Protein AF-A0A1B6G7S3-F1 (afdb_monomer_lite)

Foldseek 3Di:
DPPDDDDDDPPDDDDDQEEEQEQEQADDPPDDLVVSLVVSLVVVVVRVVVVHQYEYEYEPPVRGDPVNVVSSVVSQPDVVCVNRHHYAYDYPVLGFCPVVRVVQRVCRSVVDPDHDDRDDRVRRSVVSVVLLVVLVVLLVVVLVVPPLALVDDPVVVVVVCVVPPSLVSNCVSPNPVVSVVSSNVVSVVSLVVVLVVVLVLLLVCLLVVCCVQPVACVQVVPDDLVNVLVSLVPGPCNVVAEDEDDPVDDPSRDDQVPDDDPDDPPHHYSCSSVDPSVSVSVVVSSVVNVVVVVLVVVLVVLLVVLLVCCVPVVPDAALDACVVCVVVCPPPPSQVSYDPVSNRVSSVVVNVVRNVVLLLLLLVVCVVVCVLQQVLLPPPPPDDCDPVSVVVVCVVPVVDPSNVSCVNVVVSSVVLVVLCSCCSNPNDQVSDSCPPNDPVNVVVLVLLAADDDDDPQPPPPQQADDPPALEAEEEEEWADCQSVLLVVQLVVQADCCWHQAPNRTHRYHYDYAHDACVDQNRPPDDPPGRHNAYEQEDAAPVGLVRSVVNVVCNQPVQVVPPPDRPPLQHAYEYEYQHDPPDDPVRLVVSLVVSVVVCVVSVHHYHYDDPVNDDPPRSDHPVNSNVRVVRSVVSSVVSVSNVSNHD

Sequence (646 aa):
EKEYEQKVLPDGKINIDGFLCVFDVSVVPSRSLEKQVEIVSAILNNLIKTKKPVILVTTKNDDANEAYVKEAEKLSQKKEYKGGLVMVETSAHENINVDLAFIALAQQIDRSKGRSKIVPFVEAARARKELLDASTEAFMSLIRSQVTDYRALWSQSAKKFARHEEFVEFTRLFGIESTQRLFRRHVKKLKDEHLAKRVQSYMEMLPDILQEMVPEISTLRDGDWPTVQQHIKNHPDFNHYFYKCPEDIPWTELDWDEEGDGTKETRIPYDVLDTGEAETVFRNHANSLQQEHKRLDSVDRWKKQFKQLLEDTGYVTPGKELSEVRVLFMGRECFEALSEDDCLYIYDRHQKELIEKAKHNFQELLLEHADLFYHFKSIAPTGTITQDDIKEITDALKEDSRYKSLDRLDQDRKLMLFQHLGFVHCPIREHCPAFPNCMDALIERVLSNKAHRPSSWNHSNQWLLNSDSNQLNLVILGFKGLAEELSNEIRAQCDDDEYELDCHLYCLEYRIIDGDVSLPQNSFQSIDFLPHGCFCVYSNPESFEYIRDSLEKTLLSNLEQEDRLPFQGLPIVILFVADSLVEENDILRLREEGQSLADSLQCPFIDVSLEEVDGEHRFNAALVANALRQLVQSIRHRAGFINVYQ

InterPro domains:
  IPR001806 Small GTPase [PF00071] (15-109)
  IPR002713 FF domain [PS51676] (355-423)
  IPR027417 P-loop containing nucleoside triphosphate hydrolase [G3DSA:3.40.50.300] (1-111)
  IPR027417 P-loop containing nucleoside triphosphate hydrolase [SSF52540] (15-112)
  IPR032835 Rho GTPase-activating protein, FF domain [PF16512] (123-202)
  IPR036517 FF domain superfamily [G3DSA:1.10.10.440] (126-193)
  IPR036517 FF domain superfamily [G3DSA:1.10.10.440] (358-425)
  IPR039007 Rho GTPase-activating protein, pG1 domain [PS51852] (466-640)
  IPR045786 Rho GTPase-activating protein, pG1 and pG2 domain [PF19518] (432-640)
  IPR051978 Rho GTPase-activating domain-containing protein [PTHR46005] (1-640)
  IPR057284 Rho GTPase-activating protein 35-like, FF domain [PF23083] (302-355)

Radius of gyration: 52.36 Å; chains: 1; bounding box: 102×58×154 Å

Structure (mmCIF, N/CA/C/O backbone):
data_AF-A0A1B6G7S3-F1
#
_entry.id   AF-A0A1B6G7S3-F1
#
loop_
_atom_site.group_PDB
_atom_site.id
_atom_site.type_symbol
_atom_site.label_atom_id
_atom_site.label_alt_id
_atom_site.label_comp_id
_atom_site.label_asym_id
_atom_site.label_entity_id
_atom_site.label_seq_id
_atom_site.pdbx_PDB_ins_code
_atom_site.Cartn_x
_atom_site.Cartn_y
_atom_site.Cartn_z
_atom_site.occupancy
_atom_site.B_iso_or_equiv
_atom_site.auth_seq_id
_atom_site.auth_comp_id
_atom_site.auth_asym_id
_atom_site.auth_atom_id
_atom_site.pdbx_PDB_model_num
ATOM 1 N N . GLU A 1 1 ? -30.638 21.138 64.338 1.00 48.62 1 GLU A N 1
ATOM 2 C CA . GLU A 1 1 ? -31.705 20.301 64.946 1.00 48.62 1 GLU A CA 1
ATOM 3 C C . GLU A 1 1 ? -33.147 20.785 64.720 1.00 48.62 1 GLU A C 1
ATOM 5 O O . GLU A 1 1 ? -34.049 19.987 64.929 1.00 48.62 1 GLU A O 1
ATOM 10 N N . LYS A 1 2 ? -33.416 22.026 64.269 1.00 48.34 2 LYS A N 1
ATOM 11 C CA . LYS A 1 2 ? -34.793 22.490 63.960 1.00 48.34 2 LYS A CA 1
ATOM 12 C C . LYS A 1 2 ? -35.225 22.337 62.489 1.00 48.34 2 LYS A C 1
ATOM 14 O O . LYS A 1 2 ? -36.356 22.667 62.166 1.00 48.34 2 LYS A O 1
ATOM 19 N N . GLU A 1 3 ? -34.339 21.861 61.615 1.00 53.91 3 GLU A N 1
ATOM 20 C CA . GLU A 1 3 ? -34.563 21.788 60.156 1.00 53.91 3 GLU A CA 1
ATOM 21 C C . GLU A 1 3 ? -35.100 20.434 59.665 1.00 53.91 3 GLU A C 1
ATOM 23 O O . GLU A 1 3 ? -35.417 20.297 58.489 1.00 53.91 3 GLU A O 1
ATOM 28 N N . TYR A 1 4 ? -35.231 19.440 60.548 1.00 61.94 4 TYR A N 1
ATOM 29 C CA . TYR A 1 4 ? -35.753 18.116 60.204 1.00 61.94 4 TYR A CA 1
ATOM 30 C C . TYR A 1 4 ? -37.114 17.896 60.861 1.00 61.94 4 TYR A C 1
ATOM 32 O O . TYR A 1 4 ? -37.334 18.320 61.998 1.00 61.94 4 TYR A O 1
ATOM 40 N N . GLU A 1 5 ? -38.021 17.228 60.146 1.00 70.00 5 GLU A N 1
ATOM 41 C CA . GLU A 1 5 ? -39.347 16.863 60.645 1.00 70.00 5 GLU A CA 1
ATOM 42 C C . GLU A 1 5 ? -39.215 16.069 61.955 1.00 70.00 5 GLU A C 1
ATOM 44 O O . GLU A 1 5 ? -38.691 14.953 61.984 1.00 70.00 5 GLU A O 1
ATOM 49 N N . GLN A 1 6 ? -39.682 16.651 63.060 1.00 65.88 6 GLN A N 1
ATOM 50 C CA . GLN A 1 6 ? -39.689 15.982 64.355 1.00 65.88 6 GLN A CA 1
ATOM 51 C C . GLN A 1 6 ? -40.893 15.045 64.423 1.00 65.88 6 GLN A C 1
ATOM 53 O O . GLN A 1 6 ? -41.982 15.432 64.845 1.00 65.88 6 GLN A O 1
ATOM 58 N N . LYS A 1 7 ? -40.701 13.795 63.999 1.00 68.75 7 LYS A N 1
ATOM 59 C CA . LYS A 1 7 ? -41.696 12.742 64.215 1.00 68.75 7 LYS A CA 1
ATOM 60 C C . LYS A 1 7 ? -41.620 12.274 65.659 1.00 68.75 7 LYS A C 1
ATOM 62 O O . LYS A 1 7 ? -40.703 11.550 66.045 1.00 68.75 7 LYS A O 1
ATOM 67 N N . VAL A 1 8 ? -42.587 12.711 66.458 1.00 68.19 8 VAL A N 1
ATOM 68 C CA . VAL A 1 8 ? -42.766 12.212 67.820 1.00 68.19 8 VAL A CA 1
ATOM 69 C C . VAL A 1 8 ? -43.177 10.745 67.721 1.00 68.19 8 VAL A C 1
ATOM 71 O O . VAL A 1 8 ? -44.083 10.393 66.963 1.00 68.19 8 VAL A O 1
ATOM 74 N N . LEU A 1 9 ? -42.469 9.880 68.446 1.00 62.72 9 LEU A N 1
ATOM 75 C CA . LEU A 1 9 ? -42.833 8.473 68.557 1.00 62.72 9 LEU A CA 1
ATOM 76 C C . LEU A 1 9 ? -44.273 8.377 69.100 1.00 62.72 9 LEU A C 1
ATOM 78 O O . LEU A 1 9 ? -44.581 9.106 70.042 1.00 62.72 9 LEU A O 1
ATOM 82 N N . PRO A 1 10 ? -45.157 7.537 68.525 1.00 70.44 10 PRO A N 1
ATOM 83 C CA . PRO A 1 10 ? -46.548 7.441 68.962 1.00 70.44 10 PRO A CA 1
ATOM 84 C C . PRO A 1 10 ? -46.673 7.254 70.480 1.00 70.44 10 PRO A C 1
ATOM 86 O O . PRO A 1 10 ? -45.946 6.455 71.074 1.00 70.44 10 PRO A O 1
ATOM 89 N N . ASP A 1 11 ? -47.611 7.984 71.093 1.00 55.47 11 ASP A N 1
ATOM 90 C CA . ASP A 1 11 ? -47.915 7.902 72.524 1.00 55.47 11 ASP A CA 1
ATOM 91 C C . ASP A 1 11 ? -48.493 6.519 72.863 1.00 55.47 11 ASP A C 1
ATOM 93 O O . ASP A 1 11 ? -49.689 6.250 72.771 1.00 55.47 11 ASP A O 1
ATOM 97 N N . GLY A 1 12 ? -47.597 5.601 73.214 1.00 56.28 12 GLY A N 1
ATOM 98 C CA . GLY A 1 12 ? -47.898 4.209 73.519 1.00 56.28 12 GLY A CA 1
ATOM 99 C C . GLY A 1 12 ? -46.636 3.367 73.374 1.00 56.28 12 GLY A C 1
ATOM 100 O O . GLY A 1 12 ? -45.947 3.456 72.368 1.00 56.28 12 GLY A O 1
ATOM 101 N N . LYS A 1 13 ? -46.311 2.583 74.410 1.00 66.00 13 LYS A N 1
ATOM 102 C CA . LYS A 1 13 ? -45.082 1.781 74.588 1.00 66.00 13 LYS A CA 1
ATOM 103 C C . LYS A 1 13 ? -44.520 1.184 73.285 1.00 66.00 13 LYS A C 1
ATOM 105 O O . LYS A 1 13 ? -44.823 0.043 72.941 1.00 66.00 13 LYS A O 1
ATOM 110 N N . ILE A 1 14 ? -43.634 1.912 72.610 1.00 70.38 14 ILE A N 1
ATOM 111 C CA . ILE A 1 14 ? -42.760 1.317 71.605 1.00 70.38 14 ILE A CA 1
ATOM 112 C C . ILE A 1 14 ? -41.782 0.429 72.361 1.00 70.38 14 ILE A C 1
ATOM 114 O O . ILE A 1 14 ? -41.013 0.900 73.204 1.00 70.38 14 ILE A O 1
ATOM 118 N N . ASN A 1 15 ? -41.840 -0.869 72.085 1.00 80.75 15 ASN A N 1
ATOM 119 C CA . ASN A 1 15 ? -40.846 -1.795 72.592 1.00 80.75 15 ASN A CA 1
ATOM 120 C C . ASN A 1 15 ? -39.560 -1.581 71.801 1.00 80.75 15 ASN A C 1
ATOM 122 O O . ASN A 1 15 ? -39.495 -1.860 70.609 1.00 80.75 15 ASN A O 1
ATOM 126 N N . ILE A 1 16 ? -38.552 -1.044 72.481 1.00 87.75 16 ILE A N 1
ATOM 127 C CA . ILE A 1 16 ? -37.204 -0.937 71.942 1.00 87.75 16 ILE A CA 1
ATOM 128 C C . ILE A 1 16 ? -36.421 -2.148 72.431 1.00 87.75 16 ILE A C 1
ATOM 130 O O . ILE A 1 16 ? -36.255 -2.347 73.641 1.00 87.75 16 ILE A O 1
ATOM 134 N N . ASP A 1 17 ? -35.946 -2.960 71.496 1.00 90.88 17 ASP A N 1
ATOM 135 C CA . ASP A 1 17 ? -35.194 -4.173 71.813 1.00 90.88 17 ASP A CA 1
ATOM 136 C C . ASP A 1 17 ? -33.690 -3.925 71.906 1.00 90.88 17 ASP A C 1
ATOM 138 O O . ASP A 1 17 ? -33.030 -4.569 72.715 1.00 90.88 17 ASP A O 1
ATOM 142 N N . GLY A 1 18 ? -33.168 -2.920 71.202 1.00 92.50 18 GLY A N 1
ATOM 143 C CA . GLY A 1 18 ? -31.766 -2.519 71.259 1.00 92.50 18 GLY A CA 1
ATOM 144 C C . GLY A 1 18 ? -31.496 -1.224 70.495 1.00 92.50 18 GLY A C 1
ATOM 145 O O . GLY A 1 18 ? -32.401 -0.657 69.883 1.00 92.50 18 GLY A O 1
ATOM 146 N N . PHE A 1 19 ? -30.251 -0.752 70.543 1.00 94.25 19 PHE A N 1
ATOM 147 C CA . PHE A 1 19 ? -29.839 0.517 69.945 1.00 94.25 19 PHE A CA 1
ATOM 148 C C . PHE A 1 19 ? -28.569 0.375 69.097 1.00 94.25 19 PHE A C 1
ATOM 150 O O . PHE A 1 19 ? -27.595 -0.247 69.519 1.00 94.25 19 PHE A O 1
ATOM 157 N N . LEU A 1 20 ? -28.550 1.039 67.939 1.00 95.75 20 LEU A N 1
ATOM 158 C CA . LEU A 1 20 ? -27.319 1.395 67.233 1.00 95.75 20 LEU A CA 1
ATOM 159 C C . LEU A 1 20 ? -26.994 2.854 67.564 1.00 95.75 20 LEU A C 1
ATOM 161 O O . LEU A 1 20 ? -27.768 3.755 67.242 1.00 95.75 20 LEU A O 1
ATOM 165 N N . CYS A 1 21 ? -25.872 3.094 68.233 1.00 96.00 21 CYS A N 1
ATOM 166 C CA . CYS A 1 21 ? -25.377 4.437 68.505 1.00 96.00 21 CYS A CA 1
ATOM 167 C C . CYS A 1 21 ? -24.345 4.796 67.437 1.00 96.00 21 CYS A C 1
ATOM 169 O O . CYS A 1 21 ? -23.276 4.197 67.394 1.00 96.00 21 CYS A O 1
ATOM 171 N N . VAL A 1 22 ? -24.678 5.733 66.551 1.00 96.31 22 VAL A N 1
ATOM 172 C CA . VAL A 1 22 ? -23.836 6.068 65.396 1.00 96.31 22 VAL A CA 1
ATOM 173 C C . VAL A 1 22 ? -22.833 7.166 65.755 1.00 96.31 22 VAL A C 1
ATOM 175 O O . VAL A 1 22 ? -23.207 8.199 66.308 1.00 96.31 22 VAL A O 1
ATOM 178 N N . PHE A 1 23 ? -21.567 6.955 65.400 1.00 96.94 23 PHE A N 1
ATOM 179 C CA . PHE A 1 23 ? -20.476 7.915 65.517 1.00 96.94 23 PHE A CA 1
ATOM 180 C C . PHE A 1 23 ? -19.890 8.178 64.126 1.00 96.94 23 PHE A C 1
ATOM 182 O O . PHE A 1 23 ? -19.337 7.292 63.487 1.00 96.94 23 PHE A O 1
ATOM 189 N N . ASP A 1 24 ? -20.010 9.400 63.633 1.00 95.81 24 ASP A N 1
ATOM 190 C CA . ASP A 1 24 ? -19.461 9.785 62.332 1.00 95.81 24 ASP A CA 1
ATOM 191 C C . ASP A 1 24 ? -17.958 10.072 62.452 1.00 95.81 24 ASP A C 1
ATOM 193 O O . ASP A 1 24 ? -17.567 10.963 63.206 1.00 95.81 24 ASP A O 1
ATOM 197 N N . VAL A 1 25 ? -17.119 9.296 61.760 1.00 97.00 25 VAL A N 1
ATOM 198 C CA . VAL A 1 25 ? -15.653 9.439 61.833 1.00 97.00 25 VAL A CA 1
ATOM 199 C C . VAL A 1 25 ? -15.070 10.347 60.747 1.00 97.00 25 VAL A C 1
ATOM 201 O O . VAL A 1 25 ? -13.852 10.506 60.685 1.00 97.00 25 VAL A O 1
ATOM 204 N N . SER A 1 26 ? -15.917 10.971 59.926 1.00 95.75 26 SER A N 1
ATOM 205 C CA . SER A 1 26 ? -15.499 11.974 58.941 1.00 95.75 26 SER A CA 1
ATOM 206 C C . SER A 1 26 ? -15.381 13.374 59.556 1.00 95.75 26 SER A C 1
ATOM 208 O O . SER A 1 26 ? -15.966 13.694 60.602 1.00 95.75 26 SER A O 1
ATOM 210 N N . VAL A 1 27 ? -14.612 14.242 58.895 1.00 93.94 27 VAL A N 1
ATOM 211 C CA . VAL A 1 27 ? -14.486 15.648 59.294 1.00 93.94 27 VAL A CA 1
ATOM 212 C C . VAL A 1 27 ? -15.699 16.422 58.790 1.00 93.94 27 VAL A C 1
ATOM 214 O O . VAL A 1 27 ? -15.868 16.623 57.591 1.00 93.94 27 VAL A O 1
ATOM 217 N N . VAL A 1 28 ? -16.518 16.922 59.715 1.00 91.62 28 VAL A N 1
ATOM 218 C CA . VAL A 1 28 ? -17.675 17.759 59.379 1.00 91.62 28 VAL A CA 1
ATOM 219 C C . VAL A 1 28 ? -17.382 19.218 59.734 1.00 91.62 28 VAL A C 1
ATOM 221 O O . VAL A 1 28 ? -17.046 19.508 60.888 1.00 91.62 28 VAL A O 1
ATOM 224 N N . PRO A 1 29 ? -17.523 20.161 58.781 1.00 91.06 29 PRO A N 1
ATOM 225 C CA . PRO A 1 29 ? -17.337 21.581 59.049 1.00 91.06 29 PRO A CA 1
ATOM 226 C C . PRO A 1 29 ? -18.164 22.055 60.249 1.00 91.06 29 PRO A C 1
ATOM 228 O O . PRO A 1 29 ? -19.324 21.681 60.414 1.00 91.06 29 PRO A O 1
ATOM 231 N N . SER A 1 30 ? -17.558 22.888 61.098 1.00 88.19 30 SER A N 1
ATOM 232 C CA . SER A 1 30 ? -18.202 23.475 62.286 1.00 88.19 30 SER A CA 1
ATOM 233 C C . SER A 1 30 ? -18.619 22.483 63.390 1.00 88.19 30 SER A C 1
ATOM 235 O O . SER A 1 30 ? -19.300 22.884 64.337 1.00 88.19 30 SER A O 1
ATOM 237 N N . ARG A 1 31 ? -18.171 21.220 63.336 1.00 90.88 31 ARG A N 1
ATOM 238 C CA . ARG A 1 31 ? -18.326 20.225 64.411 1.00 90.88 31 ARG A CA 1
ATOM 239 C C . ARG A 1 31 ? -16.950 19.860 64.972 1.00 90.88 31 ARG A C 1
ATOM 241 O O . ARG A 1 31 ? -16.143 19.270 64.265 1.00 90.88 31 ARG A O 1
ATOM 248 N N . SER A 1 32 ? -16.666 20.214 66.229 1.00 93.62 32 SER A N 1
ATOM 249 C CA . SER A 1 32 ? -15.418 19.786 66.876 1.00 93.62 32 SER A CA 1
ATOM 250 C C . SER A 1 32 ? -15.525 18.348 67.386 1.00 93.62 32 SER A C 1
ATOM 252 O O . SER A 1 32 ? -16.600 17.909 67.816 1.00 93.62 32 SER A O 1
ATOM 254 N N . LEU A 1 33 ? -14.402 17.628 67.357 1.00 94.88 33 LEU A N 1
ATOM 255 C CA . LEU A 1 33 ? -14.309 16.240 67.808 1.00 94.88 33 LEU A CA 1
ATOM 256 C C . LEU A 1 33 ? -14.702 16.109 69.284 1.00 94.88 33 LEU A C 1
ATOM 258 O O . LEU A 1 33 ? -15.484 15.234 69.643 1.00 94.88 33 LEU A O 1
ATOM 262 N N . GLU A 1 34 ? -14.237 17.025 70.132 1.00 94.94 34 GLU A N 1
ATOM 263 C CA . GLU A 1 34 ? -14.495 17.010 71.576 1.00 94.94 34 GLU A CA 1
ATOM 264 C C . GLU A 1 34 ? -15.993 17.105 71.867 1.00 94.94 34 GLU A C 1
ATOM 266 O O . GLU A 1 34 ? -16.528 16.349 72.677 1.00 94.94 34 GLU A O 1
ATOM 271 N N . LYS A 1 35 ? -16.691 17.994 71.149 1.00 93.56 35 LYS A N 1
ATOM 272 C CA . LYS A 1 35 ? -18.130 18.208 71.312 1.00 93.56 35 LYS A CA 1
ATOM 273 C C . LYS A 1 35 ? -18.930 17.001 70.827 1.00 93.56 35 LYS A C 1
ATOM 275 O O . LYS A 1 35 ? -19.933 16.639 71.436 1.00 93.56 35 LYS A O 1
ATOM 280 N N . GLN A 1 36 ? -18.486 16.349 69.752 1.00 94.56 36 GLN A N 1
ATOM 281 C CA . GLN A 1 36 ? -19.093 15.105 69.285 1.00 94.56 36 GLN A CA 1
ATOM 282 C C . GLN A 1 36 ? -18.906 13.972 70.302 1.00 94.56 36 GLN A C 1
ATOM 284 O O . GLN A 1 36 ? -19.874 13.284 70.626 1.00 94.56 36 GLN A O 1
ATOM 289 N N . VAL A 1 37 ? -17.696 13.800 70.843 1.00 95.12 37 VAL A N 1
ATOM 290 C CA . VAL A 1 37 ? -17.407 12.798 71.881 1.00 95.12 37 VAL A CA 1
ATOM 291 C C . VAL A 1 37 ? -18.248 13.051 73.133 1.00 95.12 37 VAL A C 1
ATOM 293 O O . VAL A 1 37 ? -18.814 12.105 73.681 1.00 95.12 37 VAL A O 1
ATOM 296 N N . GLU A 1 38 ? -18.391 14.308 73.562 1.00 94.81 38 GLU A N 1
ATOM 297 C CA . GLU A 1 38 ? -19.242 14.695 74.693 1.00 94.81 38 GLU A CA 1
ATOM 298 C C . GLU A 1 38 ? -20.708 14.291 74.466 1.00 94.81 38 GLU A C 1
ATOM 300 O O . GLU A 1 38 ? -21.297 13.593 75.297 1.00 94.81 38 GLU A O 1
ATOM 305 N N . ILE A 1 39 ? -21.279 14.664 73.315 1.00 93.88 39 ILE A N 1
ATOM 306 C CA . ILE A 1 39 ? -22.672 14.360 72.958 1.00 93.88 39 ILE A CA 1
ATOM 307 C C . ILE A 1 39 ? -22.899 12.848 72.874 1.00 93.88 39 ILE A C 1
ATOM 309 O O . ILE A 1 39 ? -23.839 12.332 73.482 1.00 93.88 39 ILE A O 1
ATOM 313 N N . VAL A 1 40 ? -22.038 12.113 72.163 1.00 94.88 40 VAL A N 1
ATOM 314 C CA . VAL A 1 40 ? -22.193 10.658 72.015 1.00 94.88 40 VAL A CA 1
ATOM 315 C C . VAL A 1 40 ? -22.012 9.956 73.361 1.00 94.88 40 VAL A C 1
ATOM 317 O O . VAL A 1 40 ? -22.788 9.058 73.683 1.00 94.88 40 VAL A O 1
ATOM 320 N N . SER A 1 41 ? -21.069 10.394 74.201 1.00 93.75 41 SER A N 1
ATOM 321 C CA . SER A 1 41 ? -20.905 9.850 75.555 1.00 93.75 41 SER A CA 1
ATOM 322 C C . SER A 1 41 ? -22.156 10.081 76.412 1.00 93.75 41 SER A C 1
ATOM 324 O O . SER A 1 41 ? -22.562 9.180 77.147 1.00 93.75 41 SER A O 1
ATOM 326 N N . ALA A 1 42 ? -22.803 11.247 76.305 1.00 94.00 42 ALA A N 1
ATOM 327 C CA . ALA A 1 42 ? -24.061 11.528 76.997 1.00 94.00 42 ALA A CA 1
ATOM 328 C C . ALA A 1 42 ? -25.212 10.636 76.495 1.00 94.00 42 ALA A C 1
ATOM 330 O O . ALA A 1 42 ? -25.978 10.105 77.305 1.00 94.00 42 ALA A O 1
ATOM 331 N N . ILE A 1 43 ? -25.304 10.417 75.178 1.00 94.19 43 ILE A N 1
ATOM 332 C CA . ILE A 1 43 ? -26.278 9.503 74.566 1.00 94.19 43 ILE A CA 1
ATOM 333 C C . ILE A 1 43 ? -26.053 8.076 75.074 1.00 94.19 43 ILE A C 1
ATOM 335 O O . ILE A 1 43 ? -26.972 7.484 75.638 1.00 94.19 43 ILE A O 1
ATOM 339 N N . LEU A 1 44 ? -24.833 7.542 74.958 1.00 93.19 44 LEU A N 1
ATOM 340 C CA . LEU A 1 44 ? -24.479 6.193 75.415 1.00 93.19 44 LEU A CA 1
ATOM 341 C C . LEU A 1 44 ? -24.816 5.983 76.895 1.00 93.19 44 LEU A C 1
ATOM 343 O O . LEU A 1 44 ? -25.430 4.978 77.255 1.00 93.19 44 LEU A O 1
ATOM 347 N N . ASN A 1 45 ? -24.504 6.961 77.747 1.00 91.62 45 ASN A N 1
ATOM 348 C CA . ASN A 1 45 ? -24.815 6.904 79.175 1.00 91.62 45 ASN A CA 1
ATOM 349 C C . ASN A 1 45 ? -26.324 6.830 79.456 1.00 91.62 45 ASN A C 1
ATOM 351 O O . ASN A 1 45 ? -26.735 6.215 80.443 1.00 91.62 45 ASN A O 1
ATOM 355 N N . ASN A 1 46 ? -27.164 7.422 78.605 1.00 91.25 46 ASN A N 1
ATOM 356 C CA . ASN A 1 46 ? -28.617 7.293 78.704 1.00 91.25 46 ASN A CA 1
ATOM 357 C C . ASN A 1 46 ? -29.121 5.963 78.135 1.00 91.25 46 ASN A C 1
ATOM 359 O O . ASN A 1 46 ? -29.967 5.323 78.762 1.00 91.25 46 ASN A O 1
ATOM 363 N N . LEU A 1 47 ? -28.566 5.502 77.012 1.00 91.25 47 LEU A N 1
ATOM 364 C CA . LEU A 1 47 ? -28.934 4.223 76.403 1.00 91.25 47 LEU A CA 1
ATOM 365 C C . LEU A 1 47 ? -28.627 3.045 77.334 1.00 91.25 47 LEU A C 1
ATOM 367 O O . LEU A 1 47 ? -29.474 2.179 77.533 1.00 91.25 47 LEU A O 1
ATOM 371 N N . ILE A 1 48 ? -27.472 3.037 77.996 1.00 88.12 48 ILE A N 1
ATOM 372 C CA . ILE A 1 48 ? -27.063 1.935 78.880 1.00 88.12 48 ILE A CA 1
ATOM 373 C C . ILE A 1 48 ? -27.974 1.804 80.109 1.00 88.12 48 ILE A C 1
ATOM 375 O O . ILE A 1 48 ? -28.239 0.689 80.568 1.00 88.12 48 ILE A O 1
ATOM 379 N N . LYS A 1 49 ? -28.539 2.911 80.614 1.00 89.50 49 LYS A N 1
ATOM 380 C CA . LYS A 1 49 ? -29.509 2.886 81.729 1.00 89.50 49 LYS A CA 1
ATOM 381 C C . LYS A 1 49 ? -30.778 2.098 81.393 1.00 89.50 49 LYS A C 1
ATOM 383 O O . LYS A 1 49 ? -31.413 1.571 82.305 1.00 89.50 49 LYS A O 1
ATOM 388 N N . THR A 1 50 ? -31.123 1.967 80.110 1.00 88.56 50 THR A N 1
ATOM 389 C CA . THR A 1 50 ? -32.283 1.180 79.657 1.00 88.56 50 THR A CA 1
ATOM 390 C C . THR A 1 50 ? -32.086 -0.332 79.817 1.00 88.56 50 THR A C 1
ATOM 392 O O . THR A 1 50 ? -33.057 -1.083 79.740 1.00 88.56 50 THR A O 1
ATOM 395 N N . LYS A 1 51 ? -30.844 -0.790 80.050 1.00 87.75 51 LYS A N 1
ATOM 396 C CA . LYS A 1 51 ? -30.441 -2.209 80.087 1.00 87.75 51 LYS A CA 1
ATOM 397 C C . LYS A 1 51 ? -30.711 -2.975 78.783 1.00 87.75 51 LYS A C 1
ATOM 399 O O . LYS A 1 51 ? -30.701 -4.207 78.793 1.00 87.75 51 LYS A O 1
ATOM 404 N N . LYS A 1 52 ? -30.956 -2.271 77.677 1.00 90.69 52 LYS A N 1
ATOM 405 C CA . LYS A 1 52 ? -31.049 -2.851 76.336 1.00 90.69 52 LYS A CA 1
ATOM 406 C C . LYS A 1 52 ? -29.654 -2.934 75.693 1.00 90.69 52 LYS A C 1
ATOM 408 O O . LYS A 1 52 ? -28.801 -2.112 76.031 1.00 90.69 52 LYS A O 1
ATOM 413 N N . PRO A 1 53 ? -29.403 -3.909 74.803 1.00 91.69 53 PRO A N 1
ATOM 414 C CA . PRO A 1 53 ? -28.188 -3.980 73.997 1.00 91.69 53 PRO A CA 1
ATOM 415 C C . PRO A 1 53 ? -27.896 -2.691 73.227 1.00 91.69 53 PRO A C 1
ATOM 417 O O . PRO A 1 53 ? -28.813 -2.060 72.696 1.00 91.69 53 PRO A O 1
ATOM 420 N N . VAL A 1 54 ? -26.617 -2.323 73.149 1.00 93.19 54 VAL A N 1
ATOM 421 C CA . VAL A 1 54 ? -26.140 -1.150 72.408 1.00 93.19 54 VAL A CA 1
ATOM 422 C C . VAL A 1 54 ? -24.895 -1.538 71.615 1.00 93.19 54 VAL A C 1
ATOM 424 O O . VAL A 1 54 ? -23.947 -2.081 72.184 1.00 93.19 54 VAL A O 1
ATOM 427 N N . ILE A 1 55 ? -24.888 -1.224 70.321 1.00 94.19 55 ILE A N 1
ATOM 428 C CA . ILE A 1 55 ? -23.709 -1.309 69.450 1.00 94.19 55 ILE A CA 1
ATOM 429 C C . ILE A 1 55 ? -23.268 0.115 69.111 1.00 94.19 55 ILE A C 1
ATOM 431 O O . ILE A 1 55 ? -24.097 0.941 68.727 1.00 94.19 55 ILE A O 1
ATOM 435 N N . LEU A 1 56 ? -21.975 0.405 69.247 1.00 95.94 56 LEU A N 1
ATOM 436 C CA . LEU A 1 56 ? -21.378 1.632 68.725 1.00 95.94 56 LEU A CA 1
ATOM 437 C C . LEU A 1 56 ? -21.043 1.407 67.248 1.00 95.94 56 LEU A C 1
ATOM 439 O O . LEU A 1 56 ? -20.290 0.501 66.915 1.00 95.94 56 LEU A O 1
ATOM 443 N N . VAL A 1 57 ? -21.601 2.210 66.355 1.00 97.38 57 VAL A N 1
ATOM 444 C CA . VAL A 1 57 ? -21.396 2.073 64.912 1.00 97.38 57 VAL A CA 1
ATOM 445 C C . VAL A 1 57 ? -20.613 3.277 64.426 1.00 97.38 57 VAL A C 1
ATOM 447 O O . VAL A 1 57 ? -21.157 4.380 64.420 1.00 97.38 57 VAL A O 1
ATOM 450 N N . THR A 1 58 ? -19.361 3.099 64.009 1.00 97.50 58 THR A N 1
ATOM 451 C CA . THR A 1 58 ? -18.679 4.180 63.294 1.00 97.50 58 THR A CA 1
ATOM 452 C C . THR A 1 58 ? -19.172 4.201 61.848 1.00 97.50 58 THR A C 1
ATOM 454 O O . THR A 1 58 ? -19.307 3.151 61.217 1.00 97.50 58 THR A O 1
ATOM 457 N N . THR A 1 59 ? -19.505 5.376 61.321 1.00 96.69 59 THR A N 1
ATOM 458 C CA . THR A 1 59 ? -19.974 5.564 59.936 1.00 96.69 59 THR A CA 1
ATOM 459 C C . THR A 1 59 ? -19.023 6.471 59.168 1.00 96.69 59 THR A C 1
ATOM 461 O O . THR A 1 59 ? -18.275 7.223 59.790 1.00 96.69 59 THR A O 1
ATOM 464 N N . LYS A 1 60 ? -19.089 6.425 57.832 1.00 96.06 60 LYS A N 1
ATOM 465 C CA . LYS A 1 60 ? -18.188 7.146 56.916 1.00 96.06 60 LYS A CA 1
ATOM 466 C C . LYS A 1 60 ? -16.736 6.685 57.021 1.00 96.06 60 LYS A C 1
ATOM 468 O O . LYS A 1 60 ? -15.819 7.489 56.900 1.00 96.06 60 LYS A O 1
ATOM 473 N N . ASN A 1 61 ? -16.515 5.389 57.254 1.00 96.69 61 ASN A N 1
ATOM 474 C CA . ASN A 1 61 ? -15.150 4.866 57.338 1.00 96.69 61 ASN A CA 1
ATOM 475 C C . ASN A 1 61 ? -14.393 4.911 55.992 1.00 96.69 61 ASN A C 1
ATOM 477 O O . ASN A 1 61 ? -13.169 4.844 55.986 1.00 96.69 61 ASN A O 1
ATOM 481 N N . ASP A 1 62 ? -15.111 5.092 54.879 1.00 95.00 62 ASP A N 1
ATOM 482 C CA . ASP A 1 62 ? -14.574 5.387 53.543 1.00 95.00 62 ASP A CA 1
ATOM 483 C C . ASP A 1 62 ? -13.908 6.774 53.434 1.00 95.00 62 ASP A C 1
ATOM 485 O O . ASP A 1 62 ? -13.071 6.981 52.562 1.00 95.00 62 ASP A O 1
ATOM 489 N N . ASP A 1 63 ? -14.229 7.695 54.348 1.00 95.69 63 ASP A N 1
ATOM 490 C CA . ASP A 1 63 ? -13.656 9.047 54.444 1.00 95.69 63 ASP A CA 1
ATOM 491 C C . ASP A 1 63 ? -13.250 9.358 55.902 1.00 95.69 63 ASP A C 1
ATOM 493 O O . ASP A 1 63 ? -13.500 10.432 56.459 1.00 95.69 63 ASP A O 1
ATOM 497 N N . ALA A 1 64 ? -12.695 8.348 56.581 1.00 94.75 64 ALA A N 1
ATOM 498 C CA . ALA A 1 64 ? -12.379 8.424 58.002 1.00 94.75 64 ALA A CA 1
ATOM 499 C C . ALA A 1 64 ? -11.214 9.375 58.299 1.00 94.75 64 ALA A C 1
ATOM 501 O O . ALA A 1 64 ? -10.169 9.350 57.648 1.00 94.75 64 ALA A O 1
ATOM 502 N N . ASN A 1 65 ? -11.328 10.110 59.404 1.00 95.69 65 ASN A N 1
ATOM 503 C CA . ASN A 1 65 ? -10.202 10.771 60.044 1.00 95.69 65 ASN A CA 1
ATOM 504 C C . ASN A 1 65 ? -9.684 9.933 61.223 1.00 95.69 65 ASN A C 1
ATOM 506 O O . ASN A 1 65 ? -10.433 9.616 62.150 1.00 95.69 65 ASN A O 1
ATOM 510 N N . GLU A 1 66 ? -8.382 9.626 61.241 1.00 94.69 66 GLU A N 1
ATOM 511 C CA . GLU A 1 66 ? -7.778 8.785 62.286 1.00 94.69 66 GLU A CA 1
ATOM 512 C C . GLU A 1 66 ? -8.019 9.289 63.716 1.00 94.69 66 GLU A C 1
ATOM 514 O O . GLU A 1 66 ? -8.139 8.482 64.638 1.00 94.69 66 GLU A O 1
ATOM 519 N N . ALA A 1 67 ? -8.074 10.608 63.934 1.00 95.44 67 ALA A N 1
ATOM 520 C CA . ALA A 1 67 ? -8.309 11.157 65.267 1.00 95.44 67 ALA A CA 1
ATOM 521 C C . ALA A 1 67 ? -9.720 10.816 65.769 1.00 95.44 67 ALA A C 1
ATOM 523 O O . ALA A 1 67 ? -9.895 10.467 66.935 1.00 95.44 67 ALA A O 1
ATOM 524 N N . TYR A 1 68 ? -10.712 10.850 64.876 1.00 96.81 68 TYR A N 1
ATOM 525 C CA . TYR A 1 68 ? -12.098 10.515 65.192 1.00 96.81 68 TYR A CA 1
ATOM 526 C C . TYR A 1 68 ? -12.260 9.020 65.476 1.00 96.81 68 TYR A C 1
ATOM 528 O O . TYR A 1 68 ? -12.919 8.655 66.450 1.00 96.81 68 TYR A O 1
ATOM 536 N N . VAL A 1 69 ? -11.617 8.162 64.676 1.00 95.19 69 VAL A N 1
ATOM 537 C CA . VAL A 1 69 ? -11.604 6.705 64.896 1.00 95.19 69 VAL A CA 1
ATOM 538 C C . VAL A 1 69 ? -10.995 6.374 66.262 1.00 95.19 69 VAL A C 1
ATOM 540 O O . VAL A 1 69 ? -11.620 5.677 67.059 1.00 95.19 69 VAL A O 1
ATOM 543 N N . LYS A 1 70 ? -9.832 6.957 66.592 1.00 95.19 70 LYS A N 1
ATOM 544 C CA . LYS A 1 70 ? -9.159 6.749 67.888 1.00 95.19 70 LYS A CA 1
ATOM 545 C C . LYS A 1 70 ? -10.019 7.184 69.075 1.00 95.19 70 LYS A C 1
ATOM 547 O O . LYS A 1 70 ? -10.012 6.521 70.111 1.00 95.19 70 LYS A O 1
ATOM 552 N N . GLU A 1 71 ? -10.759 8.286 68.967 1.00 95.12 71 GLU A N 1
ATOM 553 C CA . GLU A 1 71 ? -11.671 8.706 70.039 1.00 95.12 71 GLU A CA 1
ATOM 554 C C . GLU A 1 71 ? -12.905 7.801 70.156 1.00 95.12 71 GLU A C 1
ATOM 556 O O . GLU A 1 71 ? -13.331 7.501 71.274 1.00 95.12 71 GLU A O 1
ATOM 561 N N . ALA A 1 72 ? -13.446 7.295 69.044 1.00 94.19 72 ALA A N 1
ATOM 562 C CA . ALA A 1 72 ? -14.523 6.303 69.070 1.00 94.19 72 ALA A CA 1
ATOM 563 C C . ALA A 1 72 ? -14.070 4.980 69.723 1.00 94.19 72 ALA A C 1
ATOM 565 O O . ALA A 1 72 ? -14.781 4.431 70.570 1.00 94.19 72 ALA A O 1
ATOM 566 N N . GLU A 1 73 ? -12.854 4.514 69.422 1.00 92.94 73 GLU A N 1
ATOM 567 C CA . GLU A 1 73 ? -12.233 3.354 70.072 1.00 92.94 73 GLU A CA 1
ATOM 568 C C . GLU A 1 73 ? -12.079 3.571 71.581 1.00 92.94 73 GLU A C 1
ATOM 570 O O . GLU A 1 73 ? -12.534 2.743 72.377 1.00 92.94 73 GLU A O 1
ATOM 575 N N . LYS A 1 74 ? -11.498 4.708 71.995 1.00 92.81 74 LYS A N 1
ATOM 576 C CA . LYS A 1 74 ? -11.363 5.075 73.416 1.00 92.81 74 LYS A CA 1
ATOM 577 C C . LYS A 1 74 ? -12.716 5.120 74.116 1.00 92.81 74 LYS A C 1
ATOM 579 O O . LYS A 1 74 ? -12.834 4.650 75.250 1.00 92.81 74 LYS A O 1
ATOM 584 N N . LEU A 1 75 ? -13.738 5.664 73.452 1.00 91.44 75 LEU A N 1
ATOM 585 C CA . LEU A 1 75 ? -15.099 5.715 73.973 1.00 91.44 75 LEU A CA 1
ATOM 586 C C . LEU A 1 75 ? -15.652 4.301 74.189 1.00 91.44 75 LEU A C 1
ATOM 588 O O . LEU A 1 75 ? -16.151 4.016 75.275 1.00 91.44 75 LEU A O 1
ATOM 592 N N . SER A 1 76 ? -15.487 3.390 73.225 1.00 90.88 76 SER A N 1
ATOM 593 C CA . SER A 1 76 ? -15.955 1.999 73.339 1.00 90.88 76 SER A CA 1
ATOM 594 C C . SER A 1 76 ? -15.339 1.233 74.523 1.00 90.88 76 SER A C 1
ATOM 596 O O . SER A 1 76 ? -15.991 0.386 75.135 1.00 90.88 76 SER A O 1
ATOM 598 N N . GLN A 1 77 ? -14.102 1.579 74.899 1.00 89.50 77 GLN A N 1
ATOM 599 C CA . GLN A 1 77 ? -13.309 0.890 75.922 1.00 89.50 77 GLN A CA 1
ATOM 600 C C . GLN A 1 77 ? -13.485 1.450 77.344 1.00 89.50 77 GLN A C 1
ATOM 602 O O . GLN A 1 77 ? -12.864 0.946 78.289 1.00 89.50 77 GLN A O 1
ATOM 607 N N . LYS A 1 78 ? -14.318 2.481 77.549 1.00 87.62 78 LYS A N 1
ATOM 608 C CA . LYS A 1 78 ? -14.518 3.057 78.887 1.00 87.62 78 LYS A CA 1
ATOM 609 C C . LYS A 1 78 ? -15.057 2.013 79.877 1.00 87.62 78 LYS A C 1
ATOM 611 O O . LYS A 1 78 ? -16.008 1.279 79.607 1.00 87.62 78 LYS A O 1
ATOM 616 N N . LYS A 1 79 ? -14.485 1.990 81.090 1.00 82.81 79 LYS A N 1
ATOM 617 C CA . LYS A 1 79 ? -14.821 1.015 82.153 1.00 82.81 79 LYS A CA 1
ATOM 618 C C . LYS A 1 79 ? -16.301 1.027 82.558 1.00 82.81 79 LYS A C 1
ATOM 620 O O . LYS A 1 79 ? -16.828 -0.007 82.967 1.00 82.81 79 LYS A O 1
ATOM 625 N N . GLU A 1 80 ? -16.974 2.169 82.423 1.00 82.25 80 GLU A N 1
ATOM 626 C CA . GLU A 1 80 ? -18.413 2.333 82.684 1.00 82.25 80 GLU A CA 1
ATOM 627 C C . GLU A 1 80 ? -19.299 1.428 81.809 1.00 82.25 80 GLU A C 1
ATOM 629 O O . GLU A 1 80 ? -20.396 1.061 82.230 1.00 82.25 80 GLU A O 1
ATOM 634 N N . TYR A 1 81 ? -18.796 0.971 80.657 1.00 82.88 81 TYR A N 1
ATOM 635 C CA . TYR A 1 81 ? -19.520 0.111 79.716 1.00 82.88 81 TYR A CA 1
ATOM 636 C C . TYR A 1 81 ? -19.259 -1.389 79.927 1.00 82.88 81 TYR A C 1
ATOM 638 O O . TYR A 1 81 ? -19.776 -2.218 79.178 1.00 82.88 81 TYR A O 1
ATOM 646 N N . LYS A 1 82 ? -18.478 -1.759 80.959 1.00 69.94 82 LYS A N 1
ATOM 647 C CA . LYS A 1 82 ? -18.206 -3.146 81.399 1.00 69.94 82 LYS A CA 1
ATOM 648 C C . LYS A 1 82 ? -17.812 -4.114 80.265 1.00 69.94 82 LYS A C 1
ATOM 650 O O . LYS A 1 82 ? -18.148 -5.294 80.323 1.00 69.94 82 LYS A O 1
ATOM 655 N N . GLY A 1 83 ? -17.123 -3.617 79.234 1.00 65.69 83 GLY A N 1
ATOM 656 C CA . GLY A 1 83 ? -16.697 -4.411 78.072 1.00 65.69 83 GLY A CA 1
ATOM 657 C C . GLY A 1 83 ? -17.838 -4.908 77.172 1.00 65.69 83 GLY A C 1
ATOM 658 O O . GLY A 1 83 ? -17.634 -5.840 76.401 1.00 65.69 83 GLY A O 1
ATOM 659 N N . GLY A 1 84 ? -19.041 -4.333 77.294 1.00 69.69 84 GLY A N 1
ATOM 660 C CA . GLY A 1 84 ? -20.231 -4.732 76.534 1.00 69.69 84 GLY A CA 1
ATOM 661 C C . GLY A 1 84 ? -20.513 -3.903 75.277 1.00 69.69 84 GLY A C 1
ATOM 662 O O . GLY A 1 84 ? -21.337 -4.322 74.467 1.00 69.69 84 GLY A O 1
ATOM 663 N N . LEU A 1 85 ? -19.854 -2.752 75.100 1.00 87.38 85 LEU A N 1
ATOM 664 C CA . LEU A 1 85 ? -20.084 -1.870 73.954 1.00 87.38 85 LEU A CA 1
ATOM 665 C C . LEU A 1 85 ? -19.247 -2.333 72.756 1.00 87.38 85 LEU A C 1
ATOM 667 O O . LEU A 1 85 ? -18.087 -1.959 72.603 1.00 87.38 85 LEU A O 1
ATOM 671 N N . VAL A 1 86 ? -19.840 -3.190 71.928 1.00 91.12 86 VAL A N 1
ATOM 672 C CA . VAL A 1 86 ? -19.219 -3.659 70.684 1.00 91.12 86 VAL A CA 1
ATOM 673 C C . VAL A 1 86 ? -19.197 -2.511 69.682 1.00 91.12 86 VAL A C 1
ATOM 675 O O . VAL A 1 86 ? -20.219 -1.855 69.483 1.00 91.12 86 VAL A O 1
ATOM 678 N N . MET A 1 87 ? -18.040 -2.287 69.059 1.00 94.06 87 MET A N 1
ATOM 679 C CA . MET A 1 87 ? -17.874 -1.303 67.996 1.00 94.06 87 MET A CA 1
ATOM 680 C C . MET A 1 87 ? -17.901 -1.992 66.629 1.00 94.06 87 MET A C 1
ATOM 682 O O . MET A 1 87 ? -17.255 -3.024 66.466 1.00 94.06 87 MET A O 1
ATOM 686 N N . VAL A 1 88 ? -18.638 -1.444 65.662 1.00 96.62 88 VAL A N 1
ATOM 687 C CA . VAL A 1 88 ? -18.677 -1.919 64.270 1.00 96.62 88 VAL A CA 1
ATOM 688 C C . VAL A 1 88 ? -18.392 -0.755 63.334 1.00 96.62 88 VAL A C 1
ATOM 690 O O . VAL A 1 88 ? -19.068 0.271 63.390 1.00 96.62 88 VAL A O 1
ATOM 693 N N . GLU A 1 89 ? -17.400 -0.923 62.468 1.00 97.12 89 GLU A N 1
ATOM 694 C CA . GLU A 1 89 ? -16.985 0.097 61.509 1.00 97.12 89 GLU A CA 1
ATOM 695 C C . GLU A 1 89 ? -17.696 -0.098 60.178 1.00 97.12 89 GLU A C 1
ATOM 697 O O . GLU A 1 89 ? -17.589 -1.164 59.574 1.00 97.12 89 GLU A O 1
ATOM 702 N N . THR A 1 90 ? -18.428 0.918 59.724 1.00 97.81 90 THR A N 1
ATOM 703 C CA . THR A 1 90 ? -19.314 0.830 58.559 1.00 97.81 90 THR A CA 1
ATOM 704 C C . THR A 1 90 ? -19.066 1.930 57.530 1.00 97.81 90 THR A C 1
ATOM 706 O O . THR A 1 90 ? -18.656 3.049 57.861 1.00 97.81 90 THR A O 1
ATOM 709 N N . SER A 1 91 ? -19.383 1.617 56.274 1.00 97.00 91 SER A N 1
ATOM 710 C CA . SER A 1 91 ? -19.617 2.597 55.213 1.00 97.00 91 SER A CA 1
ATOM 711 C C . SER A 1 91 ? -20.926 2.255 54.518 1.00 97.00 91 SER A C 1
ATOM 713 O O . SER A 1 91 ? -21.067 1.184 53.930 1.00 97.00 91 SER A O 1
ATOM 715 N N . ALA A 1 92 ? -21.891 3.172 54.569 1.00 93.00 92 ALA A N 1
ATOM 716 C CA . ALA A 1 92 ? -23.136 3.016 53.824 1.00 93.00 92 ALA A CA 1
ATOM 717 C C . ALA A 1 92 ? -22.928 3.187 52.310 1.00 93.00 92 ALA A C 1
ATOM 719 O O . ALA A 1 92 ? -23.647 2.575 51.529 1.00 93.00 92 ALA A O 1
ATOM 720 N N . HIS A 1 93 ? -21.946 3.999 51.899 1.00 92.25 93 HIS A N 1
ATOM 721 C CA . HIS A 1 93 ? -21.664 4.265 50.489 1.00 92.25 93 HIS A CA 1
ATOM 722 C C . HIS A 1 93 ? -21.046 3.042 49.803 1.00 92.25 93 HIS A C 1
ATOM 724 O O . HIS A 1 93 ? -21.476 2.644 48.725 1.00 92.25 93 HIS A O 1
ATOM 730 N N . GLU A 1 94 ? -20.088 2.397 50.468 1.00 92.25 94 GLU A N 1
ATOM 731 C CA . GLU A 1 94 ? -19.418 1.199 49.948 1.00 92.25 94 GLU A CA 1
ATOM 732 C C . GLU A 1 94 ? -20.122 -0.114 50.342 1.00 92.25 94 GLU A C 1
ATOM 734 O O . GLU A 1 94 ? -19.689 -1.205 49.962 1.00 92.25 94 GLU A O 1
ATOM 739 N N . ASN A 1 95 ? -21.228 -0.014 51.087 1.00 92.56 95 ASN A N 1
ATOM 740 C CA . ASN A 1 95 ? -21.970 -1.133 51.666 1.00 92.56 95 ASN A CA 1
ATOM 741 C C . ASN A 1 95 ? -21.075 -2.086 52.489 1.00 92.56 95 ASN A C 1
ATOM 743 O O . ASN A 1 95 ? -21.100 -3.307 52.319 1.00 92.56 95 ASN A O 1
ATOM 747 N N . ILE A 1 96 ? -20.260 -1.515 53.379 1.00 96.69 96 ILE A N 1
ATOM 748 C CA . ILE A 1 96 ? -19.333 -2.246 54.251 1.00 96.69 96 ILE A CA 1
ATOM 749 C C . ILE A 1 96 ? -19.919 -2.360 55.651 1.00 96.69 96 ILE A C 1
ATOM 751 O O . ILE A 1 96 ? -20.244 -1.348 56.274 1.00 96.69 96 ILE A O 1
ATOM 755 N N . ASN A 1 97 ? -20.014 -3.599 56.149 1.00 96.50 97 ASN A N 1
ATOM 756 C CA . ASN A 1 97 ? -20.418 -3.957 57.515 1.00 96.50 97 ASN A CA 1
ATOM 757 C C . ASN A 1 97 ? -21.780 -3.403 57.986 1.00 96.50 97 ASN A C 1
ATOM 759 O O . ASN A 1 97 ? -22.102 -3.516 59.169 1.00 96.50 97 ASN A O 1
ATOM 763 N N . VAL A 1 98 ? -22.603 -2.842 57.094 1.00 95.38 98 VAL A N 1
ATOM 764 C CA . VAL A 1 98 ? -23.927 -2.301 57.443 1.00 95.38 98 VAL A CA 1
ATOM 765 C C . VAL A 1 98 ? -24.792 -3.405 58.050 1.00 95.38 98 VAL A C 1
ATOM 767 O O . VAL A 1 98 ? -25.229 -3.280 59.192 1.00 95.38 98 VAL A O 1
ATOM 770 N N . ASP A 1 99 ? -24.934 -4.534 57.352 1.00 94.50 99 ASP A N 1
ATOM 771 C CA . ASP A 1 99 ? -25.668 -5.702 57.854 1.00 94.50 99 ASP A CA 1
ATOM 772 C C . ASP A 1 99 ? -25.034 -6.273 59.126 1.00 94.50 99 ASP A C 1
ATOM 774 O O . ASP A 1 99 ? -25.743 -6.667 60.051 1.00 94.50 99 ASP A O 1
ATOM 778 N N . LEU A 1 100 ? -23.699 -6.265 59.219 1.00 95.12 100 LEU A N 1
ATOM 779 C CA . LEU A 1 100 ? -22.973 -6.753 60.393 1.00 95.12 100 LEU A CA 1
ATOM 780 C C . LEU A 1 100 ? -23.343 -5.966 61.658 1.00 95.12 100 LEU A C 1
ATOM 782 O O . LEU A 1 100 ? -23.473 -6.572 62.720 1.00 95.12 100 LEU A O 1
ATOM 786 N N . ALA A 1 101 ? -23.567 -4.652 61.558 1.00 95.19 101 ALA A N 1
ATOM 787 C CA . ALA A 1 101 ? -24.014 -3.839 62.689 1.00 95.19 101 ALA A CA 1
ATOM 788 C C . ALA A 1 101 ? -25.397 -4.282 63.201 1.00 95.19 101 ALA A C 1
ATOM 790 O O . ALA A 1 101 ? -25.592 -4.436 64.410 1.00 95.19 101 ALA A O 1
ATOM 791 N N . PHE A 1 102 ? -26.338 -4.558 62.292 1.00 94.81 102 PHE A N 1
ATOM 792 C CA . PHE A 1 102 ? -27.670 -5.056 62.648 1.00 94.81 102 PHE A CA 1
ATOM 793 C C . PHE A 1 102 ? -27.634 -6.493 63.176 1.00 94.81 102 PHE A C 1
ATOM 795 O O . PHE A 1 102 ? -28.265 -6.787 64.191 1.00 94.81 102 PHE A O 1
ATOM 802 N N . ILE A 1 103 ? -26.856 -7.378 62.546 1.00 93.75 103 ILE A N 1
ATOM 803 C CA . ILE A 1 103 ? -26.679 -8.772 62.976 1.00 93.75 103 ILE A CA 1
ATOM 804 C C . ILE A 1 103 ? -26.052 -8.824 64.374 1.00 93.75 103 ILE A C 1
ATOM 806 O O . ILE A 1 103 ? -26.516 -9.580 65.230 1.00 93.75 103 ILE A O 1
ATOM 810 N N . ALA A 1 104 ? -25.033 -8.000 64.637 1.00 92.38 104 ALA A N 1
ATOM 811 C CA . ALA A 1 104 ? -24.398 -7.914 65.948 1.00 92.38 104 ALA A CA 1
ATOM 812 C C . ALA A 1 104 ? -25.392 -7.462 67.029 1.00 92.38 104 ALA A C 1
ATOM 814 O O . ALA A 1 104 ? -25.402 -8.028 68.124 1.00 92.38 104 ALA A O 1
ATOM 815 N N . LEU A 1 105 ? -26.258 -6.490 66.720 1.00 93.06 105 LEU A N 1
ATOM 816 C CA . LEU A 1 105 ? -27.305 -6.050 67.638 1.00 93.06 105 LEU A CA 1
ATOM 817 C C . LEU A 1 105 ? -28.336 -7.158 67.894 1.00 93.06 105 LEU A C 1
ATOM 819 O O . LEU A 1 105 ? -28.617 -7.469 69.051 1.00 93.06 105 LEU A O 1
ATOM 823 N N . ALA A 1 106 ? -28.857 -7.785 66.836 1.00 92.56 106 ALA A N 1
ATOM 824 C CA . ALA A 1 106 ? -29.839 -8.865 66.932 1.00 92.56 106 ALA A CA 1
ATOM 825 C C . ALA A 1 106 ? -29.323 -10.030 67.794 1.00 92.56 106 ALA A C 1
ATOM 827 O O . ALA A 1 106 ? -30.007 -10.495 68.703 1.00 92.56 106 ALA A O 1
ATOM 828 N N . GLN A 1 107 ? -28.061 -10.429 67.613 1.00 91.00 107 GLN A N 1
ATOM 829 C CA . GLN A 1 107 ? -27.441 -11.482 68.421 1.00 91.00 107 GLN A CA 1
ATOM 830 C C . GLN A 1 107 ? -27.337 -11.130 69.911 1.00 91.00 107 GLN A C 1
ATOM 832 O O . GLN A 1 107 ? -27.446 -12.027 70.755 1.00 91.00 107 GLN A O 1
ATOM 837 N N . GLN A 1 108 ? -27.130 -9.851 70.251 1.00 89.19 108 GLN A N 1
ATOM 838 C CA . GLN A 1 108 ? -27.144 -9.399 71.645 1.00 89.19 108 GLN A CA 1
ATOM 839 C C . GLN A 1 108 ? -28.561 -9.365 72.235 1.00 89.19 108 GLN A C 1
ATOM 841 O O . GLN A 1 108 ? -28.719 -9.645 73.426 1.00 89.19 108 GLN A O 1
ATOM 846 N N . ILE A 1 109 ? -29.576 -9.056 71.423 1.00 90.69 109 ILE A N 1
ATOM 847 C CA . ILE A 1 109 ? -30.994 -9.087 71.816 1.00 90.69 109 ILE A CA 1
ATOM 848 C C . ILE A 1 109 ? -31.418 -10.524 72.138 1.00 90.69 109 ILE A C 1
ATOM 850 O O . ILE A 1 109 ? -31.899 -10.791 73.241 1.00 90.69 109 ILE A O 1
ATOM 854 N N . ASP A 1 110 ? -31.137 -11.457 71.229 1.00 88.56 110 ASP A N 1
ATOM 855 C CA . ASP A 1 110 ? -31.541 -12.863 71.339 1.00 88.56 110 ASP A CA 1
ATOM 856 C C . ASP A 1 110 ? -30.725 -13.654 72.370 1.00 88.56 110 ASP A C 1
ATOM 858 O O . ASP A 1 110 ? -31.045 -14.802 72.688 1.00 88.56 110 ASP A O 1
ATOM 862 N N . ARG A 1 111 ? -29.642 -13.062 72.897 1.00 82.94 111 ARG A N 1
ATOM 863 C CA . ARG A 1 111 ? -28.667 -13.725 73.783 1.00 82.94 111 ARG A CA 1
ATOM 864 C C . ARG A 1 111 ? -28.151 -15.039 73.188 1.00 82.94 111 ARG A C 1
ATOM 866 O O . ARG A 1 111 ? -27.899 -16.006 73.914 1.00 82.94 111 ARG A O 1
ATOM 873 N N . SER A 1 112 ? -28.017 -15.080 71.863 1.00 76.25 112 SER A N 1
ATOM 874 C CA . SER A 1 112 ? -27.593 -16.280 71.147 1.00 76.25 112 SER A CA 1
ATOM 875 C C . SER A 1 112 ? -26.163 -16.675 71.556 1.00 76.25 112 SER A C 1
ATOM 877 O O . SER A 1 112 ? -25.334 -15.823 71.885 1.00 76.25 112 SER A O 1
ATOM 879 N N . LYS A 1 113 ? -25.854 -17.980 71.558 1.00 65.44 113 LYS A N 1
ATOM 880 C CA . LYS A 1 113 ? -24.519 -18.485 71.946 1.00 65.44 113 LYS A CA 1
ATOM 881 C C . LYS A 1 113 ? -23.431 -18.214 70.893 1.00 65.44 113 LYS A C 1
ATOM 883 O O . LYS A 1 113 ? -22.255 -18.388 71.201 1.00 65.44 113 LYS A O 1
ATOM 888 N N . GLY A 1 114 ? -23.800 -17.796 69.681 1.00 68.06 114 GLY A N 1
ATOM 889 C CA . GLY A 1 114 ? -22.867 -17.422 68.618 1.00 68.06 114 GLY A CA 1
ATOM 890 C C . GLY A 1 114 ? -22.680 -15.908 68.561 1.00 68.06 114 GLY A C 1
ATOM 891 O O . GLY A 1 114 ? -23.651 -15.174 68.418 1.00 68.06 114 GLY A O 1
ATOM 892 N N . ARG A 1 115 ? -21.437 -15.429 68.663 1.00 75.81 115 ARG A N 1
ATOM 893 C CA . ARG A 1 115 ? -21.102 -14.020 68.403 1.00 75.81 115 ARG A CA 1
ATOM 894 C C . ARG A 1 115 ? -20.540 -13.900 66.994 1.00 75.81 115 ARG A C 1
ATOM 896 O O . ARG A 1 115 ? -19.595 -14.616 66.666 1.00 75.81 115 ARG A O 1
ATOM 903 N N . SER A 1 116 ? -21.083 -12.993 66.186 1.00 81.69 116 SER A N 1
ATOM 904 C CA . SER A 1 116 ? -20.470 -12.635 64.905 1.00 81.69 116 SER A CA 1
ATOM 905 C C . SER A 1 116 ? -19.062 -12.105 65.139 1.00 81.69 116 SER A C 1
ATOM 907 O O . SER A 1 116 ? -18.834 -11.299 66.046 1.00 81.69 116 SER A O 1
ATOM 909 N N . LYS A 1 117 ? -18.114 -12.552 64.315 1.00 90.38 117 LYS A N 1
ATOM 910 C CA . LYS A 1 117 ? -16.780 -11.957 64.273 1.00 90.38 117 LYS A CA 1
ATOM 911 C C . LYS A 1 117 ? -16.930 -10.533 63.742 1.00 90.38 117 LYS A C 1
ATOM 913 O O . LYS A 1 117 ? -17.415 -10.347 62.630 1.00 90.38 117 LYS A O 1
ATOM 918 N N . ILE A 1 118 ? -16.519 -9.546 64.532 1.00 92.00 118 ILE A N 1
ATOM 919 C CA . ILE A 1 118 ? -16.423 -8.171 64.047 1.00 92.00 118 ILE A CA 1
ATOM 920 C C . ILE A 1 118 ? -15.175 -8.074 63.175 1.00 92.00 118 ILE A C 1
ATOM 922 O O . ILE A 1 118 ? -14.074 -8.375 63.637 1.00 92.00 118 ILE A O 1
ATOM 926 N N . VAL A 1 119 ? -15.368 -7.711 61.911 1.00 93.88 119 VAL A N 1
ATOM 927 C CA . VAL A 1 119 ? -14.291 -7.551 60.932 1.00 93.88 119 VAL A CA 1
ATOM 928 C C . VAL A 1 119 ? -13.962 -6.059 60.821 1.00 93.88 119 VAL A C 1
ATOM 930 O O . VAL A 1 119 ? -14.890 -5.275 60.600 1.00 93.88 119 VAL A O 1
ATOM 933 N N . PRO A 1 120 ? -12.688 -5.649 60.971 1.00 94.12 120 PRO A N 1
ATOM 934 C CA . PRO A 1 120 ? -12.279 -4.259 60.778 1.00 94.12 120 PRO A CA 1
ATOM 935 C C . PRO A 1 120 ? -12.639 -3.749 59.381 1.00 94.12 120 PRO A C 1
ATOM 937 O O . PRO A 1 120 ? -12.608 -4.511 58.411 1.00 94.12 120 PRO A O 1
ATOM 940 N N . PHE A 1 121 ? -12.925 -2.454 59.259 1.00 95.44 121 PHE A N 1
ATOM 941 C CA . PHE A 1 121 ? -13.330 -1.824 58.005 1.00 95.44 121 PHE A CA 1
ATOM 942 C C . PHE A 1 121 ? -12.337 -2.09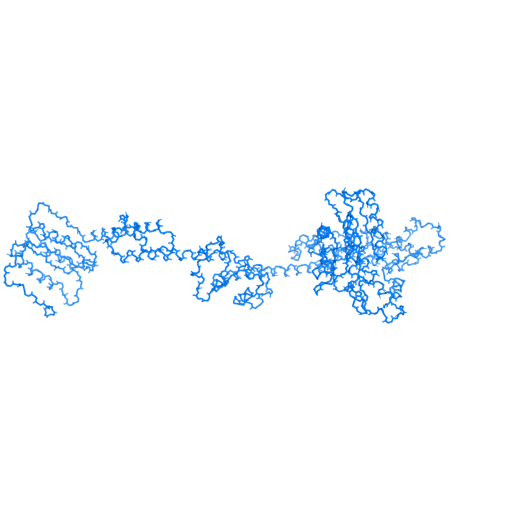7 56.880 1.00 95.44 121 PHE A C 1
ATOM 944 O O . PHE A 1 121 ? -12.750 -2.500 55.804 1.00 95.44 121 PHE A O 1
ATOM 951 N N . VAL A 1 122 ? -11.033 -1.954 57.130 1.00 94.69 122 VAL A N 1
ATOM 952 C CA . VAL A 1 122 ? -9.999 -2.137 56.097 1.00 94.69 122 VAL A CA 1
ATOM 953 C C . VAL A 1 122 ? -10.006 -3.558 55.518 1.00 94.69 122 VAL A C 1
ATOM 955 O O . VAL A 1 122 ? -9.855 -3.735 54.310 1.00 94.69 122 VAL A O 1
ATOM 958 N N . GLU A 1 123 ? -10.194 -4.578 56.360 1.00 95.81 123 GLU A N 1
ATOM 959 C CA . GLU A 1 123 ? -10.277 -5.979 55.922 1.00 95.81 123 GLU A CA 1
ATOM 960 C C . GLU A 1 123 ? -11.585 -6.229 55.159 1.00 95.81 123 GLU A C 1
ATOM 962 O O . GLU A 1 123 ? -11.564 -6.804 54.072 1.00 95.81 123 GLU A O 1
ATOM 967 N N . ALA A 1 124 ? -12.712 -5.736 55.682 1.00 95.50 124 ALA A N 1
ATOM 968 C CA . ALA A 1 124 ? -14.019 -5.877 55.048 1.00 95.50 124 ALA A CA 1
ATOM 969 C C . ALA A 1 124 ? -14.103 -5.138 53.698 1.00 95.50 124 ALA A C 1
ATOM 971 O O . ALA A 1 124 ? -14.629 -5.684 52.730 1.00 95.50 124 ALA A O 1
ATOM 972 N N . ALA A 1 125 ? -13.542 -3.931 53.609 1.00 95.19 125 ALA A N 1
ATOM 973 C CA . ALA A 1 125 ? -13.452 -3.131 52.391 1.00 95.19 125 ALA A CA 1
ATOM 974 C C . ALA A 1 125 ? -12.565 -3.809 51.343 1.00 95.19 125 ALA A C 1
ATOM 976 O O . ALA A 1 125 ? -12.944 -3.888 50.174 1.00 95.19 125 ALA A O 1
ATOM 977 N N . ARG A 1 126 ? -11.424 -4.383 51.756 1.00 96.88 126 ARG A N 1
ATOM 978 C CA . ARG A 1 126 ? -10.576 -5.183 50.861 1.00 96.88 126 ARG A CA 1
ATOM 979 C C . ARG A 1 126 ? -11.327 -6.397 50.317 1.00 96.88 126 ARG A C 1
ATOM 981 O O . ARG A 1 126 ? -11.384 -6.560 49.105 1.00 96.88 126 ARG A O 1
ATOM 988 N N . ALA A 1 127 ? -11.942 -7.198 51.186 1.00 95.19 127 ALA A N 1
ATOM 989 C CA . ALA A 1 127 ? -12.693 -8.383 50.772 1.00 95.19 127 ALA A CA 1
ATOM 990 C C . ALA A 1 127 ? -13.876 -8.024 49.854 1.00 95.19 127 ALA A C 1
ATOM 992 O O . ALA A 1 127 ? -14.144 -8.716 48.872 1.00 95.19 127 ALA A O 1
ATOM 993 N N . ARG A 1 128 ? -14.566 -6.908 50.131 1.00 94.44 128 ARG A N 1
ATOM 994 C CA . ARG A 1 128 ? -15.627 -6.384 49.262 1.00 94.44 128 ARG A CA 1
ATOM 995 C C . ARG A 1 128 ? -15.082 -6.006 47.891 1.00 94.44 128 ARG A C 1
ATOM 997 O O . ARG A 1 128 ? -15.691 -6.376 46.894 1.00 94.44 128 ARG A O 1
ATOM 1004 N N . LYS A 1 129 ? -13.960 -5.289 47.835 1.00 95.75 129 LYS A N 1
ATOM 1005 C CA . LYS A 1 129 ? -13.320 -4.910 46.575 1.00 95.75 129 LYS A CA 1
ATOM 1006 C C . LYS A 1 129 ? -12.894 -6.139 45.771 1.00 95.75 129 LYS A C 1
ATOM 1008 O O . LYS A 1 129 ? -13.249 -6.234 44.606 1.00 95.75 129 LYS A O 1
ATOM 1013 N N . GLU A 1 130 ? -12.224 -7.101 46.403 1.00 97.06 130 GLU A N 1
ATOM 1014 C CA . GLU A 1 130 ? -11.807 -8.357 45.764 1.00 97.06 130 GLU A CA 1
ATOM 1015 C C . GLU A 1 130 ? -13.001 -9.127 45.179 1.00 97.06 130 GLU A C 1
ATOM 1017 O O . GLU A 1 130 ? -12.925 -9.605 44.050 1.00 97.06 130 GLU A O 1
ATOM 1022 N N . LEU A 1 131 ? -14.130 -9.187 45.895 1.00 95.81 131 LEU A N 1
ATOM 1023 C CA . LEU A 1 131 ? -15.371 -9.782 45.389 1.00 95.81 131 LEU A CA 1
ATOM 1024 C C . LEU A 1 131 ? -15.900 -9.052 44.142 1.00 95.81 131 LEU A C 1
ATOM 1026 O O . LEU A 1 131 ? -16.287 -9.695 43.167 1.00 95.81 131 LEU A O 1
ATOM 1030 N N . LEU A 1 132 ? -15.941 -7.717 44.180 1.00 96.00 132 LEU A N 1
ATOM 1031 C CA . LEU A 1 132 ? -16.419 -6.894 43.066 1.00 96.00 132 LEU A CA 1
ATOM 1032 C C . LEU A 1 132 ? -15.510 -7.034 41.835 1.00 96.00 132 LEU A C 1
ATOM 1034 O O . LEU A 1 132 ? -16.012 -7.210 40.722 1.00 96.00 132 LEU A O 1
ATOM 1038 N N . ASP A 1 133 ? -14.192 -7.019 42.031 1.00 97.38 133 ASP A N 1
ATOM 1039 C CA . ASP A 1 133 ? -13.198 -7.180 40.968 1.00 97.38 133 ASP A CA 1
ATOM 1040 C C . ASP A 1 133 ? -13.273 -8.591 40.356 1.00 97.38 133 ASP A C 1
ATOM 1042 O O . ASP A 1 133 ? -13.364 -8.733 39.135 1.00 97.38 133 ASP A O 1
ATOM 1046 N N . ALA A 1 134 ? -13.339 -9.637 41.189 1.00 97.75 134 ALA A N 1
ATOM 1047 C CA . ALA A 1 134 ? -13.469 -11.023 40.736 1.00 97.75 134 ALA A CA 1
ATOM 1048 C C . ALA A 1 134 ? -14.772 -11.260 39.956 1.00 97.75 134 ALA A C 1
ATOM 1050 O O . ALA A 1 134 ? -14.754 -11.888 38.897 1.00 97.75 134 ALA A O 1
ATOM 1051 N N . SER A 1 135 ? -15.896 -10.719 40.439 1.00 97.94 135 SER A N 1
ATOM 1052 C CA . SER A 1 135 ? -17.182 -10.795 39.738 1.00 97.94 135 SER A CA 1
ATOM 1053 C C . SER A 1 135 ? -17.141 -10.059 38.393 1.00 97.94 135 SER A C 1
ATOM 1055 O O . SER A 1 135 ? -17.661 -10.561 37.394 1.00 97.94 135 SER A O 1
ATOM 1057 N N . THR A 1 136 ? -16.476 -8.900 38.339 1.00 97.69 136 THR A N 1
ATOM 1058 C CA . THR A 1 136 ? -16.298 -8.134 37.097 1.00 97.69 136 THR A CA 1
ATOM 1059 C C . THR A 1 136 ? -15.476 -8.913 36.074 1.00 97.69 136 THR A C 1
ATOM 1061 O O . THR A 1 136 ? -15.894 -9.024 34.923 1.00 97.69 136 THR A O 1
ATOM 1064 N N . GLU A 1 137 ? -14.343 -9.494 36.475 1.00 97.94 137 GLU A N 1
ATOM 1065 C CA . GLU A 1 137 ? -13.493 -10.281 35.574 1.00 97.94 137 GLU A CA 1
ATOM 1066 C C . GLU A 1 137 ? -14.200 -11.547 35.078 1.00 97.94 137 GLU A C 1
ATOM 1068 O O . GLU A 1 137 ? -14.177 -11.834 33.878 1.00 97.94 137 GLU A O 1
ATOM 1073 N N . ALA A 1 138 ? -14.893 -12.267 35.967 1.00 97.69 138 ALA A N 1
ATOM 1074 C CA . ALA A 1 138 ? -15.666 -13.454 35.609 1.00 97.69 138 ALA A CA 1
ATOM 1075 C C . ALA A 1 138 ? -16.738 -13.127 34.557 1.00 97.69 138 ALA A C 1
ATOM 1077 O O . ALA A 1 138 ? -16.832 -13.798 33.525 1.00 97.69 138 ALA A O 1
ATOM 1078 N N . PHE A 1 139 ? -17.489 -12.038 34.754 1.00 97.75 139 PHE A N 1
ATOM 1079 C CA . PHE A 1 139 ? -18.491 -11.618 33.782 1.00 97.75 139 PHE A CA 1
ATOM 1080 C C . PHE A 1 139 ? -17.867 -11.107 32.473 1.00 97.75 139 PHE A C 1
ATOM 1082 O O . PHE A 1 139 ? -18.355 -11.443 31.394 1.00 97.75 139 PHE A O 1
ATOM 1089 N N . MET A 1 140 ? -16.755 -10.363 32.516 1.00 97.06 140 MET A N 1
ATOM 1090 C CA . MET A 1 140 ? -16.034 -9.959 31.299 1.00 97.06 140 MET A CA 1
ATOM 1091 C C . MET A 1 140 ? -15.484 -11.159 30.518 1.00 97.06 140 MET A C 1
ATOM 1093 O O . MET A 1 140 ? -15.452 -11.125 29.289 1.00 97.06 140 MET A O 1
ATOM 1097 N N . SER A 1 141 ? -15.035 -12.215 31.199 1.00 97.50 141 SER A N 1
ATOM 1098 C CA . SER A 1 141 ? -14.612 -13.472 30.569 1.00 97.50 141 SER A CA 1
ATOM 1099 C C . SER A 1 141 ? -15.788 -14.184 29.885 1.00 97.50 141 SER A C 1
ATOM 1101 O O . SER A 1 141 ? -15.699 -14.572 28.716 1.00 97.50 141 SER A O 1
ATOM 1103 N N . LEU A 1 142 ? -16.941 -14.258 30.561 1.00 97.31 142 LEU A N 1
ATOM 1104 C CA . LEU A 1 142 ? -18.171 -14.794 29.977 1.00 97.31 142 LEU A CA 1
ATOM 1105 C C . LEU A 1 142 ? -18.607 -13.998 28.738 1.00 97.31 142 LEU A C 1
ATOM 1107 O O . LEU A 1 142 ? -18.905 -14.589 27.704 1.00 97.31 142 LEU A O 1
ATOM 1111 N N . ILE A 1 143 ? -18.612 -12.662 28.810 1.00 96.75 143 ILE A N 1
ATOM 1112 C CA . ILE A 1 143 ? -18.975 -11.819 27.665 1.00 96.75 143 ILE A CA 1
ATOM 1113 C C . ILE A 1 143 ? -18.023 -12.073 26.492 1.00 96.75 143 ILE A C 1
ATOM 1115 O O . ILE A 1 143 ? -18.492 -12.322 25.386 1.00 96.75 143 ILE A O 1
ATOM 1119 N N . ARG A 1 144 ? -16.703 -12.052 26.724 1.00 96.06 144 ARG A N 1
ATOM 1120 C CA . ARG A 1 144 ? -15.697 -12.277 25.671 1.00 96.06 144 ARG A CA 1
ATOM 1121 C C . ARG A 1 144 ? -15.855 -13.629 24.977 1.00 96.06 144 ARG A C 1
ATOM 1123 O O . ARG A 1 144 ? -15.654 -13.707 23.773 1.00 96.06 144 ARG A O 1
ATOM 1130 N N . SER A 1 145 ? -16.202 -14.677 25.723 1.00 95.06 145 SER A N 1
ATOM 1131 C CA . SER A 1 145 ? -16.356 -16.029 25.169 1.00 95.06 145 SER A CA 1
ATOM 1132 C C . SER A 1 145 ? -17.677 -16.246 24.427 1.00 95.06 145 SER A C 1
ATOM 1134 O O . SER A 1 145 ? -17.713 -16.992 23.455 1.00 95.06 145 SER A O 1
ATOM 1136 N N . GLN A 1 146 ? -18.765 -15.610 24.866 1.00 94.88 146 GLN A N 1
ATOM 1137 C CA . GLN A 1 146 ? -20.109 -15.835 24.317 1.00 94.88 146 GLN A CA 1
ATOM 1138 C C . GLN A 1 146 ? -20.533 -14.796 23.273 1.00 94.88 146 GLN A C 1
ATOM 1140 O O . GLN A 1 146 ? -21.479 -15.024 22.519 1.00 94.88 146 GLN A O 1
ATOM 1145 N N . VAL A 1 147 ? -19.885 -13.632 23.263 1.00 96.06 147 VAL A N 1
ATOM 1146 C CA . VAL A 1 147 ? -20.205 -12.506 22.385 1.00 96.06 147 VAL A CA 1
ATOM 1147 C C . VAL A 1 147 ? -18.957 -12.169 21.594 1.00 96.06 147 VAL A C 1
ATOM 1149 O O . VAL A 1 147 ? -18.104 -11.406 22.044 1.00 96.06 147 VAL A O 1
ATOM 1152 N N . THR A 1 148 ? -18.860 -12.769 20.416 1.00 94.38 148 THR A N 1
ATOM 1153 C CA . THR A 1 148 ? -17.776 -12.544 19.451 1.00 94.38 148 THR A CA 1
ATOM 1154 C C . THR A 1 148 ? -18.202 -11.639 18.298 1.00 94.38 148 THR A C 1
ATOM 1156 O O . THR A 1 148 ? -17.355 -11.107 17.593 1.00 94.38 148 THR A O 1
ATOM 1159 N N . ASP A 1 149 ? -19.509 -11.461 18.120 1.00 90.75 149 ASP A N 1
ATOM 1160 C CA . ASP A 1 149 ? -20.121 -10.639 17.081 1.00 90.75 149 ASP A CA 1
ATOM 1161 C C . ASP A 1 149 ? -20.544 -9.276 17.656 1.00 90.75 149 ASP A C 1
ATOM 1163 O O . ASP A 1 149 ? -21.231 -9.204 18.683 1.00 90.75 149 ASP A O 1
ATOM 1167 N N . TYR A 1 150 ? -20.143 -8.186 16.997 1.00 91.62 150 TYR A N 1
ATOM 1168 C CA . TYR A 1 150 ? -20.507 -6.823 17.390 1.00 91.62 150 TYR A CA 1
ATOM 1169 C C . TYR A 1 150 ? -21.962 -6.460 17.062 1.00 91.62 150 TYR A C 1
ATOM 1171 O O . TYR A 1 150 ? -22.461 -5.441 17.538 1.00 91.62 150 TYR A O 1
ATOM 1179 N N . ARG A 1 151 ? -22.682 -7.272 16.285 1.00 90.81 151 ARG A N 1
ATOM 1180 C CA . ARG A 1 151 ? -24.121 -7.086 16.039 1.00 90.81 151 ARG A CA 1
ATOM 1181 C C . ARG A 1 151 ? -24.987 -7.687 17.150 1.00 90.81 151 ARG A C 1
ATOM 1183 O O . ARG A 1 151 ? -26.213 -7.568 17.135 1.00 90.81 151 ARG A O 1
ATOM 1190 N N . ALA A 1 152 ? -24.372 -8.317 18.154 1.00 94.19 152 ALA A N 1
ATOM 1191 C CA . ALA A 1 152 ? -25.086 -8.977 19.237 1.00 94.19 152 ALA A CA 1
ATOM 1192 C C . ALA A 1 152 ? -26.025 -8.025 20.005 1.00 94.19 152 ALA A C 1
ATOM 1194 O O . ALA A 1 152 ? -25.620 -7.012 20.581 1.00 94.19 152 ALA A O 1
ATOM 1195 N N . LEU A 1 153 ? -27.300 -8.412 20.100 1.00 94.94 153 LEU A N 1
ATOM 1196 C CA . LEU A 1 153 ? -28.329 -7.640 20.794 1.00 94.94 153 LEU A CA 1
ATOM 1197 C C . LEU A 1 153 ? -28.423 -8.008 22.275 1.00 94.94 153 LEU A C 1
ATOM 1199 O O . LEU A 1 153 ? -28.522 -9.181 22.643 1.00 94.94 153 LEU A O 1
ATOM 1203 N N . TRP A 1 154 ? -28.532 -6.990 23.134 1.00 96.25 154 TRP A N 1
ATOM 1204 C CA . TRP A 1 154 ? -28.684 -7.177 24.582 1.00 96.25 154 TRP A CA 1
ATOM 1205 C C . TRP A 1 154 ? -29.854 -8.097 24.950 1.00 96.25 154 TRP A C 1
ATOM 1207 O O . TRP A 1 154 ? -29.703 -8.975 25.792 1.00 96.25 154 TRP A O 1
ATOM 1217 N N . SER A 1 155 ? -31.018 -7.924 24.318 1.00 94.31 155 SER A N 1
ATOM 1218 C CA . SER A 1 155 ? -32.231 -8.692 24.633 1.00 94.31 155 SER A CA 1
ATOM 1219 C C . SER A 1 155 ? -32.071 -10.197 24.396 1.00 94.31 155 SER A C 1
ATOM 1221 O O . SER A 1 155 ? -32.695 -11.000 25.093 1.00 94.31 155 SER A O 1
ATOM 1223 N N . GLN A 1 156 ? -31.235 -10.585 23.433 1.00 94.50 156 GLN A N 1
ATOM 1224 C CA . GLN A 1 156 ? -30.936 -11.978 23.120 1.00 94.50 156 GLN A CA 1
ATOM 1225 C C . GLN A 1 156 ? -29.803 -12.501 24.008 1.00 94.50 156 GLN A C 1
ATOM 1227 O O . GLN A 1 156 ? -29.945 -13.556 24.631 1.00 94.50 156 GLN A O 1
ATOM 1232 N N . SER A 1 157 ? -28.713 -11.739 24.123 1.00 95.56 157 SER A N 1
ATOM 1233 C CA . SER A 1 157 ? -27.543 -12.110 24.923 1.00 95.56 157 SER A CA 1
ATOM 1234 C C . SER A 1 157 ? -27.879 -12.235 26.409 1.00 95.56 157 SER A C 1
ATOM 1236 O O . SER A 1 157 ? -27.504 -13.221 27.032 1.00 95.56 157 SER A O 1
ATOM 1238 N N . ALA A 1 158 ? -28.682 -11.325 26.969 1.00 94.88 158 ALA A N 1
ATOM 1239 C CA . ALA A 1 158 ? -29.096 -11.379 28.372 1.00 94.88 158 ALA A CA 1
ATOM 1240 C C . ALA A 1 158 ? -29.888 -12.654 28.713 1.00 94.88 158 ALA A C 1
ATOM 1242 O O . ALA A 1 158 ? -29.697 -13.228 29.782 1.00 94.88 158 ALA A O 1
ATOM 1243 N N . LYS A 1 159 ? -30.734 -13.154 27.797 1.00 94.44 159 LYS A N 1
ATOM 1244 C CA . LYS A 1 159 ? -31.459 -14.426 27.995 1.00 94.44 159 LYS A CA 1
ATOM 1245 C C . LYS A 1 159 ? -30.516 -15.629 28.031 1.00 94.44 159 LYS A C 1
ATOM 1247 O O . LYS A 1 159 ? -30.776 -16.575 28.770 1.00 94.44 159 LYS A O 1
ATOM 1252 N N . LYS A 1 160 ? -29.443 -15.603 27.233 1.00 93.81 160 LYS A N 1
ATOM 1253 C CA . LYS A 1 160 ? -28.401 -16.641 27.250 1.00 93.81 160 LYS A CA 1
ATOM 1254 C C . LYS A 1 160 ? -27.590 -16.555 28.545 1.00 93.81 160 LYS A C 1
ATOM 1256 O O . LYS A 1 160 ? -27.437 -17.559 29.232 1.00 93.81 160 LYS A O 1
ATOM 1261 N N . PHE A 1 161 ? -27.174 -15.346 28.923 1.00 95.94 161 PHE A N 1
ATOM 1262 C CA . PHE A 1 161 ? -26.420 -15.086 30.147 1.00 95.94 161 PHE A CA 1
ATOM 1263 C C . PHE A 1 161 ? -27.173 -15.431 31.429 1.00 95.94 161 PHE A C 1
ATOM 1265 O O . PHE A 1 161 ? -26.542 -15.864 32.381 1.00 95.94 161 PHE A O 1
ATOM 1272 N N . ALA A 1 162 ? -28.503 -15.331 31.456 1.00 93.69 162 ALA A N 1
ATOM 1273 C CA . ALA A 1 162 ? -29.309 -15.665 32.634 1.00 93.69 162 ALA A CA 1
ATOM 1274 C C . ALA A 1 162 ? -29.131 -17.110 33.149 1.00 93.69 162 ALA A C 1
ATOM 1276 O O . ALA A 1 162 ? -29.557 -17.415 34.259 1.00 93.69 162 ALA A O 1
ATOM 1277 N N . ARG A 1 163 ? -28.524 -18.004 32.356 1.00 93.25 163 ARG A N 1
ATOM 1278 C CA . ARG A 1 163 ? -28.195 -19.385 32.749 1.00 93.25 163 ARG A CA 1
ATOM 1279 C C . ARG A 1 163 ? -26.831 -19.524 33.437 1.00 93.25 163 ARG A C 1
ATOM 1281 O O . ARG A 1 163 ? -26.527 -20.605 33.926 1.00 93.25 163 ARG A O 1
ATOM 1288 N N . HIS A 1 164 ? -26.025 -18.467 33.439 1.00 96.06 164 HIS A N 1
ATOM 1289 C CA . HIS A 1 164 ? -24.659 -18.444 33.949 1.00 96.06 164 HIS A CA 1
ATOM 1290 C C . HIS A 1 164 ? -24.598 -17.734 35.303 1.00 96.06 164 HIS A C 1
ATOM 1292 O O . HIS A 1 164 ? -25.157 -16.647 35.471 1.00 96.06 164 HIS A O 1
ATOM 1298 N N . GLU A 1 165 ? -23.912 -18.347 36.266 1.00 96.25 165 GLU A N 1
ATOM 1299 C CA . GLU A 1 165 ? -23.799 -17.830 37.633 1.00 96.25 165 GLU A CA 1
ATOM 1300 C C . GLU A 1 165 ? -23.062 -16.485 37.664 1.00 96.25 165 GLU A C 1
ATOM 1302 O O . GLU A 1 165 ? -23.468 -15.573 38.380 1.00 96.25 165 GLU A O 1
ATOM 1307 N N . GLU A 1 166 ? -22.057 -16.312 36.803 1.00 96.62 166 GLU A N 1
ATOM 1308 C CA . GLU A 1 166 ? -21.252 -15.097 36.688 1.00 96.62 166 GLU A CA 1
ATOM 1309 C C . GLU A 1 166 ? -22.115 -13.874 36.350 1.00 96.62 166 GLU A C 1
ATOM 1311 O O . GLU A 1 166 ? -21.934 -12.797 36.917 1.00 96.62 166 GLU A O 1
ATOM 1316 N N . PHE A 1 167 ? -23.097 -14.042 35.457 1.00 96.88 167 PHE A N 1
ATOM 1317 C CA . PHE A 1 167 ? -24.042 -12.983 35.099 1.00 96.88 167 PHE A CA 1
ATOM 1318 C C . PHE A 1 167 ? -25.006 -12.666 36.243 1.00 96.88 167 PHE A C 1
ATOM 1320 O O . PHE A 1 167 ? -25.270 -11.491 36.516 1.00 96.88 167 PHE A O 1
ATOM 1327 N N . VAL A 1 168 ? -25.547 -13.700 36.898 1.00 96.56 168 VAL A N 1
ATOM 1328 C CA . VAL A 1 168 ? -26.498 -13.535 38.007 1.00 96.56 168 VAL A CA 1
ATOM 1329 C C . VAL A 1 168 ? -25.824 -12.807 39.169 1.00 96.56 168 VAL A C 1
ATOM 1331 O O . VAL A 1 168 ? -26.379 -11.834 39.683 1.00 96.56 168 VAL A O 1
ATOM 1334 N N . GLU A 1 169 ? -24.609 -13.215 39.532 1.00 96.50 169 GLU A N 1
ATOM 1335 C CA . GLU A 1 169 ? -23.858 -12.627 40.638 1.00 96.50 169 GLU A CA 1
ATOM 1336 C C . GLU A 1 169 ? -23.403 -11.196 40.332 1.00 96.50 169 GLU A C 1
ATOM 1338 O O . GLU A 1 169 ? -23.607 -10.297 41.152 1.00 96.50 169 GLU A O 1
ATOM 1343 N N . PHE A 1 170 ? -22.887 -10.932 39.126 1.00 97.88 170 PHE A N 1
ATOM 1344 C CA . PHE A 1 170 ? -22.529 -9.571 38.719 1.00 97.88 170 PHE A CA 1
ATOM 1345 C C . PHE A 1 170 ? -23.750 -8.639 38.730 1.00 97.88 170 PHE A C 1
ATOM 1347 O O . PHE A 1 170 ? -23.705 -7.538 39.284 1.00 97.88 170 PHE A O 1
ATOM 1354 N N . THR A 1 171 ? -24.884 -9.094 38.185 1.00 97.06 171 THR A N 1
ATOM 1355 C CA . THR A 1 171 ? -26.130 -8.311 38.170 1.00 97.06 171 THR A CA 1
ATOM 1356 C C . THR A 1 171 ? -26.634 -8.032 39.585 1.00 97.06 171 THR A C 1
ATOM 1358 O O . THR A 1 171 ? -27.130 -6.938 39.854 1.00 97.06 171 THR A O 1
ATOM 1361 N N . ARG A 1 172 ? -26.488 -8.986 40.511 1.00 95.44 172 ARG A N 1
ATOM 1362 C CA . ARG A 1 172 ? -26.852 -8.813 41.922 1.00 95.44 172 ARG A CA 1
ATOM 1363 C C . ARG A 1 172 ? -25.981 -7.766 42.618 1.00 95.44 172 ARG A C 1
ATOM 1365 O O . ARG A 1 172 ? -26.493 -6.997 43.428 1.00 95.44 172 ARG A O 1
ATOM 1372 N N . LEU A 1 173 ? -24.682 -7.739 42.321 1.00 94.50 173 LEU A N 1
ATOM 1373 C CA . LEU A 1 173 ? -23.720 -6.831 42.949 1.00 94.50 173 LEU A CA 1
ATOM 1374 C C . LEU A 1 173 ? -23.777 -5.402 42.389 1.00 94.50 173 LEU A C 1
ATOM 1376 O O . LEU A 1 173 ? -23.651 -4.454 43.164 1.00 94.50 173 LEU A O 1
ATOM 1380 N N . PHE A 1 174 ? -23.974 -5.246 41.076 1.00 95.25 174 PHE A N 1
ATOM 1381 C CA . PHE A 1 174 ? -23.848 -3.959 40.373 1.00 95.25 174 PHE A CA 1
ATOM 1382 C C . PHE A 1 174 ? -25.143 -3.440 39.733 1.00 95.25 174 PHE A C 1
ATOM 1384 O O . PHE A 1 174 ? -25.185 -2.300 39.260 1.00 95.25 174 PHE A O 1
ATOM 1391 N N . GLY A 1 175 ? -26.191 -4.260 39.680 1.00 96.31 175 GLY A N 1
ATOM 1392 C CA . GLY A 1 175 ? -27.454 -3.942 39.023 1.00 96.31 175 GLY A CA 1
ATOM 1393 C C . GLY A 1 175 ? -27.458 -4.192 37.509 1.00 96.31 175 GLY A C 1
ATOM 1394 O O . GLY A 1 175 ? -26.426 -4.287 36.833 1.00 96.31 175 GLY A O 1
ATOM 1395 N N . ILE A 1 176 ? -28.667 -4.276 36.947 1.00 95.75 176 ILE A N 1
ATOM 1396 C CA . ILE A 1 176 ? -28.880 -4.612 35.531 1.00 95.75 176 ILE A CA 1
ATOM 1397 C C . ILE A 1 176 ? -28.382 -3.521 34.572 1.00 95.75 176 ILE A C 1
ATOM 1399 O O . ILE A 1 176 ? -27.880 -3.834 33.495 1.00 95.75 176 ILE A O 1
ATOM 1403 N N . GLU A 1 177 ? -28.444 -2.247 34.970 1.00 96.88 177 GLU A N 1
ATOM 1404 C CA . GLU A 1 177 ? -27.962 -1.128 34.151 1.00 96.88 177 GLU A CA 1
ATOM 1405 C C . GLU A 1 177 ? -26.442 -1.172 33.953 1.00 96.88 177 GLU A C 1
ATOM 1407 O O . GLU A 1 177 ? -25.951 -1.007 32.835 1.00 96.88 177 GLU A O 1
ATOM 1412 N N . SER A 1 178 ? -25.690 -1.441 35.026 1.00 95.94 178 SER A N 1
ATOM 1413 C CA . SER A 1 178 ? -24.232 -1.607 34.984 1.00 95.94 178 SER A CA 1
ATOM 1414 C C . SER A 1 178 ? -23.838 -2.807 34.124 1.00 95.94 178 SER A C 1
ATOM 1416 O O . SER A 1 178 ? -22.922 -2.718 33.306 1.00 95.94 178 SER A O 1
ATOM 1418 N N . THR A 1 179 ? -24.590 -3.902 34.248 1.00 97.00 179 THR A N 1
ATOM 1419 C CA . THR A 1 179 ? -24.416 -5.124 33.450 1.00 97.00 179 THR A CA 1
ATOM 1420 C C . THR A 1 179 ? -24.618 -4.848 31.960 1.00 97.00 179 THR A C 1
ATOM 1422 O O . THR A 1 179 ? -23.754 -5.165 31.139 1.00 97.00 179 THR A O 1
ATOM 1425 N N . GLN A 1 180 ? -25.712 -4.169 31.602 1.00 97.19 180 GLN A N 1
ATOM 1426 C CA . GLN A 1 180 ? -25.988 -3.778 30.220 1.00 97.19 180 GLN A CA 1
ATOM 1427 C C . GLN A 1 180 ? -24.932 -2.806 29.678 1.00 97.19 180 GLN A C 1
ATOM 1429 O O . GLN A 1 180 ? -24.537 -2.906 28.516 1.00 97.19 180 GLN A O 1
ATOM 1434 N N . ARG A 1 181 ? -24.453 -1.869 30.502 1.00 97.31 181 ARG A N 1
ATOM 1435 C CA . ARG A 1 181 ? -23.398 -0.921 30.121 1.00 97.31 181 ARG A CA 1
ATOM 1436 C C . ARG A 1 181 ? -22.094 -1.635 29.779 1.00 97.31 181 ARG A C 1
ATOM 1438 O O . ARG A 1 181 ? -21.467 -1.282 28.782 1.00 97.31 181 ARG A O 1
ATOM 1445 N N . LEU A 1 182 ? -21.700 -2.634 30.571 1.00 96.62 182 LEU A N 1
ATOM 1446 C CA . LEU A 1 182 ? -20.487 -3.409 30.314 1.00 96.62 182 LEU A CA 1
ATOM 1447 C C . LEU A 1 182 ? -20.604 -4.224 29.020 1.00 96.62 182 LEU A C 1
ATOM 1449 O O . LEU A 1 182 ? -19.689 -4.195 28.201 1.00 96.62 182 LEU A O 1
ATOM 1453 N N . PHE A 1 183 ? -21.762 -4.847 28.781 1.00 97.62 183 PHE A N 1
ATOM 1454 C CA . PHE A 1 183 ? -22.059 -5.516 27.513 1.00 97.62 183 PHE A CA 1
ATOM 1455 C C . PHE A 1 183 ? -21.962 -4.559 26.316 1.00 97.62 183 PHE A C 1
ATOM 1457 O O . PHE A 1 183 ? -21.255 -4.849 25.356 1.00 97.62 183 PHE A O 1
ATOM 1464 N N . ARG A 1 184 ? -22.614 -3.387 26.377 1.00 97.19 184 ARG A N 1
ATOM 1465 C CA . ARG A 1 184 ? -22.557 -2.383 25.296 1.00 97.19 184 ARG A CA 1
ATOM 1466 C C . ARG A 1 184 ? -21.129 -1.905 25.033 1.00 97.19 184 ARG A C 1
ATOM 1468 O O . ARG A 1 184 ? -20.769 -1.688 23.882 1.00 97.19 184 ARG A O 1
ATOM 1475 N N . ARG A 1 185 ? -20.314 -1.756 26.083 1.00 97.44 185 ARG A N 1
ATOM 1476 C CA . ARG A 1 185 ? -18.894 -1.400 25.953 1.00 97.44 185 ARG A CA 1
ATOM 1477 C C . ARG A 1 185 ? -18.112 -2.484 25.211 1.00 97.44 185 ARG A C 1
ATOM 1479 O O . ARG A 1 185 ? -17.323 -2.146 24.338 1.00 97.44 185 ARG A O 1
ATOM 1486 N N . HIS A 1 186 ? -18.340 -3.756 25.537 1.00 97.31 186 HIS A N 1
ATOM 1487 C CA . HIS A 1 186 ? -17.712 -4.880 24.837 1.00 97.31 186 HIS A CA 1
ATOM 1488 C C . HIS A 1 186 ? -18.132 -4.946 23.367 1.00 97.31 186 HIS A C 1
ATOM 1490 O O . HIS A 1 186 ? -17.281 -5.029 22.492 1.00 97.31 186 HIS A O 1
ATOM 1496 N N . VAL A 1 187 ? -19.430 -4.825 23.087 1.00 96.81 187 VAL A N 1
ATOM 1497 C CA . VAL A 1 187 ? -19.957 -4.812 21.716 1.00 96.81 187 VAL A CA 1
ATOM 1498 C C . VAL A 1 187 ? -19.373 -3.658 20.895 1.00 96.81 187 VAL A C 1
ATOM 1500 O O . VAL A 1 187 ? -18.935 -3.870 19.768 1.00 96.81 187 VAL A O 1
ATOM 1503 N N . LYS A 1 188 ? -19.289 -2.452 21.474 1.00 95.69 188 LYS A N 1
ATOM 1504 C CA . LYS A 1 188 ? -18.619 -1.317 20.829 1.00 95.69 188 LYS A CA 1
ATOM 1505 C C . LYS A 1 188 ? -17.152 -1.634 20.522 1.00 95.69 188 LYS A C 1
ATOM 1507 O O . LYS A 1 188 ? -16.715 -1.406 19.405 1.00 95.69 188 LYS A O 1
ATOM 1512 N N . LYS A 1 189 ? -16.421 -2.206 21.485 1.00 96.44 189 LYS A N 1
ATOM 1513 C CA . LYS A 1 189 ? -15.022 -2.607 21.291 1.00 96.44 189 LYS A CA 1
ATOM 1514 C C . LYS A 1 189 ? -14.868 -3.594 20.126 1.00 96.44 189 LYS A C 1
ATOM 1516 O O . LYS A 1 189 ? -13.963 -3.419 19.323 1.00 96.44 189 LYS A O 1
ATOM 1521 N N . LEU A 1 190 ? -15.758 -4.582 20.005 1.00 95.38 190 LEU A N 1
ATOM 1522 C CA . LEU A 1 190 ? -15.749 -5.510 18.869 1.00 95.38 190 LEU A CA 1
ATOM 1523 C C . LEU A 1 190 ? -15.997 -4.797 17.531 1.00 95.38 190 LEU A C 1
ATOM 1525 O O . LEU A 1 190 ? -15.332 -5.120 16.552 1.00 95.38 190 LEU A O 1
ATOM 1529 N N . LYS A 1 191 ? -16.924 -3.827 17.485 1.00 92.88 191 LYS A N 1
ATOM 1530 C CA . LYS A 1 191 ? -17.180 -3.021 16.278 1.00 92.88 191 LYS A CA 1
ATOM 1531 C C . LYS A 1 191 ? -15.936 -2.223 15.882 1.00 92.88 191 LYS A C 1
ATOM 1533 O O . LYS A 1 191 ? -15.538 -2.252 14.722 1.00 92.88 191 LYS A O 1
ATOM 1538 N N . ASP A 1 192 ? -15.308 -1.560 16.852 1.00 93.94 192 ASP A N 1
ATOM 1539 C CA . ASP A 1 192 ? -14.098 -0.761 16.640 1.00 93.94 192 ASP A CA 1
ATOM 1540 C C . ASP A 1 192 ? -12.929 -1.649 16.150 1.00 93.94 192 ASP A C 1
ATOM 1542 O O . ASP A 1 192 ? -12.236 -1.294 15.200 1.00 93.94 192 ASP A O 1
ATOM 1546 N N . GLU A 1 193 ? -12.741 -2.840 16.736 1.00 94.00 193 GLU A N 1
ATOM 1547 C CA . GLU A 1 193 ? -11.724 -3.818 16.305 1.00 94.00 193 GLU A CA 1
ATOM 1548 C C . GLU A 1 193 ? -11.991 -4.378 14.900 1.00 94.00 193 GLU A C 1
ATOM 1550 O O . GLU A 1 193 ? -11.053 -4.572 14.126 1.00 94.00 193 GLU A O 1
ATOM 1555 N N . HIS A 1 194 ? -13.253 -4.647 14.559 1.00 90.50 194 HIS A N 1
ATOM 1556 C CA . HIS A 1 194 ? -13.634 -5.095 13.221 1.00 90.50 194 HIS A CA 1
ATOM 1557 C C . HIS A 1 194 ? -13.348 -4.010 12.171 1.00 90.50 194 HIS A C 1
ATOM 1559 O O . HIS A 1 194 ? -12.718 -4.295 11.152 1.00 90.50 194 HIS A O 1
ATOM 1565 N N . LEU A 1 195 ? -13.734 -2.760 12.448 1.00 90.12 195 LEU A N 1
ATOM 1566 C CA . LEU A 1 195 ? -13.462 -1.626 11.566 1.00 90.12 195 LEU A CA 1
ATOM 1567 C C . LEU A 1 195 ? -11.955 -1.403 11.378 1.00 90.12 195 LEU A C 1
ATOM 1569 O O . LEU A 1 195 ? -11.502 -1.242 10.249 1.00 90.12 195 LEU A O 1
ATOM 1573 N N . ALA A 1 196 ? -11.172 -1.461 12.459 1.00 92.06 196 ALA A N 1
ATOM 1574 C CA . ALA A 1 196 ? -9.718 -1.315 12.397 1.00 92.06 196 ALA A CA 1
ATOM 1575 C C . ALA A 1 196 ? -9.064 -2.382 11.503 1.00 92.06 196 ALA A C 1
ATOM 1577 O O . ALA A 1 196 ? -8.195 -2.058 10.696 1.00 92.06 196 ALA A O 1
ATOM 1578 N N . LYS A 1 197 ? -9.514 -3.643 11.588 1.00 91.31 197 LYS A N 1
ATOM 1579 C CA . LYS A 1 197 ? -9.034 -4.720 10.705 1.00 91.31 197 LYS A CA 1
ATOM 1580 C C . LYS A 1 197 ? -9.386 -4.477 9.238 1.00 91.31 197 LYS A C 1
ATOM 1582 O O . LYS A 1 197 ? -8.553 -4.736 8.376 1.00 91.31 197 LYS A O 1
ATOM 1587 N N . ARG A 1 198 ? -10.593 -3.975 8.947 1.00 90.19 198 ARG A N 1
ATOM 1588 C CA . ARG A 1 198 ? -10.993 -3.613 7.574 1.00 90.19 198 ARG A CA 1
ATOM 1589 C C . ARG A 1 198 ? -10.112 -2.499 7.015 1.00 90.19 198 ARG A C 1
ATOM 1591 O O . ARG A 1 198 ? -9.573 -2.656 5.929 1.00 90.19 198 ARG A O 1
ATOM 1598 N N . VAL A 1 199 ? -9.906 -1.426 7.782 1.00 91.69 199 VAL A N 1
ATOM 1599 C CA . VAL A 1 199 ? -9.011 -0.324 7.390 1.00 91.69 199 VAL A CA 1
ATOM 1600 C C . VAL A 1 199 ? -7.603 -0.835 7.125 1.00 91.69 199 VAL A C 1
ATOM 1602 O O . VAL A 1 199 ? -7.039 -0.520 6.084 1.00 91.69 199 VAL A O 1
ATOM 1605 N N . GLN A 1 200 ? -7.056 -1.664 8.017 1.00 94.00 200 GLN A N 1
ATOM 1606 C CA . GLN A 1 200 ? -5.735 -2.254 7.822 1.00 94.00 200 GLN A CA 1
ATOM 1607 C C . GLN A 1 200 ? -5.657 -3.043 6.507 1.00 94.00 200 GLN A C 1
ATOM 1609 O O . GLN A 1 200 ? -4.735 -2.822 5.730 1.00 94.00 200 GLN A O 1
ATOM 1614 N N . SER A 1 201 ? -6.640 -3.901 6.226 1.00 92.88 201 SER A N 1
ATOM 1615 C CA . SER A 1 201 ? -6.685 -4.664 4.975 1.00 92.88 201 SER A CA 1
ATOM 1616 C C . SER A 1 201 ? -6.745 -3.758 3.741 1.00 92.88 201 SER A C 1
ATOM 1618 O O . SER A 1 201 ? -6.085 -4.048 2.749 1.00 92.88 201 SER A O 1
ATOM 1620 N N . TYR A 1 202 ? -7.475 -2.639 3.793 1.00 94.38 202 TYR A N 1
ATOM 1621 C CA . TYR A 1 202 ? -7.472 -1.660 2.702 1.00 94.38 202 TYR A CA 1
ATOM 1622 C C . TYR A 1 202 ? -6.101 -1.002 2.524 1.00 94.38 202 TYR A C 1
ATOM 1624 O O . TYR A 1 202 ? -5.655 -0.829 1.395 1.00 94.38 202 TYR A O 1
ATOM 1632 N N . MET A 1 203 ? -5.413 -0.661 3.619 1.00 96.31 203 MET A N 1
ATOM 1633 C CA . MET A 1 203 ? -4.071 -0.066 3.563 1.00 96.31 203 MET A CA 1
ATOM 1634 C C . MET A 1 203 ? -3.003 -1.044 3.065 1.00 96.31 203 MET A C 1
ATOM 1636 O O . MET A 1 203 ? -1.980 -0.598 2.558 1.00 96.31 203 MET A O 1
ATOM 1640 N N . GLU A 1 204 ? -3.224 -2.352 3.201 1.00 95.56 204 GLU A N 1
ATOM 1641 C CA . GLU A 1 204 ? -2.353 -3.387 2.632 1.00 95.56 204 GLU A CA 1
ATOM 1642 C C . GLU A 1 204 ? -2.519 -3.502 1.108 1.00 95.56 204 GLU A C 1
ATOM 1644 O O . GLU A 1 204 ? -1.531 -3.734 0.424 1.00 95.56 204 GLU A O 1
ATOM 1649 N N . MET A 1 205 ? -3.727 -3.283 0.571 1.00 95.00 205 MET A N 1
ATOM 1650 C CA . MET A 1 205 ? -4.001 -3.323 -0.879 1.00 95.00 205 MET A CA 1
ATOM 1651 C C . MET A 1 205 ? -3.686 -2.003 -1.594 1.00 95.00 205 MET A C 1
ATOM 1653 O O . MET A 1 205 ? -3.325 -1.991 -2.768 1.00 95.00 205 MET A O 1
ATOM 1657 N N . LEU A 1 206 ? -3.845 -0.873 -0.900 1.00 96.31 206 LEU A N 1
ATOM 1658 C CA . LEU A 1 206 ? -3.722 0.459 -1.490 1.00 96.31 206 LEU A CA 1
ATOM 1659 C C . LEU A 1 206 ? -2.381 0.730 -2.213 1.00 96.31 206 LEU A C 1
ATOM 1661 O O . LEU A 1 206 ? -2.435 1.387 -3.247 1.00 96.31 206 LEU A O 1
ATOM 1665 N N . PRO A 1 207 ? -1.202 0.266 -1.747 1.00 95.50 207 PRO A N 1
ATOM 1666 C CA . PRO A 1 207 ? 0.061 0.479 -2.455 1.00 95.50 207 PRO A CA 1
ATOM 1667 C C . PRO A 1 207 ? 0.064 -0.096 -3.874 1.00 95.50 207 PRO A C 1
ATOM 1669 O O . PRO A 1 207 ? 0.445 0.608 -4.805 1.00 95.50 207 PRO A O 1
ATOM 1672 N N . ASP A 1 208 ? -0.406 -1.333 -4.042 1.00 95.44 208 ASP A N 1
ATOM 1673 C CA . ASP A 1 208 ? -0.438 -2.003 -5.346 1.00 95.44 208 ASP A CA 1
ATOM 1674 C C . ASP A 1 208 ? -1.422 -1.292 -6.286 1.00 95.44 208 ASP A C 1
ATOM 1676 O O . ASP A 1 208 ? -1.102 -0.990 -7.433 1.00 95.44 208 ASP A O 1
ATOM 1680 N N . ILE A 1 209 ? -2.582 -0.889 -5.757 1.00 95.69 209 ILE A N 1
ATOM 1681 C CA . ILE A 1 209 ? -3.579 -0.100 -6.494 1.00 95.69 209 ILE A CA 1
ATOM 1682 C C . ILE A 1 209 ? -2.997 1.250 -6.937 1.00 95.69 209 ILE A C 1
ATOM 1684 O O . ILE A 1 209 ? -3.211 1.687 -8.067 1.00 95.69 209 ILE A O 1
ATOM 1688 N N . LEU A 1 210 ? -2.254 1.932 -6.059 1.00 93.81 210 LEU A N 1
ATOM 1689 C CA . LEU A 1 210 ? -1.588 3.190 -6.397 1.00 93.81 210 LEU A CA 1
ATOM 1690 C C . LEU A 1 210 ? -0.489 2.993 -7.443 1.00 93.81 210 LEU A C 1
ATOM 1692 O O . LEU A 1 210 ? -0.291 3.888 -8.258 1.00 93.81 210 LEU A O 1
ATOM 1696 N N . GLN A 1 211 ? 0.206 1.855 -7.448 1.00 93.00 211 GLN A N 1
ATOM 1697 C CA . GLN A 1 211 ? 1.204 1.542 -8.467 1.00 93.00 211 GLN A CA 1
ATOM 1698 C C . GLN A 1 211 ? 0.577 1.376 -9.855 1.00 93.00 211 GLN A C 1
ATOM 1700 O O . GLN A 1 211 ? 1.190 1.784 -10.837 1.00 93.00 211 GLN A O 1
ATOM 1705 N N . GLU A 1 212 ? -0.635 0.830 -9.942 1.00 92.38 212 GLU A N 1
ATOM 1706 C CA . GLU A 1 212 ? -1.352 0.688 -11.212 1.00 92.38 212 GLU A CA 1
ATOM 1707 C C . GLU A 1 212 ? -2.015 1.990 -11.671 1.00 92.38 212 GLU A C 1
ATOM 1709 O O . GLU A 1 212 ? -1.874 2.394 -12.821 1.00 92.38 212 GLU A O 1
ATOM 1714 N N . MET A 1 213 ? -2.721 2.677 -10.769 1.00 91.06 213 MET A N 1
ATOM 1715 C CA . MET A 1 213 ? -3.490 3.879 -11.114 1.00 91.06 213 MET A CA 1
ATOM 1716 C C . MET A 1 213 ? -2.632 5.152 -11.160 1.00 91.06 213 MET A C 1
ATOM 1718 O O . MET A 1 213 ? -3.045 6.157 -11.736 1.00 91.06 213 MET A O 1
ATOM 1722 N N . VAL A 1 214 ? -1.467 5.149 -10.504 1.00 89.69 214 VAL A N 1
ATOM 1723 C CA . VAL A 1 214 ? -0.543 6.290 -10.405 1.00 89.69 214 VAL A CA 1
ATOM 1724 C C . VAL A 1 214 ? 0.916 5.796 -10.494 1.00 89.69 214 VAL A C 1
ATOM 1726 O O . VAL A 1 214 ? 1.659 5.854 -9.506 1.00 89.69 214 VAL A O 1
ATOM 1729 N N . PRO A 1 215 ? 1.349 5.299 -11.669 1.00 87.38 215 PRO A N 1
ATOM 1730 C CA . PRO A 1 215 ? 2.649 4.644 -11.830 1.00 87.38 215 PRO A CA 1
ATOM 1731 C C . PRO A 1 215 ? 3.836 5.609 -11.892 1.00 87.38 215 PRO A C 1
ATOM 1733 O O . PRO A 1 215 ? 4.969 5.202 -11.648 1.00 87.38 215 PRO A O 1
ATOM 1736 N N . GLU A 1 216 ? 3.613 6.882 -12.227 1.00 82.38 216 GLU A N 1
ATOM 1737 C CA . GLU A 1 216 ? 4.691 7.839 -12.471 1.00 82.38 216 GLU A CA 1
ATOM 1738 C C . GLU A 1 216 ? 4.635 9.053 -11.546 1.00 82.38 216 GLU A C 1
ATOM 1740 O O . GLU A 1 216 ? 3.595 9.481 -11.061 1.00 82.38 216 GLU A O 1
ATOM 1745 N N . ILE A 1 217 ? 5.783 9.696 -11.340 1.00 78.12 217 ILE A N 1
ATOM 1746 C CA . ILE A 1 217 ? 5.819 10.988 -10.649 1.00 78.12 217 ILE A CA 1
ATOM 1747 C C . ILE A 1 217 ? 5.303 12.141 -11.523 1.00 78.12 217 ILE A C 1
ATOM 1749 O O . ILE A 1 217 ? 4.910 13.194 -11.021 1.00 78.12 217 ILE A O 1
ATOM 1753 N N . SER A 1 218 ? 5.311 11.966 -12.845 1.00 73.19 218 SER A N 1
ATOM 1754 C CA . SER A 1 218 ? 4.848 12.963 -13.811 1.00 73.19 218 SER A CA 1
ATOM 1755 C C . SER A 1 218 ? 3.361 13.291 -13.606 1.00 73.19 218 SER A C 1
ATOM 1757 O O . SER A 1 218 ? 2.986 14.465 -13.645 1.00 73.19 218 SER A O 1
ATOM 1759 N N . THR A 1 219 ? 2.555 12.280 -13.268 1.00 68.12 219 THR A N 1
ATOM 1760 C CA . THR A 1 219 ? 1.133 12.389 -12.909 1.00 68.12 219 THR A CA 1
ATOM 1761 C C . THR A 1 219 ? 0.909 13.056 -11.548 1.00 68.12 219 THR A C 1
ATOM 1763 O O . THR A 1 219 ? -0.211 13.451 -11.236 1.00 68.12 219 THR A O 1
ATOM 1766 N N . LEU A 1 220 ? 1.973 13.237 -10.754 1.00 67.44 220 LEU A N 1
ATOM 1767 C CA . LEU A 1 220 ? 1.957 13.800 -9.402 1.00 67.44 220 LEU A CA 1
ATOM 1768 C C . LEU A 1 220 ? 2.522 15.223 -9.304 1.00 67.44 220 LEU A C 1
ATOM 1770 O O . LEU A 1 220 ? 2.575 15.756 -8.197 1.00 67.44 220 LEU A O 1
ATOM 1774 N N . ARG A 1 221 ? 2.960 15.842 -10.414 1.00 58.62 221 ARG A N 1
ATOM 1775 C CA . ARG A 1 221 ? 3.817 17.052 -10.415 1.00 58.62 221 ARG A CA 1
ATOM 1776 C C . ARG A 1 221 ? 3.328 18.227 -9.552 1.00 58.62 221 ARG A C 1
ATOM 1778 O O . ARG A 1 221 ? 4.184 18.970 -9.087 1.00 58.62 221 ARG A O 1
ATOM 1785 N N . ASP A 1 222 ? 2.027 18.333 -9.271 1.00 58.66 222 ASP A N 1
ATOM 1786 C CA . ASP A 1 222 ? 1.440 19.323 -8.348 1.00 58.66 222 ASP A CA 1
ATOM 1787 C C . ASP A 1 222 ? 0.417 18.721 -7.351 1.00 58.66 222 ASP A C 1
ATOM 1789 O O . ASP A 1 222 ? -0.314 19.453 -6.685 1.00 58.66 222 ASP A O 1
ATOM 1793 N N . GLY A 1 223 ? 0.316 17.391 -7.260 1.00 62.56 223 GLY A N 1
ATOM 1794 C CA . GLY A 1 223 ? -0.801 16.721 -6.594 1.00 62.56 223 GLY A CA 1
ATOM 1795 C C . GLY A 1 223 ? -0.627 16.600 -5.083 1.00 62.56 223 GLY A C 1
ATOM 1796 O O . GLY A 1 223 ? 0.034 15.680 -4.600 1.00 62.56 223 GLY A O 1
ATOM 1797 N N . ASP A 1 224 ? -1.274 17.482 -4.323 1.00 82.50 224 ASP A N 1
ATOM 1798 C CA . ASP A 1 224 ? -1.644 17.156 -2.948 1.00 82.50 224 ASP A CA 1
ATOM 1799 C C . ASP A 1 224 ? -2.564 15.922 -2.934 1.00 82.50 224 ASP A C 1
ATOM 1801 O O . ASP A 1 224 ? -3.169 15.555 -3.947 1.00 82.50 224 ASP A O 1
ATOM 1805 N N . TRP A 1 225 ? -2.654 15.239 -1.792 1.00 90.88 225 TRP A N 1
ATOM 1806 C CA . TRP A 1 225 ? -3.463 14.023 -1.687 1.00 90.88 225 TRP A CA 1
ATOM 1807 C C . TRP A 1 225 ? -4.901 14.187 -2.235 1.00 90.88 225 TRP A C 1
ATOM 1809 O O . TRP A 1 225 ? -5.310 13.341 -3.031 1.00 90.88 225 TRP A O 1
ATOM 1819 N N . PRO A 1 226 ? -5.617 15.306 -1.986 1.00 90.75 226 PRO A N 1
ATOM 1820 C CA . PRO A 1 226 ? -6.911 15.593 -2.616 1.00 90.75 226 PRO A CA 1
ATOM 1821 C C . PRO A 1 226 ? -6.926 15.540 -4.147 1.00 90.75 226 PRO A C 1
ATOM 1823 O O . PRO A 1 226 ? -7.862 15.004 -4.747 1.00 90.75 226 PRO A O 1
ATOM 1826 N N . THR A 1 227 ? -5.895 16.072 -4.802 1.00 89.19 227 THR A N 1
ATOM 1827 C CA . THR A 1 227 ? -5.782 16.026 -6.264 1.00 89.19 227 THR A CA 1
ATOM 1828 C C . THR A 1 227 ? -5.628 14.588 -6.759 1.00 89.19 227 THR A C 1
ATOM 1830 O O . THR A 1 227 ? -6.252 14.202 -7.750 1.00 89.19 227 THR A O 1
ATOM 1833 N N . VAL A 1 228 ? -4.860 13.765 -6.041 1.00 89.81 228 VAL A N 1
ATOM 1834 C CA . VAL A 1 228 ? -4.671 12.342 -6.364 1.00 89.81 228 VAL A CA 1
ATOM 1835 C C . VAL A 1 228 ? -5.949 11.543 -6.134 1.00 89.81 228 VAL A C 1
ATOM 1837 O O . VAL A 1 228 ? -6.321 10.739 -6.984 1.00 89.81 228 VAL A O 1
ATOM 1840 N N . GLN A 1 229 ? -6.685 11.812 -5.056 1.00 92.50 229 GLN A N 1
ATOM 1841 C CA . GLN A 1 229 ? -8.005 11.217 -4.831 1.00 92.50 229 GLN A CA 1
ATOM 1842 C C . GLN A 1 229 ? -8.951 11.515 -6.005 1.00 92.50 229 GLN A C 1
ATOM 1844 O O . GLN A 1 229 ? -9.607 10.614 -6.529 1.00 92.50 229 GLN A O 1
ATOM 1849 N N . GLN A 1 230 ? -8.975 12.764 -6.483 1.00 90.50 230 GLN A N 1
ATOM 1850 C CA . GLN A 1 230 ? -9.784 13.152 -7.637 1.00 90.50 230 GLN A CA 1
ATOM 1851 C C . GLN A 1 230 ? -9.310 12.486 -8.939 1.00 90.50 230 GLN A C 1
ATOM 1853 O O . GLN A 1 230 ? -10.143 12.147 -9.782 1.00 90.50 230 GLN A O 1
ATOM 1858 N N . HIS A 1 231 ? -8.004 12.273 -9.108 1.00 90.12 231 HIS A N 1
ATOM 1859 C CA . HIS A 1 231 ? -7.458 11.507 -10.227 1.00 90.12 231 HIS A CA 1
ATOM 1860 C C . HIS A 1 231 ? -7.929 10.046 -10.183 1.00 90.12 231 HIS A C 1
ATOM 1862 O O . HIS A 1 231 ? -8.531 9.579 -11.148 1.00 90.12 231 HIS A O 1
ATOM 1868 N N . ILE A 1 232 ? -7.775 9.377 -9.034 1.00 92.81 232 ILE A N 1
ATOM 1869 C CA . ILE A 1 232 ? -8.266 8.011 -8.787 1.00 92.81 232 ILE A CA 1
ATOM 1870 C C . ILE A 1 232 ? -9.760 7.917 -9.111 1.00 92.81 232 ILE A C 1
ATOM 1872 O O . ILE A 1 232 ? -10.183 7.014 -9.827 1.00 92.81 232 ILE A O 1
ATOM 1876 N N . LYS A 1 233 ? -10.562 8.886 -8.654 1.00 92.62 233 LYS A N 1
ATOM 1877 C CA . LYS A 1 233 ? -12.016 8.934 -8.883 1.00 92.62 233 LYS A CA 1
ATOM 1878 C C . LYS A 1 233 ? -12.415 8.970 -10.361 1.00 92.62 233 LYS A C 1
ATOM 1880 O O . LYS A 1 233 ? -13.504 8.506 -10.698 1.00 92.62 233 LYS A O 1
ATOM 1885 N N . ASN A 1 234 ? -11.581 9.567 -11.210 1.00 92.12 234 ASN A N 1
ATOM 1886 C CA . ASN A 1 234 ? -11.836 9.721 -12.643 1.00 92.12 234 ASN A CA 1
ATOM 1887 C C . ASN A 1 234 ? -11.128 8.656 -13.493 1.00 92.12 234 ASN A C 1
ATOM 1889 O O . ASN A 1 234 ? -11.308 8.646 -14.709 1.00 92.12 234 ASN A O 1
ATOM 1893 N N . HIS A 1 235 ? -10.326 7.789 -12.875 1.00 93.50 235 HIS A N 1
ATOM 1894 C CA . HIS A 1 235 ? -9.578 6.752 -13.569 1.00 93.50 235 HIS A CA 1
ATOM 1895 C C . HIS A 1 235 ? -10.529 5.705 -14.185 1.00 93.50 235 HIS A C 1
ATOM 1897 O O . HIS A 1 235 ? -11.515 5.336 -13.535 1.00 93.50 235 HIS A O 1
ATOM 1903 N N . PRO A 1 236 ? -10.248 5.184 -15.396 1.00 93.31 236 PRO A N 1
ATOM 1904 C CA . PRO A 1 236 ? -11.079 4.163 -16.044 1.00 93.31 236 PRO A CA 1
ATOM 1905 C C . PRO A 1 236 ? -11.337 2.936 -15.156 1.00 93.31 236 PRO A C 1
ATOM 1907 O O . PRO A 1 236 ? -12.477 2.492 -15.022 1.00 93.31 236 PRO A O 1
ATOM 1910 N N . ASP A 1 237 ? -10.299 2.473 -14.457 1.00 93.56 237 ASP A N 1
ATOM 1911 C CA . ASP A 1 237 ? -10.364 1.291 -13.584 1.00 93.56 237 ASP A CA 1
ATOM 1912 C C . ASP A 1 237 ? -10.862 1.576 -12.163 1.00 93.56 237 ASP A C 1
ATOM 1914 O O . ASP A 1 237 ? -10.788 0.715 -11.287 1.00 93.56 237 ASP A O 1
ATOM 1918 N N . PHE A 1 238 ? -11.420 2.765 -11.906 1.00 94.44 238 PHE A N 1
ATOM 1919 C CA . PHE A 1 238 ? -11.945 3.118 -10.586 1.00 94.44 238 PHE A CA 1
ATOM 1920 C C . PHE A 1 238 ? -12.873 2.037 -10.020 1.00 94.44 238 PHE A C 1
ATOM 1922 O O . PHE A 1 238 ? -12.717 1.637 -8.874 1.00 94.44 238 PHE A O 1
ATOM 1929 N N . ASN A 1 239 ? -13.813 1.525 -10.821 1.00 93.75 239 ASN A N 1
ATOM 1930 C CA . ASN A 1 239 ? -14.804 0.547 -10.355 1.00 93.75 239 ASN A CA 1
ATOM 1931 C C . ASN A 1 239 ? -14.224 -0.853 -10.097 1.00 93.75 239 ASN A C 1
ATOM 1933 O O . ASN A 1 239 ? -14.915 -1.680 -9.495 1.00 93.75 239 ASN A O 1
ATOM 1937 N N . HIS A 1 240 ? -13.000 -1.123 -10.562 1.00 93.44 240 HIS A N 1
ATOM 1938 C CA . HIS A 1 240 ? -12.292 -2.371 -10.296 1.00 93.44 240 HIS A CA 1
ATOM 1939 C C . HIS A 1 240 ? -11.725 -2.387 -8.870 1.00 93.44 240 HIS A C 1
ATOM 1941 O O . HIS A 1 240 ? -11.819 -3.403 -8.188 1.00 93.44 240 HIS A O 1
ATOM 1947 N N . TYR A 1 241 ? -11.234 -1.238 -8.392 1.00 94.50 241 TYR A N 1
ATOM 1948 C CA . TYR A 1 241 ? -10.561 -1.106 -7.094 1.00 94.50 241 TYR A CA 1
ATOM 1949 C C . TYR A 1 241 ? -11.397 -0.434 -6.008 1.00 94.50 241 TYR A C 1
ATOM 1951 O O . TYR A 1 241 ? -11.243 -0.737 -4.824 1.00 94.50 241 TYR A O 1
ATOM 1959 N N . PHE A 1 242 ? -12.295 0.466 -6.402 1.00 95.06 242 PHE A N 1
ATOM 1960 C CA . PHE A 1 242 ? -13.062 1.315 -5.507 1.00 95.06 242 PHE A CA 1
ATOM 1961 C C . PHE A 1 242 ? -14.565 1.228 -5.768 1.00 95.06 242 PHE A C 1
ATOM 1963 O O . PHE A 1 242 ? -15.033 0.920 -6.865 1.00 95.06 242 PHE A O 1
ATOM 1970 N N . TYR A 1 243 ? -15.342 1.564 -4.742 1.00 91.19 243 TYR A N 1
ATOM 1971 C CA . TYR A 1 243 ? -16.778 1.801 -4.863 1.00 91.19 243 TYR A CA 1
ATOM 1972 C C . TYR A 1 243 ? -17.182 3.075 -4.115 1.00 91.19 243 TYR A C 1
ATOM 1974 O O . TYR A 1 243 ? -16.478 3.545 -3.220 1.00 91.19 243 TYR A O 1
ATOM 1982 N N . LYS A 1 244 ? -18.324 3.659 -4.490 1.00 88.75 244 LYS A N 1
ATOM 1983 C CA . LYS A 1 244 ? -18.883 4.850 -3.830 1.00 88.75 244 LYS A CA 1
ATOM 1984 C C . LYS A 1 244 ? -19.954 4.439 -2.833 1.00 88.75 244 LYS A C 1
ATOM 1986 O O . LYS A 1 244 ? -20.830 3.642 -3.169 1.00 88.75 244 LYS A O 1
ATOM 1991 N N . CYS A 1 245 ? -19.897 5.000 -1.632 1.00 84.75 245 CYS A N 1
ATOM 1992 C CA . CYS A 1 245 ? -20.921 4.768 -0.624 1.00 84.75 245 CYS A CA 1
ATOM 1993 C C . CYS A 1 245 ? -22.209 5.538 -0.968 1.00 84.75 245 CYS A C 1
ATOM 1995 O O . CYS A 1 245 ? -22.134 6.614 -1.569 1.00 84.75 245 CYS A O 1
ATOM 1997 N N . PRO A 1 246 ? -23.393 5.016 -0.600 1.00 84.69 246 PRO A N 1
ATOM 1998 C CA . PRO A 1 246 ? -24.637 5.780 -0.655 1.00 84.69 246 PRO A CA 1
ATOM 1999 C C . PRO A 1 246 ? -24.557 7.036 0.227 1.00 84.69 246 PRO A C 1
ATOM 2001 O O . PRO A 1 246 ? -23.990 6.978 1.315 1.00 84.69 246 PRO A O 1
ATOM 2004 N N . GLU A 1 247 ? -25.164 8.153 -0.197 1.00 76.31 247 GLU A N 1
ATOM 2005 C CA . GLU A 1 247 ? -25.049 9.443 0.517 1.00 76.31 247 GLU A CA 1
ATOM 2006 C C . GLU A 1 247 ? -25.578 9.412 1.963 1.00 76.31 247 GLU A C 1
ATOM 2008 O O . GLU A 1 247 ? -25.113 10.172 2.810 1.00 76.31 247 GLU A O 1
ATOM 2013 N N . ASP A 1 248 ? -26.519 8.514 2.265 1.00 81.06 248 ASP A N 1
ATOM 2014 C CA . ASP A 1 248 ? -27.191 8.454 3.566 1.00 81.06 248 ASP A CA 1
ATOM 2015 C C . ASP A 1 248 ? -26.471 7.579 4.610 1.00 81.06 248 ASP A C 1
ATOM 2017 O O . ASP A 1 248 ? -26.872 7.577 5.777 1.00 81.06 248 ASP A O 1
ATOM 2021 N N . ILE A 1 249 ? -25.442 6.806 4.223 1.00 82.75 249 ILE A N 1
ATOM 2022 C CA . ILE A 1 249 ? -24.807 5.818 5.110 1.00 82.75 249 ILE A CA 1
ATOM 2023 C C . ILE A 1 249 ? -23.277 5.920 5.027 1.00 82.75 249 ILE A C 1
ATOM 2025 O O . ILE A 1 249 ? -22.701 5.648 3.971 1.00 82.75 249 ILE A O 1
ATOM 2029 N N . PRO A 1 250 ? -22.582 6.247 6.135 1.00 85.94 250 PRO A N 1
ATOM 2030 C CA . PRO A 1 250 ? -21.127 6.300 6.139 1.00 85.94 250 PRO A CA 1
ATOM 2031 C C . PRO A 1 250 ? -20.525 4.908 5.921 1.00 85.94 250 PRO A C 1
ATOM 2033 O O . PRO A 1 250 ? -21.035 3.901 6.416 1.00 85.94 250 PRO A O 1
ATOM 2036 N N . TRP A 1 251 ? -19.371 4.850 5.256 1.00 87.38 251 TRP A N 1
ATOM 2037 C CA . TRP A 1 251 ? -18.682 3.591 4.948 1.00 87.38 251 TRP A CA 1
ATOM 2038 C C . TRP A 1 251 ? -18.339 2.740 6.182 1.00 87.38 251 TRP A C 1
ATOM 2040 O O . TRP A 1 251 ? -18.242 1.519 6.087 1.00 87.38 251 TRP A O 1
ATOM 2050 N N . THR A 1 252 ? -18.194 3.373 7.350 1.00 86.88 252 THR A N 1
ATOM 2051 C CA . THR A 1 252 ? -17.936 2.722 8.645 1.00 86.88 252 THR A CA 1
ATOM 2052 C C . THR A 1 252 ? -19.149 1.971 9.204 1.00 86.88 252 THR A C 1
ATOM 2054 O O . THR A 1 252 ? -19.009 1.168 10.130 1.00 86.88 252 THR A O 1
ATOM 2057 N N . GLU A 1 253 ? -20.341 2.239 8.670 1.00 83.00 253 GLU A N 1
ATOM 2058 C CA . GLU A 1 253 ? -21.602 1.588 9.029 1.00 83.00 253 GLU A CA 1
ATOM 2059 C C . GLU A 1 253 ? -22.129 0.670 7.922 1.00 83.00 253 GLU A C 1
ATOM 2061 O O . GLU A 1 253 ? -23.046 -0.107 8.177 1.00 83.00 253 GLU A O 1
ATOM 2066 N N . LEU A 1 254 ? -21.523 0.708 6.730 1.00 76.62 254 LEU A N 1
ATOM 2067 C CA . LEU A 1 254 ? -21.832 -0.215 5.644 1.00 76.62 254 LEU A CA 1
ATOM 2068 C C . LEU A 1 254 ? -21.237 -1.595 5.914 1.00 76.62 254 LEU A C 1
ATOM 2070 O O . LEU A 1 254 ? -20.014 -1.791 5.985 1.00 76.62 254 LEU A O 1
ATOM 2074 N N . ASP A 1 255 ? -22.140 -2.557 6.013 1.00 68.25 255 ASP A N 1
ATOM 2075 C CA . ASP A 1 255 ? -21.846 -3.937 6.340 1.00 68.25 255 ASP A CA 1
ATOM 2076 C C . ASP A 1 255 ? -22.206 -4.833 5.149 1.00 68.25 255 ASP A C 1
ATOM 2078 O O . ASP A 1 255 ? -23.257 -5.465 5.104 1.00 68.25 255 ASP A O 1
ATOM 2082 N N . TRP A 1 256 ? -21.328 -4.857 4.143 1.00 62.47 256 TRP A N 1
ATOM 2083 C CA . TRP A 1 256 ? -21.512 -5.659 2.923 1.00 62.47 256 TRP A CA 1
ATOM 2084 C C . TRP A 1 256 ? -21.471 -7.176 3.178 1.00 62.47 256 TRP A C 1
ATOM 2086 O O . TRP A 1 256 ? -21.760 -7.961 2.282 1.00 62.47 256 TRP A O 1
ATOM 2096 N N . ASP A 1 257 ? -21.186 -7.595 4.414 1.00 58.88 257 ASP A N 1
ATOM 2097 C CA . ASP A 1 257 ? -21.359 -8.973 4.876 1.00 58.88 257 ASP A CA 1
ATOM 2098 C C . ASP A 1 257 ? -22.847 -9.416 4.911 1.00 58.88 257 ASP A C 1
ATOM 2100 O O . ASP A 1 257 ? -23.113 -10.589 5.179 1.00 58.88 257 ASP A O 1
ATOM 2104 N N . GLU A 1 258 ? -23.828 -8.520 4.694 1.00 53.59 258 GLU A N 1
ATOM 2105 C CA . GLU A 1 258 ? -25.269 -8.831 4.813 1.00 53.59 258 GLU A CA 1
ATOM 2106 C C . GLU A 1 258 ? -26.042 -9.158 3.530 1.00 53.59 258 GLU A C 1
ATOM 2108 O O . GLU A 1 258 ? -27.138 -9.712 3.638 1.00 53.59 258 GLU A O 1
ATOM 2113 N N . GLU A 1 259 ? -25.527 -8.944 2.323 1.00 45.75 259 GLU A N 1
ATOM 2114 C CA . GLU A 1 259 ? -26.338 -9.211 1.127 1.00 45.75 259 GLU A CA 1
ATOM 2115 C C . GLU A 1 259 ? -26.012 -10.562 0.496 1.00 45.75 259 GLU A C 1
ATOM 2117 O O . GLU A 1 259 ? -25.220 -10.656 -0.427 1.00 45.75 259 GLU A O 1
ATOM 2122 N N . GLY A 1 260 ? -26.621 -11.614 1.058 1.00 42.84 260 GLY A N 1
ATOM 2123 C CA . GLY A 1 260 ? -27.403 -12.667 0.377 1.00 42.84 260 GLY A CA 1
ATOM 2124 C C . GLY A 1 260 ? -26.915 -13.394 -0.890 1.00 42.84 260 GLY A C 1
ATOM 2125 O O . GLY A 1 260 ? -27.579 -14.353 -1.275 1.00 42.84 260 GLY A O 1
ATOM 2126 N N . ASP A 1 261 ? -25.803 -13.018 -1.513 1.00 42.06 261 ASP A N 1
ATOM 2127 C CA . ASP A 1 261 ? -25.325 -13.565 -2.785 1.00 42.06 261 ASP A CA 1
ATOM 2128 C C . ASP A 1 261 ? -23.795 -13.692 -2.815 1.00 42.06 261 ASP A C 1
ATOM 2130 O O . ASP A 1 261 ? -23.138 -13.282 -3.755 1.00 42.06 261 ASP A O 1
ATOM 2134 N N . GLY A 1 262 ? -23.192 -14.236 -1.752 1.00 45.81 262 GLY A N 1
ATOM 2135 C CA . GLY A 1 262 ? -21.874 -14.896 -1.789 1.00 45.81 262 GLY A CA 1
ATOM 2136 C C . GLY A 1 262 ? -20.621 -14.085 -2.177 1.00 45.81 262 GLY A C 1
ATOM 2137 O O . GLY A 1 262 ? -19.515 -14.577 -1.943 1.00 45.81 262 GLY A O 1
ATOM 2138 N N . THR A 1 263 ? -20.730 -12.874 -2.718 1.00 53.53 263 THR A N 1
ATOM 2139 C CA . THR A 1 263 ? -19.601 -12.046 -3.141 1.00 53.53 263 THR A CA 1
ATOM 2140 C C . THR A 1 263 ? -19.264 -11.066 -2.033 1.00 53.53 263 THR A C 1
ATOM 2142 O O . THR A 1 263 ? -19.948 -10.063 -1.840 1.00 53.53 263 THR A O 1
ATOM 2145 N N . LYS A 1 264 ? -18.201 -11.365 -1.283 1.00 67.31 264 LYS A N 1
ATOM 2146 C CA . LYS A 1 264 ? -17.593 -10.391 -0.373 1.00 67.31 264 LYS A CA 1
ATOM 2147 C C . LYS A 1 264 ? -17.171 -9.178 -1.194 1.00 67.31 264 LYS A C 1
ATOM 2149 O O . LYS A 1 264 ? -16.437 -9.344 -2.163 1.00 67.31 264 LYS A O 1
ATOM 2154 N N . GLU A 1 265 ? -17.612 -7.988 -0.806 1.00 80.94 265 GLU A N 1
ATOM 2155 C CA . GLU A 1 265 ? -17.102 -6.752 -1.395 1.00 80.94 265 GLU A CA 1
ATOM 2156 C C . GLU A 1 265 ? -15.616 -6.619 -1.032 1.00 80.94 265 GLU A C 1
ATOM 2158 O O . GLU A 1 265 ? -15.264 -6.450 0.137 1.00 80.94 265 GLU A O 1
ATOM 2163 N N . THR A 1 266 ? -14.741 -6.779 -2.025 1.00 83.31 266 THR A N 1
ATOM 2164 C CA . THR A 1 266 ? -13.280 -6.730 -1.856 1.00 83.31 266 THR A CA 1
ATOM 2165 C C . THR A 1 266 ? -12.698 -5.359 -2.173 1.00 83.31 266 THR A C 1
ATOM 2167 O O . THR A 1 266 ? -11.537 -5.107 -1.857 1.00 83.31 266 THR A O 1
ATOM 2170 N N . ARG A 1 267 ? -13.479 -4.474 -2.800 1.00 90.75 267 ARG A N 1
ATOM 2171 C CA . ARG A 1 267 ? -13.035 -3.136 -3.196 1.00 90.75 267 ARG A CA 1
ATOM 2172 C C . ARG A 1 267 ? -12.965 -2.197 -1.998 1.00 90.75 267 ARG A C 1
ATOM 2174 O O . ARG A 1 267 ? -13.619 -2.399 -0.975 1.00 90.75 267 ARG A O 1
ATOM 2181 N N . ILE A 1 268 ? -12.185 -1.133 -2.139 1.00 93.38 268 ILE A N 1
ATOM 2182 C CA . ILE A 1 268 ? -12.021 -0.117 -1.102 1.00 93.38 268 ILE A CA 1
ATOM 2183 C C . ILE A 1 268 ? -13.152 0.922 -1.241 1.00 93.38 268 ILE A C 1
ATOM 2185 O O . ILE A 1 268 ? -13.351 1.472 -2.327 1.00 93.38 268 ILE A O 1
ATOM 2189 N N . PRO A 1 269 ? -13.907 1.249 -0.175 1.00 93.38 269 PRO A N 1
ATOM 2190 C CA . PRO A 1 269 ? -14.805 2.396 -0.222 1.00 93.38 269 PRO A CA 1
ATOM 2191 C C . PRO A 1 269 ? -13.993 3.665 -0.492 1.00 93.38 269 PRO A C 1
ATOM 2193 O O . PRO A 1 269 ? -13.041 3.945 0.229 1.00 93.38 269 PRO A O 1
ATOM 2196 N N . TYR A 1 270 ? -14.368 4.448 -1.503 1.00 93.81 270 TYR A N 1
ATOM 2197 C CA . TYR A 1 270 ? -13.617 5.643 -1.908 1.00 93.81 270 TYR A CA 1
ATOM 2198 C C . TYR A 1 270 ? -13.372 6.623 -0.749 1.00 93.81 270 TYR A C 1
ATOM 2200 O O . TYR A 1 270 ? -12.285 7.179 -0.629 1.00 93.81 270 TYR A O 1
ATOM 2208 N N . ASP A 1 271 ? -14.341 6.757 0.155 1.00 92.38 271 ASP A N 1
ATOM 2209 C CA . ASP A 1 271 ? -14.264 7.632 1.332 1.00 92.38 271 ASP A CA 1
ATOM 2210 C C . ASP A 1 271 ? -13.172 7.206 2.342 1.00 92.38 271 ASP A C 1
ATOM 2212 O O . ASP A 1 271 ? -12.792 7.978 3.218 1.00 92.38 271 ASP A O 1
ATOM 2216 N N . VAL A 1 272 ? -12.628 5.983 2.241 1.00 94.12 272 VAL A N 1
ATOM 2217 C CA . VAL A 1 272 ? -11.450 5.554 3.025 1.00 94.12 272 VAL A CA 1
ATOM 2218 C C . VAL A 1 272 ? -10.218 6.363 2.642 1.00 94.12 272 VAL A C 1
ATOM 2220 O O . VAL A 1 272 ? -9.330 6.552 3.473 1.00 94.12 272 VAL A O 1
ATOM 2223 N N . LEU A 1 273 ? -10.158 6.881 1.415 1.00 94.38 273 LEU A N 1
ATOM 2224 C CA . LEU A 1 273 ? -9.053 7.730 0.993 1.00 94.38 273 LEU A CA 1
ATOM 2225 C C . LEU A 1 273 ? -8.994 9.041 1.796 1.00 94.38 273 LEU A C 1
ATOM 2227 O O . LEU A 1 273 ? -7.917 9.612 1.901 1.00 94.38 273 LEU A O 1
ATOM 2231 N N . ASP A 1 274 ? -10.082 9.477 2.440 1.00 93.12 274 ASP A N 1
ATOM 2232 C CA . ASP A 1 274 ? -10.086 10.669 3.308 1.00 93.12 274 ASP A CA 1
ATOM 2233 C C . ASP A 1 274 ? -9.405 10.434 4.674 1.00 93.12 274 ASP A C 1
ATOM 2235 O O . ASP A 1 274 ? -9.309 11.343 5.503 1.00 93.12 274 ASP A O 1
ATOM 2239 N N . THR A 1 275 ? -8.940 9.211 4.946 1.00 93.88 275 THR A N 1
ATOM 2240 C CA . THR A 1 275 ? -8.229 8.867 6.185 1.00 93.88 275 THR A CA 1
ATOM 2241 C C . THR A 1 275 ? -6.756 9.290 6.142 1.00 93.88 275 THR A C 1
ATOM 2243 O O . THR A 1 275 ? -6.106 9.283 5.095 1.00 93.88 275 THR A O 1
ATOM 2246 N N . GLY A 1 276 ? -6.186 9.627 7.306 1.00 94.69 276 GLY A N 1
ATOM 2247 C CA . GLY A 1 276 ? -4.768 10.008 7.407 1.00 94.69 276 GLY A CA 1
ATOM 2248 C C . GLY A 1 276 ? -3.811 8.835 7.157 1.00 94.69 276 GLY A C 1
ATOM 2249 O O . GLY A 1 276 ? -2.656 9.026 6.763 1.00 94.69 276 GLY A O 1
ATOM 2250 N N . GLU A 1 277 ? -4.287 7.609 7.367 1.00 95.25 277 GLU A N 1
ATOM 2251 C CA . GLU A 1 277 ? -3.606 6.368 7.021 1.00 95.25 277 GLU A CA 1
ATOM 2252 C C . GLU A 1 277 ? -3.405 6.264 5.504 1.00 95.25 277 GLU A C 1
ATOM 2254 O O . GLU A 1 277 ? -2.272 6.057 5.064 1.00 95.25 277 GLU A O 1
ATOM 2259 N N . ALA A 1 278 ? -4.455 6.511 4.711 1.00 96.06 278 ALA A N 1
ATOM 2260 C CA . ALA A 1 278 ? -4.384 6.483 3.249 1.00 96.06 278 ALA A CA 1
ATOM 2261 C C . ALA A 1 278 ? -3.431 7.557 2.700 1.00 96.06 278 ALA A C 1
ATOM 2263 O O . ALA A 1 278 ? -2.569 7.257 1.872 1.00 96.06 278 ALA A O 1
ATOM 2264 N N . GLU A 1 279 ? -3.488 8.782 3.237 1.00 94.94 279 GLU A N 1
ATOM 2265 C CA . GLU A 1 279 ? -2.537 9.848 2.890 1.00 94.94 279 GLU A CA 1
ATOM 2266 C C . GLU A 1 279 ? -1.083 9.448 3.208 1.00 94.94 279 GLU A C 1
ATOM 2268 O O . GLU A 1 279 ? -0.138 9.793 2.496 1.00 94.94 279 GLU A O 1
ATOM 2273 N N . THR A 1 280 ? -0.865 8.697 4.289 1.00 95.44 280 THR A N 1
ATOM 2274 C CA . THR A 1 280 ? 0.471 8.210 4.656 1.00 95.44 280 THR A CA 1
ATOM 2275 C C . THR A 1 280 ? 0.979 7.151 3.683 1.00 95.44 280 THR A C 1
ATOM 2277 O O . THR A 1 280 ? 2.140 7.226 3.275 1.00 95.44 280 THR A O 1
ATOM 2280 N N . VAL A 1 281 ? 0.122 6.215 3.265 1.00 96.06 281 VAL A N 1
ATOM 2281 C CA . VAL A 1 281 ? 0.447 5.238 2.214 1.00 96.06 281 VAL A CA 1
ATOM 2282 C C . VAL A 1 281 ? 0.817 5.954 0.916 1.00 96.06 281 VAL A C 1
ATOM 2284 O O . VAL A 1 281 ? 1.872 5.678 0.346 1.00 96.06 281 VAL A O 1
ATOM 2287 N N . PHE A 1 282 ? 0.024 6.945 0.510 1.00 93.25 282 PHE A N 1
ATOM 2288 C CA . PHE A 1 282 ? 0.321 7.761 -0.663 1.00 93.25 282 PHE A CA 1
ATOM 2289 C C . PHE A 1 282 ? 1.664 8.491 -0.562 1.00 93.25 282 PHE A C 1
ATOM 2291 O O . PHE A 1 282 ? 2.459 8.446 -1.497 1.00 93.25 282 PHE A O 1
ATOM 2298 N N . ARG A 1 283 ? 1.972 9.133 0.573 1.00 92.38 283 ARG A N 1
ATOM 2299 C CA . ARG A 1 283 ? 3.270 9.809 0.756 1.00 92.38 283 ARG A CA 1
ATOM 2300 C C . ARG A 1 283 ? 4.445 8.846 0.612 1.00 92.38 283 ARG A C 1
ATOM 2302 O O . ARG A 1 283 ? 5.468 9.222 0.045 1.00 92.38 283 ARG A O 1
ATOM 2309 N N . ASN A 1 284 ? 4.308 7.617 1.107 1.00 93.75 284 ASN A N 1
ATOM 2310 C CA . ASN A 1 284 ? 5.331 6.587 0.934 1.00 93.75 284 ASN A CA 1
ATOM 2311 C C . ASN A 1 284 ? 5.479 6.198 -0.542 1.00 93.75 284 ASN A C 1
ATOM 2313 O O . ASN A 1 284 ? 6.601 6.181 -1.039 1.00 93.75 284 ASN A O 1
ATOM 2317 N N . HIS A 1 285 ? 4.364 5.981 -1.246 1.00 92.81 285 HIS A N 1
ATOM 2318 C CA . HIS A 1 285 ? 4.345 5.704 -2.687 1.00 92.81 285 HIS A CA 1
ATOM 2319 C C . HIS A 1 285 ? 5.025 6.813 -3.499 1.00 92.81 285 HIS A C 1
ATOM 2321 O O . HIS A 1 285 ? 5.968 6.566 -4.245 1.00 92.81 285 HIS A O 1
ATOM 2327 N N . ALA A 1 286 ? 4.632 8.068 -3.270 1.00 90.75 286 ALA A N 1
ATOM 2328 C CA . ALA A 1 286 ? 5.210 9.230 -3.937 1.00 90.75 286 ALA A CA 1
ATOM 2329 C C . ALA A 1 286 ? 6.723 9.365 -3.681 1.00 90.75 286 ALA A C 1
ATOM 2331 O O . ALA A 1 286 ? 7.480 9.706 -4.591 1.00 90.75 286 ALA A O 1
ATOM 2332 N N . ASN A 1 287 ? 7.187 9.068 -2.462 1.00 90.38 287 ASN A N 1
ATOM 2333 C CA . ASN A 1 287 ? 8.615 9.049 -2.142 1.00 90.38 287 ASN A CA 1
ATOM 2334 C C . ASN A 1 287 ? 9.360 7.932 -2.891 1.00 90.38 287 ASN A C 1
ATOM 2336 O O . ASN A 1 287 ? 10.472 8.171 -3.364 1.00 90.38 287 ASN A O 1
ATOM 2340 N N . SER A 1 288 ? 8.765 6.743 -3.017 1.00 90.75 288 SER A N 1
ATOM 2341 C CA . SER A 1 288 ? 9.334 5.634 -3.794 1.00 90.75 288 SER A CA 1
ATOM 2342 C C . SER A 1 288 ? 9.461 6.000 -5.275 1.00 90.75 288 SER A C 1
ATOM 2344 O O . SER A 1 288 ? 10.549 5.883 -5.839 1.00 90.75 288 SER A O 1
ATOM 2346 N N . LEU A 1 289 ? 8.409 6.566 -5.876 1.00 89.69 289 LEU A N 1
ATOM 2347 C CA . LEU A 1 289 ? 8.436 7.051 -7.261 1.00 89.69 289 LEU A CA 1
ATOM 2348 C C . LEU A 1 289 ? 9.478 8.162 -7.475 1.00 89.69 289 LEU A C 1
ATOM 2350 O O . LEU A 1 289 ? 10.188 8.176 -8.479 1.00 89.69 289 LEU A O 1
ATOM 2354 N N . GLN A 1 290 ? 9.632 9.078 -6.511 1.00 87.12 290 GLN A N 1
ATOM 2355 C CA . GLN A 1 290 ? 10.681 10.106 -6.535 1.00 87.12 290 GLN A CA 1
ATOM 2356 C C . GLN A 1 290 ? 12.092 9.526 -6.533 1.00 87.12 290 GLN A C 1
ATOM 2358 O O . GLN A 1 290 ? 12.981 10.064 -7.197 1.00 87.12 290 GLN A O 1
ATOM 2363 N N . GLN A 1 291 ? 12.326 8.486 -5.738 1.00 86.62 291 GLN A N 1
ATOM 2364 C CA . GLN A 1 291 ? 13.629 7.835 -5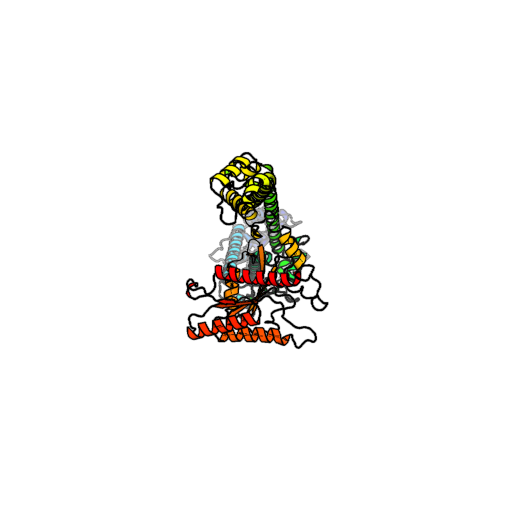.666 1.00 86.62 291 GLN A CA 1
ATOM 2365 C C . GLN A 1 291 ? 13.938 7.095 -6.963 1.00 86.62 291 GLN A C 1
ATOM 2367 O O . GLN A 1 291 ? 15.045 7.240 -7.480 1.00 86.62 291 GLN A O 1
ATOM 2372 N N . GLU A 1 292 ? 12.955 6.388 -7.517 1.00 86.00 292 GLU A N 1
ATOM 2373 C CA . GLU A 1 292 ? 13.119 5.656 -8.769 1.00 86.00 292 GLU A CA 1
ATOM 2374 C C . GLU A 1 292 ? 13.378 6.597 -9.950 1.00 86.00 292 GLU A C 1
ATOM 2376 O O . GLU A 1 292 ? 14.346 6.415 -10.686 1.00 86.00 292 GLU A O 1
ATOM 2381 N N . HIS A 1 293 ? 12.623 7.692 -10.063 1.00 84.75 293 HIS A N 1
ATOM 2382 C CA . HIS A 1 293 ? 12.866 8.702 -11.093 1.00 84.75 293 HIS A CA 1
ATOM 2383 C C . HIS A 1 293 ? 14.280 9.305 -10.998 1.00 84.75 293 HIS A C 1
ATOM 2385 O O . HIS A 1 293 ? 14.997 9.385 -11.993 1.00 84.75 293 HIS A O 1
ATOM 2391 N N . LYS A 1 294 ? 14.740 9.654 -9.785 1.00 84.81 294 LYS A N 1
ATOM 2392 C CA . LYS A 1 294 ? 16.115 10.149 -9.567 1.00 84.81 294 LYS A CA 1
ATOM 2393 C C . LYS A 1 294 ? 17.178 9.111 -9.923 1.00 84.81 294 LYS A C 1
ATOM 2395 O O . LYS A 1 294 ? 18.265 9.490 -10.367 1.00 84.81 294 LYS A O 1
ATOM 2400 N N . ARG A 1 295 ? 16.899 7.826 -9.688 1.00 84.31 295 ARG A N 1
ATOM 2401 C CA . ARG A 1 295 ? 17.790 6.715 -10.036 1.00 84.31 295 ARG A CA 1
ATOM 2402 C C . ARG A 1 295 ? 17.938 6.619 -11.552 1.00 84.31 295 ARG A C 1
ATOM 2404 O O . ARG A 1 295 ? 19.070 6.646 -12.029 1.00 84.31 295 ARG A O 1
ATOM 2411 N N . LEU A 1 296 ? 16.825 6.596 -12.287 1.00 83.12 296 LEU A N 1
ATOM 2412 C CA . LEU A 1 296 ? 16.804 6.553 -13.753 1.00 83.12 296 LEU A CA 1
ATOM 2413 C C . LEU A 1 296 ? 17.514 7.768 -14.372 1.00 83.12 296 LEU A C 1
ATOM 2415 O O . LEU A 1 296 ? 18.434 7.600 -15.171 1.00 83.12 296 LEU A O 1
ATOM 2419 N N . ASP A 1 297 ? 17.205 8.979 -13.901 1.00 84.81 297 ASP A N 1
ATOM 2420 C CA . ASP A 1 297 ? 17.868 10.214 -14.346 1.00 84.81 297 ASP A CA 1
ATOM 2421 C C . ASP A 1 297 ? 19.392 10.184 -14.128 1.00 84.81 297 ASP A C 1
ATOM 2423 O O . ASP A 1 297 ? 20.177 10.727 -14.915 1.00 84.81 297 ASP A O 1
ATOM 2427 N N . SER A 1 298 ? 19.835 9.579 -13.021 1.00 85.06 298 SER A N 1
ATOM 2428 C CA . SER A 1 298 ? 21.258 9.442 -12.702 1.00 85.06 298 SER A CA 1
ATOM 2429 C C . SER A 1 298 ? 21.938 8.427 -13.616 1.00 85.06 298 SER A C 1
ATOM 2431 O O . SER A 1 298 ? 23.035 8.704 -14.101 1.00 85.06 298 SER A O 1
ATOM 2433 N N . VAL A 1 299 ? 21.284 7.297 -13.904 1.00 86.00 299 VAL A N 1
ATOM 2434 C CA . VAL A 1 299 ? 21.780 6.286 -14.851 1.00 86.00 299 VAL A CA 1
ATOM 2435 C C . VAL A 1 299 ? 21.975 6.908 -16.232 1.00 86.00 299 VAL A C 1
ATOM 2437 O O . VAL A 1 299 ? 23.072 6.822 -16.778 1.00 86.00 299 VAL A O 1
ATOM 2440 N N . ASP A 1 300 ? 20.988 7.633 -16.758 1.00 85.38 300 ASP A N 1
ATOM 2441 C CA . ASP A 1 300 ? 21.099 8.301 -18.062 1.00 85.38 300 ASP A CA 1
ATOM 2442 C C . ASP A 1 300 ? 22.239 9.320 -18.119 1.00 85.38 300 ASP A C 1
ATOM 2444 O O . ASP A 1 300 ? 22.951 9.444 -19.125 1.00 85.38 300 ASP A O 1
ATOM 2448 N N . ARG A 1 301 ? 22.456 10.050 -17.021 1.00 89.19 301 ARG A N 1
ATOM 2449 C CA . ARG A 1 301 ? 23.605 10.948 -16.888 1.00 89.19 301 ARG A CA 1
ATOM 2450 C C . ARG A 1 301 ? 24.922 10.175 -16.948 1.00 89.19 301 ARG A C 1
ATOM 2452 O O . ARG A 1 301 ? 25.834 10.619 -17.647 1.00 89.19 301 ARG A O 1
ATOM 2459 N N . TRP A 1 302 ? 25.031 9.044 -16.254 1.00 92.06 302 TRP A N 1
ATOM 2460 C CA . TRP A 1 302 ? 26.228 8.203 -16.279 1.00 92.06 302 TRP A CA 1
ATOM 2461 C C . TRP A 1 302 ? 26.475 7.596 -17.655 1.00 92.06 302 TRP A C 1
ATOM 2463 O O . TRP A 1 302 ? 27.605 7.673 -18.129 1.00 92.06 302 TRP A O 1
ATOM 2473 N N . LYS A 1 303 ? 25.432 7.131 -18.358 1.00 91.31 303 LYS A N 1
ATOM 2474 C CA . LYS A 1 303 ? 25.537 6.658 -19.750 1.00 91.31 303 LYS A CA 1
ATOM 2475 C C . LYS A 1 303 ? 26.142 7.732 -20.661 1.00 91.31 303 LYS A C 1
ATOM 2477 O O . LYS A 1 303 ? 27.084 7.463 -21.408 1.00 91.31 303 LYS A O 1
ATOM 2482 N N . LYS A 1 304 ? 25.658 8.977 -20.557 1.00 91.44 304 LYS A N 1
ATOM 2483 C CA . LYS A 1 304 ? 26.194 10.125 -21.316 1.00 91.44 304 LYS A CA 1
ATOM 2484 C C . LYS A 1 304 ? 27.645 10.441 -20.951 1.00 91.44 304 LYS A C 1
ATOM 2486 O O . LYS A 1 304 ? 28.461 10.668 -21.840 1.00 91.44 304 LYS A O 1
ATOM 2491 N N . GLN A 1 305 ? 27.983 10.436 -19.663 1.00 92.62 305 GLN A N 1
ATOM 2492 C CA . GLN A 1 305 ? 29.353 10.694 -19.214 1.00 92.62 305 GLN A CA 1
ATOM 2493 C C . GLN A 1 305 ? 30.328 9.583 -19.603 1.00 92.62 305 GLN A C 1
ATOM 2495 O O . GLN A 1 305 ? 31.477 9.880 -19.918 1.00 92.62 305 GLN A O 1
ATOM 2500 N N . PHE A 1 306 ? 29.897 8.321 -19.598 1.00 95.12 306 PHE A N 1
ATOM 2501 C CA . PHE A 1 306 ? 30.731 7.215 -20.049 1.00 95.12 306 PHE A CA 1
ATOM 2502 C C . PHE A 1 306 ? 30.993 7.309 -21.555 1.00 95.12 306 PHE A C 1
ATOM 2504 O O . PHE A 1 306 ? 32.146 7.203 -21.963 1.00 95.12 306 PHE A O 1
ATOM 2511 N N . LYS A 1 307 ? 29.979 7.643 -22.371 1.00 93.00 307 LYS A N 1
ATOM 2512 C CA . LYS A 1 307 ? 30.189 7.938 -23.800 1.00 93.00 307 LYS A CA 1
ATOM 2513 C C . LYS A 1 307 ? 31.228 9.051 -24.007 1.00 93.00 307 LYS A C 1
ATOM 2515 O O . LYS A 1 307 ? 32.173 8.854 -24.763 1.00 93.00 307 LYS A O 1
ATOM 2520 N N . GLN A 1 308 ? 31.103 10.172 -23.290 1.00 93.69 308 GLN A N 1
ATOM 2521 C CA . GLN A 1 308 ? 32.080 11.267 -23.370 1.00 93.69 308 GLN A CA 1
ATOM 2522 C C . GLN A 1 308 ? 33.492 10.808 -22.978 1.00 93.69 308 GLN A C 1
ATOM 2524 O O . GLN A 1 308 ? 34.473 11.158 -23.627 1.00 93.69 308 GLN A O 1
ATOM 2529 N N . LEU A 1 309 ? 33.604 9.985 -21.932 1.00 94.06 309 LEU A N 1
ATOM 2530 C CA . LEU A 1 309 ? 34.886 9.445 -21.493 1.00 94.06 309 LEU A CA 1
ATOM 2531 C C . LEU A 1 309 ? 35.541 8.572 -22.575 1.00 94.06 309 LEU A C 1
ATOM 2533 O O . LEU A 1 309 ? 36.759 8.642 -22.742 1.00 94.06 309 LEU A O 1
ATOM 2537 N N . LEU A 1 310 ? 34.764 7.768 -23.310 1.00 94.19 310 LEU A N 1
ATOM 2538 C CA . LEU A 1 310 ? 35.275 6.972 -24.431 1.00 94.19 310 LEU A CA 1
ATOM 2539 C C . LEU A 1 310 ? 35.862 7.865 -25.531 1.00 94.19 310 LEU A C 1
ATOM 2541 O O . LEU A 1 310 ? 36.981 7.612 -25.981 1.00 94.19 310 LEU A O 1
ATOM 2545 N N . GLU A 1 311 ? 35.153 8.939 -25.887 1.00 90.25 311 GLU A N 1
ATOM 2546 C CA . GLU A 1 311 ? 35.589 9.920 -26.889 1.00 90.25 311 GLU A CA 1
ATOM 2547 C C . GLU A 1 311 ? 36.888 10.640 -26.475 1.00 90.25 311 GLU A C 1
ATOM 2549 O O . GLU A 1 311 ? 37.779 10.836 -27.305 1.00 90.25 311 GLU A O 1
ATOM 2554 N N . ASP A 1 312 ? 37.042 10.962 -25.187 1.00 89.88 312 ASP A N 1
ATOM 2555 C CA . ASP A 1 312 ? 38.196 11.705 -24.662 1.00 89.88 312 ASP A CA 1
ATOM 2556 C C . ASP A 1 312 ? 39.442 10.829 -24.423 1.00 89.88 312 ASP A C 1
ATOM 2558 O O . ASP A 1 312 ? 40.571 11.327 -24.413 1.00 89.88 312 ASP A O 1
ATOM 2562 N N . THR A 1 313 ? 39.267 9.522 -24.196 1.00 86.19 313 THR A N 1
ATOM 2563 C CA . THR A 1 313 ? 40.355 8.639 -23.733 1.00 86.19 313 THR A CA 1
ATOM 2564 C C . THR A 1 313 ? 41.426 8.409 -24.802 1.00 86.19 313 THR A C 1
ATOM 2566 O O . THR A 1 313 ? 42.578 8.161 -24.454 1.00 86.19 313 THR A O 1
ATOM 2569 N N . GLY A 1 314 ? 41.094 8.478 -26.097 1.00 81.19 314 GLY A N 1
ATOM 2570 C CA . GLY A 1 314 ? 42.047 8.392 -27.220 1.00 81.19 314 GLY A CA 1
ATOM 2571 C C . GLY A 1 314 ? 42.803 7.057 -27.394 1.00 81.19 314 GLY A C 1
ATOM 2572 O O . GLY A 1 314 ? 43.375 6.807 -28.451 1.00 81.19 314 GLY A O 1
ATOM 2573 N N . TYR A 1 315 ? 42.795 6.174 -26.390 1.00 85.75 315 TYR A N 1
ATOM 2574 C CA . TYR A 1 315 ? 43.365 4.816 -26.418 1.00 85.75 315 TYR A CA 1
ATOM 2575 C C . TYR A 1 315 ? 42.364 3.738 -26.867 1.00 85.75 315 TYR A C 1
ATOM 2577 O O . TYR A 1 315 ? 42.716 2.551 -26.942 1.00 85.75 315 TYR A O 1
ATOM 2585 N N . VAL A 1 316 ? 41.120 4.147 -27.127 1.00 92.44 316 VAL A N 1
ATOM 2586 C CA . VAL A 1 316 ? 40.080 3.327 -27.747 1.00 92.44 316 VAL A CA 1
ATOM 2587 C C . VAL A 1 316 ? 40.245 3.449 -29.259 1.00 92.44 316 VAL A C 1
ATOM 2589 O O . VAL A 1 316 ? 40.115 4.532 -29.822 1.00 92.44 316 VAL A O 1
ATOM 2592 N N . THR A 1 317 ? 40.598 2.344 -29.909 1.00 92.50 317 THR A N 1
ATOM 2593 C CA . THR A 1 317 ? 40.847 2.282 -31.356 1.00 92.50 317 THR A CA 1
ATOM 2594 C C . THR A 1 317 ? 39.891 1.285 -32.011 1.00 92.50 317 THR A C 1
ATOM 2596 O O . THR A 1 317 ? 39.436 0.372 -31.315 1.00 92.50 317 THR A O 1
ATOM 2599 N N . PRO A 1 318 ? 39.616 1.409 -33.323 1.00 94.38 318 PRO A N 1
ATOM 2600 C CA . PRO A 1 318 ? 38.735 0.489 -34.042 1.00 94.38 318 PRO A CA 1
ATOM 2601 C C . PRO A 1 318 ? 39.112 -0.985 -33.833 1.00 94.38 318 PRO A C 1
ATOM 2603 O O . PRO A 1 318 ? 40.284 -1.356 -33.948 1.00 94.38 318 PRO A O 1
ATOM 2606 N N . GLY A 1 319 ? 38.122 -1.820 -33.510 1.00 91.69 319 GLY A N 1
ATOM 2607 C CA . GLY A 1 319 ? 38.288 -3.268 -33.329 1.00 91.69 319 GLY A CA 1
ATOM 2608 C C . GLY A 1 319 ? 38.985 -3.680 -32.026 1.00 91.69 319 GLY A C 1
ATOM 2609 O O . GLY A 1 319 ? 39.448 -4.813 -31.907 1.00 91.69 319 GLY A O 1
ATOM 2610 N N . LYS A 1 320 ? 39.125 -2.770 -31.057 1.00 93.94 320 LYS A N 1
ATOM 2611 C CA . LYS A 1 320 ? 39.661 -3.083 -29.726 1.00 93.94 320 LYS A CA 1
ATOM 2612 C C . LYS A 1 320 ? 38.522 -3.472 -28.786 1.00 93.94 320 LYS A C 1
ATOM 2614 O O . LYS A 1 320 ? 37.509 -2.785 -28.757 1.00 93.94 320 LYS A O 1
ATOM 2619 N N . GLU A 1 321 ? 38.685 -4.542 -28.014 1.00 92.81 321 GLU A N 1
ATOM 2620 C CA . GLU A 1 321 ? 37.655 -4.991 -27.070 1.00 92.81 321 GLU A CA 1
ATOM 2621 C C . GLU A 1 321 ? 37.644 -4.158 -25.777 1.00 92.81 321 GLU A C 1
ATOM 2623 O O . GLU A 1 321 ? 38.694 -3.696 -25.314 1.00 92.81 321 GLU A O 1
ATOM 2628 N N . LEU A 1 322 ? 36.470 -4.035 -25.136 1.00 93.50 322 LEU A N 1
ATOM 2629 C CA . LEU A 1 322 ? 36.330 -3.361 -23.836 1.00 93.50 322 LEU A CA 1
ATOM 2630 C C . LEU A 1 322 ? 37.238 -3.996 -22.776 1.00 93.50 322 LEU A C 1
ATOM 2632 O O . LEU A 1 322 ? 37.843 -3.282 -21.977 1.00 93.50 322 LEU A O 1
ATOM 2636 N N . SER A 1 323 ? 37.376 -5.324 -22.799 1.00 93.38 323 SER A N 1
ATOM 2637 C CA . SER A 1 323 ? 38.225 -6.112 -21.895 1.00 93.38 323 SER A CA 1
ATOM 2638 C C . SER A 1 323 ? 39.676 -5.601 -21.855 1.00 93.38 323 SER A C 1
ATOM 2640 O O . SER A 1 323 ? 40.275 -5.508 -20.783 1.00 93.38 323 SER A O 1
ATOM 2642 N N . GLU A 1 324 ? 40.218 -5.180 -23.000 1.00 92.00 324 GLU A N 1
ATOM 2643 C CA . GLU A 1 324 ? 41.600 -4.716 -23.144 1.00 92.00 324 GLU A CA 1
ATOM 2644 C C . GLU A 1 324 ? 41.828 -3.290 -22.629 1.00 92.00 324 GLU A C 1
ATOM 2646 O O . GLU A 1 324 ? 42.950 -2.923 -22.273 1.00 92.00 324 GLU A O 1
ATOM 2651 N N . VAL A 1 325 ? 40.786 -2.457 -22.635 1.00 92.62 325 VAL A N 1
ATOM 2652 C CA . VAL A 1 325 ? 40.860 -1.048 -22.212 1.00 92.62 325 VAL A CA 1
ATOM 2653 C C . VAL A 1 325 ? 40.175 -0.786 -20.878 1.00 92.62 325 VAL A C 1
ATOM 2655 O O . VAL A 1 325 ? 40.281 0.322 -20.364 1.00 92.62 325 VAL A O 1
ATOM 2658 N N . ARG A 1 326 ? 39.529 -1.793 -20.281 1.00 92.69 326 ARG A N 1
ATOM 2659 C CA . ARG A 1 326 ? 38.728 -1.676 -19.053 1.00 92.69 326 ARG A CA 1
ATOM 2660 C C . ARG A 1 326 ? 39.452 -0.939 -17.931 1.00 92.69 326 ARG A C 1
ATOM 2662 O O . ARG A 1 326 ? 38.876 -0.071 -17.285 1.00 92.69 326 ARG A O 1
ATOM 2669 N N . VAL A 1 327 ? 40.739 -1.233 -17.745 1.00 92.62 327 VAL A N 1
ATOM 2670 C CA . VAL A 1 327 ? 41.589 -0.614 -16.714 1.00 92.62 327 VAL A CA 1
ATOM 2671 C C . VAL A 1 327 ? 41.691 0.914 -16.835 1.00 92.62 327 VAL A C 1
ATOM 2673 O O . VAL A 1 327 ? 41.950 1.583 -15.841 1.00 92.62 327 VAL A O 1
ATOM 2676 N N . LEU A 1 328 ? 41.460 1.482 -18.024 1.00 91.19 328 LEU A N 1
ATOM 2677 C CA . LEU A 1 328 ? 41.470 2.931 -18.252 1.00 91.19 328 LEU A CA 1
ATOM 2678 C C . LEU A 1 328 ? 40.235 3.630 -17.663 1.00 91.19 328 LEU A C 1
ATOM 2680 O O . LEU A 1 328 ? 40.278 4.833 -17.402 1.00 91.19 328 LEU A O 1
ATOM 2684 N N . PHE A 1 329 ? 39.151 2.881 -17.453 1.00 92.94 329 PHE A N 1
ATOM 2685 C CA . PHE A 1 329 ? 37.869 3.392 -16.968 1.00 92.94 329 PHE A CA 1
ATOM 2686 C C . PHE A 1 329 ? 37.602 3.039 -15.502 1.00 92.94 329 PHE A C 1
ATOM 2688 O O . PHE A 1 329 ? 36.776 3.687 -14.862 1.00 92.94 329 PHE A O 1
ATOM 2695 N N . MET A 1 330 ? 38.329 2.062 -14.951 1.00 91.19 330 MET A N 1
ATOM 2696 C CA . MET A 1 330 ? 38.213 1.672 -13.545 1.00 91.19 330 MET A CA 1
ATOM 2697 C C . MET A 1 330 ? 38.438 2.862 -12.605 1.00 91.19 330 MET A C 1
ATOM 2699 O O . MET A 1 330 ? 39.380 3.643 -12.764 1.00 91.19 330 MET A O 1
ATOM 2703 N N . GLY A 1 331 ? 37.567 2.991 -11.605 1.00 88.50 331 GLY A N 1
ATOM 2704 C CA . GLY A 1 331 ? 37.586 4.091 -10.640 1.00 88.50 331 GLY A CA 1
ATOM 2705 C C . GLY A 1 331 ? 36.959 5.399 -11.138 1.00 88.50 331 GLY A C 1
ATOM 2706 O O . GLY A 1 331 ? 37.022 6.407 -10.431 1.00 88.50 331 GLY A O 1
ATOM 2707 N N . ARG A 1 332 ? 36.349 5.419 -12.331 1.00 91.81 332 ARG A N 1
ATOM 2708 C CA . ARG A 1 332 ? 35.510 6.535 -12.793 1.00 91.81 332 ARG A CA 1
ATOM 2709 C C . ARG A 1 332 ? 34.068 6.299 -12.375 1.00 91.81 332 ARG A C 1
ATOM 2711 O O . ARG A 1 332 ? 33.500 5.261 -12.689 1.00 91.81 332 ARG A O 1
ATOM 2718 N N . GLU A 1 333 ? 33.456 7.292 -11.736 1.00 89.44 333 GLU A N 1
ATOM 2719 C CA . GLU A 1 333 ? 32.085 7.179 -11.218 1.00 89.44 333 GLU A CA 1
ATOM 2720 C C . GLU A 1 333 ? 31.075 6.770 -12.300 1.00 89.44 333 GLU A C 1
ATOM 2722 O O . GLU A 1 333 ? 30.252 5.899 -12.058 1.00 89.44 333 GLU A O 1
ATOM 2727 N N . CYS A 1 334 ? 31.184 7.316 -13.517 1.00 90.62 334 CYS A N 1
ATOM 2728 C CA . CYS A 1 334 ? 30.293 6.971 -14.627 1.00 90.62 334 CYS A CA 1
ATOM 2729 C C . CYS A 1 334 ? 30.460 5.538 -15.159 1.00 90.62 334 CYS A C 1
ATOM 2731 O O . CYS A 1 334 ? 29.545 5.045 -15.803 1.00 90.62 334 CYS A O 1
ATOM 2733 N N . PHE A 1 335 ? 31.599 4.886 -14.912 1.00 92.25 335 PHE A N 1
ATOM 2734 C CA . PHE A 1 335 ? 31.849 3.499 -15.308 1.00 92.25 335 PHE A CA 1
ATOM 2735 C C . PHE A 1 335 ? 31.452 2.525 -14.192 1.00 92.25 335 PHE A C 1
ATOM 2737 O O . PHE A 1 335 ? 30.808 1.519 -14.451 1.00 92.25 335 PHE A O 1
ATOM 2744 N N . GLU A 1 336 ? 31.775 2.856 -12.938 1.00 92.25 336 GLU A N 1
ATOM 2745 C CA . GLU A 1 336 ? 31.450 2.024 -11.768 1.00 92.25 336 GLU A CA 1
ATOM 2746 C C . GLU A 1 336 ? 29.953 2.053 -11.406 1.00 92.25 336 GLU A C 1
ATOM 2748 O O . GLU A 1 336 ? 29.450 1.126 -10.777 1.00 92.25 336 GLU A O 1
ATOM 2753 N N . ALA A 1 337 ? 29.233 3.124 -11.766 1.00 89.00 337 ALA A N 1
ATOM 2754 C CA . ALA A 1 337 ? 27.806 3.273 -11.472 1.00 89.00 337 ALA A CA 1
ATOM 2755 C C . ALA A 1 337 ? 26.874 2.621 -12.511 1.00 89.00 337 ALA A C 1
ATOM 2757 O O . ALA A 1 337 ? 25.665 2.573 -12.283 1.00 89.00 337 ALA A O 1
ATOM 2758 N N . LEU A 1 338 ? 27.407 2.164 -13.647 1.00 91.31 338 LEU A N 1
ATOM 2759 C CA . LEU A 1 338 ? 26.651 1.479 -14.697 1.00 91.31 338 LEU A CA 1
ATOM 2760 C C . LEU A 1 338 ? 26.765 -0.041 -14.546 1.00 91.31 338 LEU A C 1
ATOM 2762 O O . LEU A 1 338 ? 27.743 -0.554 -14.002 1.00 91.31 338 LEU A O 1
ATOM 2766 N N . SER A 1 339 ? 25.763 -0.767 -15.047 1.00 91.88 339 SER A N 1
ATOM 2767 C CA . SER A 1 339 ? 25.841 -2.227 -15.142 1.00 91.88 339 SER A CA 1
ATOM 2768 C C . SER A 1 339 ? 26.889 -2.661 -16.179 1.00 91.88 339 SER A C 1
ATOM 2770 O O . SER A 1 339 ? 27.313 -1.871 -17.030 1.00 91.88 339 SER A O 1
ATOM 2772 N N . GLU A 1 340 ? 27.330 -3.921 -16.116 1.00 91.75 340 GLU A N 1
ATOM 2773 C CA . GLU A 1 340 ? 28.270 -4.466 -17.105 1.00 91.75 340 GLU A CA 1
ATOM 2774 C C . GLU A 1 340 ? 27.661 -4.481 -18.514 1.00 91.75 340 GLU A C 1
ATOM 2776 O O . GLU A 1 340 ? 28.335 -4.081 -19.464 1.00 91.75 340 GLU A O 1
ATOM 2781 N N . ASP A 1 341 ? 26.377 -4.825 -18.625 1.00 93.00 341 ASP A N 1
ATOM 2782 C CA . ASP A 1 341 ? 25.635 -4.823 -19.888 1.00 93.00 341 ASP A CA 1
ATOM 2783 C C . ASP A 1 341 ? 25.497 -3.408 -20.465 1.00 93.00 341 ASP A C 1
ATOM 2785 O O . ASP A 1 341 ? 25.766 -3.194 -21.647 1.00 93.00 341 ASP A O 1
ATOM 2789 N N . ASP A 1 342 ? 25.178 -2.407 -19.631 1.00 91.69 342 ASP A N 1
ATOM 2790 C CA . ASP A 1 342 ? 25.124 -1.005 -20.066 1.00 91.69 342 ASP A CA 1
ATOM 2791 C C . ASP A 1 342 ? 26.490 -0.522 -20.575 1.00 91.69 342 ASP A C 1
ATOM 2793 O O . ASP A 1 342 ? 26.579 0.161 -21.599 1.00 91.69 342 ASP A O 1
ATOM 2797 N N . CYS A 1 343 ? 27.567 -0.868 -19.864 1.00 94.50 343 CYS A N 1
ATOM 2798 C CA . CYS A 1 343 ? 28.928 -0.519 -20.262 1.00 94.50 343 CYS A CA 1
ATOM 2799 C C . CYS A 1 343 ? 29.311 -1.159 -21.602 1.00 94.50 343 CYS A C 1
ATOM 2801 O O . CYS A 1 343 ? 29.860 -0.471 -22.466 1.00 94.50 343 CYS A O 1
ATOM 2803 N N . LEU A 1 344 ? 29.018 -2.450 -21.784 1.00 95.00 344 LEU A N 1
ATOM 2804 C CA . LEU A 1 344 ? 29.269 -3.174 -23.032 1.00 95.00 344 LEU A CA 1
ATOM 2805 C C . LEU A 1 344 ? 28.475 -2.567 -24.188 1.00 95.00 344 LEU A C 1
ATOM 2807 O O . LEU A 1 344 ? 29.064 -2.202 -25.202 1.00 95.00 344 LEU A O 1
ATOM 2811 N N . TYR A 1 345 ? 27.175 -2.338 -24.001 1.00 94.25 345 TYR A N 1
ATOM 2812 C CA . TYR A 1 345 ? 26.307 -1.736 -25.011 1.00 94.25 345 TYR A CA 1
ATOM 2813 C C . TYR A 1 345 ? 26.808 -0.360 -25.476 1.00 94.25 345 TYR A C 1
ATOM 2815 O O . TYR A 1 345 ? 26.892 -0.079 -26.676 1.00 94.25 345 TYR A O 1
ATOM 2823 N N . ILE A 1 346 ? 27.186 0.515 -24.535 1.00 94.69 346 ILE A N 1
ATOM 2824 C CA . ILE A 1 346 ? 27.712 1.847 -24.864 1.00 94.69 346 ILE A CA 1
ATOM 2825 C C . ILE A 1 346 ? 29.046 1.734 -25.606 1.00 94.69 346 ILE A C 1
ATOM 2827 O O . ILE A 1 346 ? 29.265 2.457 -26.584 1.00 94.69 346 ILE A O 1
ATOM 2831 N N . TYR A 1 347 ? 29.924 0.836 -25.156 1.00 96.06 347 TYR A N 1
ATOM 2832 C CA . TYR A 1 347 ? 31.228 0.622 -25.769 1.00 96.06 347 TYR A CA 1
ATOM 2833 C C . TYR A 1 347 ? 31.113 0.079 -27.194 1.00 96.06 347 TYR A C 1
ATOM 2835 O O . TYR A 1 347 ? 31.754 0.614 -28.097 1.00 96.06 347 TYR A O 1
ATOM 2843 N N . ASP A 1 348 ? 30.264 -0.920 -27.421 1.00 95.50 348 ASP A N 1
ATOM 2844 C CA . ASP A 1 348 ? 30.065 -1.536 -28.733 1.00 95.50 348 ASP A CA 1
ATOM 2845 C C . ASP A 1 348 ? 29.480 -0.542 -29.733 1.00 95.50 348 ASP A C 1
ATOM 2847 O O . ASP A 1 348 ? 29.923 -0.471 -30.883 1.00 95.50 348 ASP A O 1
ATOM 2851 N N . ARG A 1 349 ? 28.537 0.301 -29.294 1.00 95.19 349 ARG A N 1
ATOM 2852 C CA . ARG A 1 349 ? 28.014 1.384 -30.134 1.00 95.19 349 ARG A CA 1
ATOM 2853 C C . ARG A 1 349 ? 29.106 2.387 -30.511 1.00 95.19 349 ARG A C 1
ATOM 2855 O O . ARG A 1 349 ? 29.190 2.783 -31.670 1.00 95.19 349 ARG A O 1
ATOM 2862 N N . HIS A 1 350 ? 29.969 2.757 -29.567 1.00 94.94 350 HIS A N 1
ATOM 2863 C CA . HIS A 1 350 ? 31.107 3.631 -29.847 1.00 94.94 350 HIS A CA 1
ATOM 2864 C C . HIS A 1 350 ? 32.145 2.965 -30.773 1.00 94.94 350 HIS A C 1
ATOM 2866 O O . HIS A 1 350 ? 32.665 3.609 -31.683 1.00 94.94 350 HIS A O 1
ATOM 2872 N N . GLN A 1 351 ? 32.410 1.664 -30.610 1.00 95.62 351 GLN A N 1
ATOM 2873 C CA . GLN A 1 351 ? 33.273 0.897 -31.514 1.00 95.62 351 GLN A CA 1
ATOM 2874 C C . GLN A 1 351 ? 32.723 0.873 -32.940 1.00 95.62 351 GLN A C 1
ATOM 2876 O O . GLN A 1 351 ? 33.486 1.115 -33.873 1.00 95.62 351 GLN A O 1
ATOM 2881 N N . LYS A 1 352 ? 31.413 0.668 -33.129 1.00 95.06 352 LYS A N 1
ATOM 2882 C CA . LYS A 1 352 ? 30.777 0.759 -34.455 1.00 95.06 352 LYS A CA 1
ATOM 2883 C C . LYS A 1 352 ? 31.043 2.121 -35.112 1.00 95.06 352 LYS A C 1
ATOM 2885 O O . LYS A 1 352 ? 31.502 2.161 -36.250 1.00 95.06 352 LYS A O 1
ATOM 2890 N N . GLU A 1 353 ? 30.845 3.227 -34.386 1.00 94.19 353 GLU A N 1
ATOM 2891 C CA . GLU A 1 353 ? 31.124 4.588 -34.886 1.00 94.19 353 GLU A CA 1
ATOM 2892 C C . GLU A 1 353 ? 32.606 4.770 -35.290 1.00 94.19 353 GLU A C 1
ATOM 2894 O O . GLU A 1 353 ? 32.908 5.324 -36.353 1.00 94.19 353 GLU A O 1
ATOM 2899 N N . LEU A 1 354 ? 33.549 4.277 -34.475 1.00 94.56 354 LEU A N 1
ATOM 2900 C CA . LEU A 1 354 ? 34.987 4.343 -34.766 1.00 94.56 354 LEU A CA 1
ATOM 2901 C C . LEU A 1 354 ? 35.386 3.506 -35.988 1.00 94.56 354 LEU A C 1
ATOM 2903 O O . LEU A 1 354 ? 36.208 3.953 -36.792 1.00 94.56 354 LEU A O 1
ATOM 2907 N N . ILE A 1 355 ? 34.823 2.303 -36.122 1.00 95.06 355 ILE A N 1
ATOM 2908 C CA . ILE A 1 355 ? 35.088 1.386 -37.233 1.00 95.06 355 ILE A CA 1
ATOM 2909 C C . ILE A 1 355 ? 34.608 1.997 -38.548 1.00 95.06 355 ILE A C 1
ATOM 2911 O O . ILE A 1 355 ? 35.392 2.071 -39.493 1.00 95.06 355 ILE A O 1
ATOM 2915 N N . GLU A 1 356 ? 33.378 2.506 -38.600 1.00 93.44 356 GLU A N 1
ATOM 2916 C CA . GLU A 1 356 ? 32.839 3.137 -39.810 1.00 93.44 356 GLU A CA 1
ATOM 2917 C C . GLU A 1 356 ? 33.651 4.372 -40.219 1.00 93.44 356 GLU A C 1
ATOM 2919 O O . GLU A 1 356 ? 34.012 4.534 -41.388 1.00 93.44 356 GLU A O 1
ATOM 2924 N N . LYS A 1 357 ? 34.063 5.200 -39.250 1.00 94.06 357 LYS A N 1
ATOM 2925 C CA . LYS A 1 357 ? 34.957 6.336 -39.515 1.00 94.06 357 LYS A CA 1
ATOM 2926 C C . LYS A 1 357 ? 36.320 5.893 -40.058 1.00 94.06 357 LYS A C 1
ATOM 2928 O O . LYS A 1 357 ? 36.858 6.525 -40.966 1.00 94.06 357 LYS A O 1
ATOM 2933 N N . ALA A 1 358 ? 36.898 4.818 -39.520 1.00 95.38 358 ALA A N 1
ATOM 2934 C CA . ALA A 1 358 ? 38.178 4.290 -39.987 1.00 95.38 358 ALA A CA 1
ATOM 2935 C C . ALA A 1 358 ? 38.082 3.695 -41.400 1.00 95.38 358 ALA A C 1
ATOM 2937 O O . ALA A 1 358 ? 38.972 3.937 -42.216 1.00 95.38 358 ALA A O 1
ATOM 2938 N N . LYS A 1 359 ? 36.989 2.987 -41.709 1.00 93.62 359 LYS A N 1
ATOM 2939 C CA . LYS A 1 359 ? 36.681 2.487 -43.057 1.00 93.62 359 LYS A CA 1
ATOM 2940 C C . LYS A 1 359 ? 36.579 3.639 -44.057 1.00 93.62 359 LYS A C 1
ATOM 2942 O O . LYS A 1 359 ? 37.237 3.600 -45.094 1.00 93.62 359 LYS A O 1
ATOM 2947 N N . HIS A 1 360 ? 35.849 4.702 -43.717 1.00 92.06 360 HIS A N 1
ATOM 2948 C CA . HIS A 1 360 ? 35.735 5.884 -44.573 1.00 92.06 360 HIS A CA 1
ATOM 2949 C C . HIS A 1 360 ? 37.096 6.549 -44.841 1.00 92.06 360 HIS A C 1
ATOM 2951 O O . HIS A 1 360 ? 37.457 6.787 -45.990 1.00 92.06 360 HIS A O 1
ATOM 2957 N N . ASN A 1 361 ? 37.912 6.745 -43.802 1.00 94.88 361 ASN A N 1
ATOM 2958 C CA . ASN A 1 361 ? 39.260 7.298 -43.958 1.00 94.88 361 ASN A CA 1
ATOM 2959 C C . ASN A 1 361 ? 40.159 6.417 -44.848 1.00 94.88 361 ASN A C 1
ATOM 2961 O O . ASN A 1 361 ? 40.964 6.929 -45.625 1.00 94.88 361 ASN A O 1
ATOM 2965 N N . PHE A 1 362 ? 40.049 5.090 -44.739 1.00 95.56 362 PHE A N 1
ATOM 2966 C CA . PHE A 1 362 ? 40.797 4.173 -45.598 1.00 95.56 362 PHE A CA 1
ATOM 2967 C C . PHE A 1 362 ? 40.338 4.265 -47.057 1.00 95.56 362 PHE A C 1
ATOM 2969 O O . PHE A 1 362 ? 41.158 4.261 -47.968 1.00 95.56 362 PHE A O 1
ATOM 2976 N N . GLN A 1 363 ? 39.039 4.412 -47.292 1.00 91.62 363 GLN A N 1
ATOM 2977 C CA . GLN A 1 363 ? 38.492 4.626 -48.626 1.00 91.62 363 GLN A CA 1
ATOM 2978 C C . GLN A 1 363 ? 38.988 5.933 -49.264 1.00 91.62 363 GLN A C 1
ATOM 2980 O O . GLN A 1 363 ? 39.340 5.930 -50.444 1.00 91.62 363 GLN A O 1
ATOM 2985 N N . GLU A 1 364 ? 39.077 7.023 -48.497 1.00 92.12 364 GLU A N 1
ATOM 2986 C CA . GLU A 1 364 ? 39.702 8.273 -48.951 1.00 92.12 364 GLU A CA 1
ATOM 2987 C C . GLU A 1 364 ? 41.178 8.072 -49.313 1.00 92.12 364 GLU A C 1
ATOM 2989 O O . GLU A 1 364 ? 41.614 8.526 -50.368 1.00 92.12 364 GLU A O 1
ATOM 2994 N N . LEU A 1 365 ? 41.931 7.321 -48.498 1.00 94.88 365 LEU A N 1
ATOM 2995 C CA . LEU A 1 365 ? 43.325 6.975 -48.793 1.00 94.88 365 LEU A CA 1
ATOM 2996 C C . LEU A 1 365 ? 43.460 6.233 -50.135 1.00 94.88 365 LEU A C 1
ATOM 2998 O O . LEU A 1 365 ? 44.344 6.554 -50.928 1.00 94.88 365 LEU A O 1
ATOM 3002 N N . LEU A 1 366 ? 42.581 5.263 -50.414 1.00 92.56 366 LEU A N 1
ATOM 3003 C CA . LEU A 1 366 ? 42.583 4.546 -51.697 1.00 92.56 366 LEU A CA 1
ATOM 3004 C C . LEU A 1 366 ? 42.334 5.497 -52.880 1.00 92.56 366 LEU A C 1
ATOM 3006 O O . LEU A 1 366 ? 42.973 5.364 -53.921 1.00 92.56 366 LEU A O 1
ATOM 3010 N N . LEU A 1 367 ? 41.433 6.471 -52.715 1.00 88.94 367 LEU A N 1
ATOM 3011 C CA . LEU A 1 367 ? 41.126 7.473 -53.740 1.00 88.94 367 LEU A CA 1
ATOM 3012 C C . LEU A 1 367 ? 42.270 8.475 -53.954 1.00 88.94 367 LEU A C 1
ATOM 3014 O O . LEU A 1 367 ? 42.528 8.862 -55.094 1.00 88.94 367 LEU A O 1
ATOM 3018 N N . GLU A 1 368 ? 42.967 8.885 -52.893 1.00 91.44 368 GLU A N 1
ATOM 3019 C CA . GLU A 1 368 ? 44.146 9.760 -52.981 1.00 91.44 368 GLU A CA 1
ATOM 3020 C C . GLU A 1 368 ? 45.299 9.102 -53.751 1.00 91.44 368 GLU A C 1
ATOM 3022 O O . GLU A 1 368 ? 46.002 9.779 -54.500 1.00 91.44 368 GLU A O 1
ATOM 3027 N N . HIS A 1 369 ? 45.442 7.780 -53.624 1.00 91.31 369 HIS A N 1
ATOM 3028 C CA . HIS A 1 369 ? 46.440 6.967 -54.321 1.00 91.31 369 HIS A CA 1
ATOM 3029 C C . HIS A 1 369 ? 45.884 6.260 -55.569 1.00 91.31 369 HIS A C 1
ATOM 3031 O O . HIS A 1 369 ? 46.281 5.142 -55.903 1.00 91.31 369 HIS A O 1
ATOM 3037 N N . ALA A 1 370 ? 44.958 6.907 -56.288 1.00 86.69 370 ALA A N 1
ATOM 3038 C CA . ALA A 1 370 ? 44.343 6.359 -57.501 1.00 86.69 370 ALA A CA 1
ATOM 3039 C C . ALA A 1 370 ? 45.360 5.977 -58.603 1.00 86.69 370 ALA A C 1
ATOM 3041 O O . ALA A 1 370 ? 45.068 5.143 -59.464 1.00 86.69 370 ALA A O 1
ATOM 3042 N N . ASP A 1 371 ? 46.554 6.575 -58.593 1.00 85.56 371 ASP A N 1
ATOM 3043 C CA . ASP A 1 371 ? 47.653 6.289 -59.517 1.00 85.56 371 ASP A CA 1
ATOM 3044 C C . ASP A 1 371 ? 48.168 4.848 -59.401 1.00 85.56 371 ASP A C 1
ATOM 3046 O O . ASP A 1 371 ? 48.447 4.223 -60.430 1.00 85.56 371 ASP A O 1
ATOM 3050 N N . LEU A 1 372 ? 48.176 4.284 -58.187 1.00 86.88 372 LEU A N 1
ATOM 3051 C CA . LEU A 1 372 ? 48.517 2.878 -57.941 1.00 86.88 372 LEU A CA 1
ATOM 3052 C C . LEU A 1 372 ? 47.602 1.921 -58.716 1.00 86.88 372 LEU A C 1
ATOM 3054 O O . LEU A 1 372 ? 48.008 0.817 -59.072 1.00 86.88 372 LEU A O 1
ATOM 3058 N N . PHE A 1 373 ? 46.380 2.355 -59.028 1.00 86.38 373 PHE A N 1
ATOM 3059 C CA . PHE A 1 373 ? 45.352 1.513 -59.626 1.00 86.38 373 PHE A CA 1
ATOM 3060 C C . PHE A 1 373 ? 45.204 1.698 -61.149 1.00 86.38 373 PHE A C 1
ATOM 3062 O O . PHE A 1 373 ? 44.495 0.936 -61.808 1.00 86.38 373 PHE A O 1
ATOM 3069 N N . TYR A 1 374 ? 45.879 2.686 -61.751 1.00 76.44 374 TYR A N 1
ATOM 3070 C CA . TYR A 1 374 ? 45.648 3.094 -63.145 1.00 76.44 374 TYR A CA 1
ATOM 3071 C C . TYR A 1 374 ? 45.949 1.994 -64.176 1.00 76.44 374 TYR A C 1
ATOM 3073 O O . TYR A 1 374 ? 45.252 1.863 -65.185 1.00 76.44 374 TYR A O 1
ATOM 3081 N N . HIS A 1 375 ? 46.982 1.189 -63.935 1.00 74.38 375 HIS A N 1
ATOM 3082 C CA . HIS A 1 375 ? 47.424 0.164 -64.877 1.00 74.38 375 HIS A CA 1
ATOM 3083 C C . HIS A 1 375 ? 46.449 -1.021 -64.969 1.00 74.38 375 HIS A C 1
ATOM 3085 O O . HIS A 1 375 ? 46.339 -1.612 -66.043 1.00 74.38 375 HIS A O 1
ATOM 3091 N N . PHE A 1 376 ? 45.644 -1.283 -63.931 1.00 73.31 376 PHE A N 1
ATOM 3092 C CA . PHE A 1 376 ? 44.593 -2.312 -63.957 1.00 73.31 376 PHE A CA 1
ATOM 3093 C C . PHE A 1 376 ? 43.413 -1.957 -64.870 1.00 73.31 376 PHE A C 1
ATOM 3095 O O . PHE A 1 376 ? 42.702 -2.848 -65.321 1.00 73.31 376 PHE A O 1
ATOM 3102 N N . LYS A 1 377 ? 43.239 -0.674 -65.219 1.00 62.00 377 LYS A N 1
ATOM 3103 C CA . LYS A 1 377 ? 42.209 -0.212 -66.167 1.00 62.00 377 LYS A CA 1
ATOM 3104 C C . LYS A 1 377 ? 42.476 -0.651 -67.615 1.00 62.00 377 LYS A C 1
ATOM 3106 O O . LYS A 1 377 ? 41.555 -0.698 -68.425 1.00 62.00 377 LYS A O 1
ATOM 3111 N N . SER A 1 378 ? 43.741 -0.910 -67.962 1.00 57.47 378 SER A N 1
ATOM 3112 C CA . SER A 1 378 ? 44.184 -1.210 -69.338 1.00 57.47 378 SER A CA 1
ATOM 3113 C C . SER A 1 378 ? 44.471 -2.694 -69.577 1.00 57.47 378 SER A C 1
ATOM 3115 O O . SER A 1 378 ? 44.816 -3.088 -70.694 1.00 57.47 378 SER A O 1
ATOM 3117 N N . ILE A 1 379 ? 44.338 -3.522 -68.542 1.00 58.78 379 ILE A N 1
ATOM 3118 C CA . ILE A 1 379 ? 44.443 -4.971 -68.653 1.00 58.78 379 ILE A CA 1
ATOM 3119 C C . ILE A 1 379 ? 43.141 -5.454 -69.305 1.00 58.78 379 ILE A C 1
ATOM 3121 O O . ILE A 1 379 ? 42.048 -5.149 -68.836 1.00 58.78 379 ILE A O 1
ATOM 3125 N N . ALA A 1 380 ? 43.241 -6.152 -70.441 1.00 52.16 380 ALA A N 1
ATOM 3126 C CA . ALA A 1 380 ? 42.085 -6.766 -71.098 1.00 52.16 380 ALA A CA 1
ATOM 3127 C C . ALA A 1 380 ? 41.289 -7.621 -70.084 1.00 52.16 380 ALA A C 1
ATOM 3129 O O . ALA A 1 380 ? 41.912 -8.138 -69.158 1.00 52.16 380 ALA A O 1
ATOM 3130 N N . PRO A 1 381 ? 39.974 -7.870 -70.273 1.00 52.75 381 PRO A N 1
ATOM 3131 C CA . PRO A 1 381 ? 39.088 -8.561 -69.308 1.00 52.75 381 PRO A CA 1
ATOM 3132 C C . PRO A 1 381 ? 39.468 -10.018 -68.943 1.00 52.75 381 PRO A C 1
ATOM 3134 O O . PRO A 1 381 ? 38.675 -10.750 -68.363 1.00 52.75 381 PRO A O 1
ATOM 3137 N N . THR A 1 382 ? 40.672 -10.458 -69.306 1.00 51.72 382 THR A N 1
ATOM 3138 C CA . THR A 1 382 ? 41.280 -11.768 -69.049 1.00 51.72 382 THR A CA 1
ATOM 3139 C C . THR A 1 382 ? 42.559 -11.703 -68.206 1.00 51.72 382 THR A C 1
ATOM 3141 O O . THR A 1 382 ? 43.067 -12.755 -67.826 1.00 51.72 382 THR A O 1
ATOM 3144 N N . GLY A 1 383 ? 43.112 -10.522 -67.906 1.00 58.62 383 GLY A N 1
ATOM 3145 C CA . GLY A 1 383 ? 44.288 -10.438 -67.041 1.00 58.62 383 GLY A CA 1
ATOM 3146 C C . GLY A 1 383 ? 43.899 -10.518 -65.569 1.00 58.62 383 GLY A C 1
ATOM 3147 O O . GLY A 1 383 ? 43.006 -9.820 -65.100 1.00 58.62 383 GLY A O 1
ATOM 3148 N N . THR A 1 384 ? 44.544 -11.425 -64.846 1.00 68.50 384 THR A N 1
ATOM 3149 C CA . THR A 1 384 ? 44.267 -11.692 -63.434 1.00 68.50 384 THR A CA 1
ATOM 3150 C C . THR A 1 384 ? 45.105 -10.764 -62.560 1.00 68.50 384 THR A C 1
ATOM 3152 O O . THR A 1 384 ? 46.322 -10.733 -62.721 1.00 68.50 384 THR A O 1
ATOM 3155 N N . ILE A 1 385 ? 44.473 -10.044 -61.626 1.00 75.44 385 ILE A N 1
ATOM 3156 C CA . ILE A 1 385 ? 45.177 -9.324 -60.551 1.00 75.44 385 ILE A CA 1
ATOM 3157 C C . ILE A 1 385 ? 45.953 -10.356 -59.726 1.00 75.44 385 ILE A C 1
ATOM 3159 O O . ILE A 1 385 ? 45.371 -11.323 -59.229 1.00 75.44 385 ILE A O 1
ATOM 3163 N N . THR A 1 386 ? 47.265 -10.182 -59.608 1.00 81.00 386 THR A N 1
ATOM 3164 C CA . THR A 1 386 ? 48.152 -11.133 -58.932 1.00 81.00 386 THR A CA 1
ATOM 3165 C C . THR A 1 386 ? 48.377 -10.763 -57.464 1.00 81.00 386 THR A C 1
ATOM 3167 O O . THR A 1 386 ? 48.053 -9.666 -57.009 1.00 81.00 386 THR A O 1
ATOM 3170 N N . GLN A 1 387 ? 48.949 -11.686 -56.685 1.00 82.44 387 GLN A N 1
ATOM 3171 C CA . GLN A 1 387 ? 49.341 -11.384 -55.303 1.00 82.44 387 GLN A CA 1
ATOM 3172 C C . GLN A 1 387 ? 50.489 -10.370 -55.212 1.00 82.44 387 GLN A C 1
ATOM 3174 O O . GLN A 1 387 ? 50.560 -9.640 -54.223 1.00 82.44 387 GLN A O 1
ATOM 3179 N N . ASP A 1 388 ? 51.356 -10.301 -56.225 1.00 83.31 388 ASP A N 1
ATOM 3180 C CA . ASP A 1 388 ? 52.447 -9.325 -56.267 1.00 83.31 388 ASP A CA 1
ATOM 3181 C C . ASP A 1 388 ? 51.906 -7.899 -56.463 1.00 83.31 388 ASP A C 1
ATOM 3183 O O . ASP A 1 388 ? 52.370 -6.978 -55.796 1.00 83.31 388 ASP A O 1
ATOM 3187 N N . ASP A 1 389 ? 50.842 -7.742 -57.256 1.00 83.50 389 ASP A N 1
ATOM 3188 C CA . ASP A 1 389 ? 50.146 -6.463 -57.460 1.00 83.50 389 ASP A CA 1
ATOM 3189 C C . ASP A 1 389 ? 49.527 -5.930 -56.152 1.00 83.50 389 ASP A C 1
ATOM 3191 O O . ASP A 1 389 ? 49.690 -4.769 -55.774 1.00 83.50 389 ASP A O 1
ATOM 3195 N N . ILE A 1 390 ? 48.847 -6.807 -55.402 1.00 87.19 390 ILE A N 1
ATOM 3196 C CA . ILE A 1 390 ? 48.257 -6.469 -54.094 1.00 87.19 390 ILE A CA 1
ATOM 3197 C C . ILE A 1 390 ? 49.352 -6.087 -53.092 1.00 87.19 390 ILE A C 1
ATOM 3199 O O . ILE A 1 390 ? 49.166 -5.186 -52.267 1.00 87.19 390 ILE A O 1
ATOM 3203 N N . LYS A 1 391 ? 50.496 -6.775 -53.152 1.00 88.56 391 LYS A N 1
ATOM 3204 C CA . LYS A 1 391 ? 51.645 -6.499 -52.295 1.00 88.56 391 LYS A CA 1
ATOM 3205 C C . LYS A 1 391 ? 52.257 -5.134 -52.599 1.00 88.56 391 LYS A C 1
ATOM 3207 O O . LYS A 1 391 ? 52.555 -4.415 -51.653 1.00 88.56 391 LYS A O 1
ATOM 3212 N N . GLU A 1 392 ? 52.388 -4.753 -53.867 1.00 88.94 392 GLU A N 1
ATOM 3213 C CA . GLU A 1 392 ? 52.898 -3.433 -54.260 1.00 88.94 392 GLU A CA 1
ATOM 3214 C C . GLU A 1 392 ? 51.998 -2.300 -53.745 1.00 88.94 392 GLU A C 1
ATOM 3216 O O . GLU A 1 392 ? 52.486 -1.363 -53.109 1.00 88.94 392 GLU A O 1
ATOM 3221 N N . ILE A 1 393 ? 50.675 -2.433 -53.910 1.00 90.44 393 ILE A N 1
ATOM 3222 C CA . ILE A 1 393 ? 49.701 -1.469 -53.371 1.00 90.44 393 ILE A CA 1
ATOM 3223 C C . ILE A 1 393 ? 49.808 -1.395 -51.843 1.00 90.44 393 ILE A C 1
ATOM 3225 O O . ILE A 1 393 ? 49.846 -0.316 -51.256 1.00 90.44 393 ILE A O 1
ATOM 3229 N N . THR A 1 394 ? 49.896 -2.549 -51.182 1.00 91.94 394 THR A N 1
ATOM 3230 C CA . THR A 1 394 ? 50.026 -2.616 -49.723 1.00 91.94 394 THR A CA 1
ATOM 3231 C C . THR A 1 394 ? 51.321 -1.961 -49.243 1.00 91.94 394 THR A C 1
ATOM 3233 O O . THR A 1 394 ? 51.301 -1.202 -48.278 1.00 91.94 394 THR A O 1
ATOM 3236 N N . ASP A 1 395 ? 52.446 -2.210 -49.915 1.00 93.31 395 ASP A N 1
ATOM 3237 C CA . ASP A 1 395 ? 53.744 -1.637 -49.562 1.00 93.31 395 ASP A CA 1
ATOM 3238 C C . ASP A 1 395 ? 53.775 -0.111 -49.721 1.00 93.31 395 ASP A C 1
ATOM 3240 O O . ASP A 1 395 ? 54.470 0.553 -48.947 1.00 93.31 395 ASP A O 1
ATOM 3244 N N . ALA A 1 396 ? 52.992 0.441 -50.652 1.00 92.50 396 ALA A N 1
ATOM 3245 C CA . ALA A 1 396 ? 52.827 1.881 -50.827 1.00 92.50 396 ALA A CA 1
ATOM 3246 C C . ALA A 1 396 ? 51.949 2.527 -49.738 1.00 92.50 396 ALA A C 1
ATOM 3248 O O . ALA A 1 396 ? 52.236 3.641 -49.304 1.00 92.50 396 ALA A O 1
ATOM 3249 N N . LEU A 1 397 ? 50.903 1.833 -49.272 1.00 94.94 397 LEU A N 1
ATOM 3250 C CA . LEU A 1 397 ? 49.917 2.392 -48.336 1.00 94.94 397 LEU A CA 1
ATOM 3251 C C . LEU A 1 397 ? 50.226 2.124 -46.856 1.00 94.94 397 LEU A C 1
ATOM 3253 O O . LEU A 1 397 ? 49.760 2.863 -45.989 1.00 94.94 397 LEU A O 1
ATOM 3257 N N . LYS A 1 398 ? 51.011 1.085 -46.541 1.00 94.25 398 LYS A N 1
ATOM 3258 C CA . LYS A 1 398 ? 51.178 0.566 -45.169 1.00 94.25 398 LYS A CA 1
ATOM 3259 C C . LYS A 1 398 ? 51.708 1.562 -44.143 1.00 94.25 398 LYS A C 1
ATOM 3261 O O . LYS A 1 398 ? 51.539 1.327 -42.950 1.00 94.25 398 LYS A O 1
ATOM 3266 N N . GLU A 1 399 ? 52.381 2.630 -44.570 1.00 94.12 399 GLU A N 1
ATOM 3267 C CA . GLU A 1 399 ? 52.934 3.626 -43.649 1.00 94.12 399 GLU A CA 1
ATOM 3268 C C . GLU A 1 399 ? 51.926 4.706 -43.227 1.00 94.12 399 GLU A C 1
ATOM 3270 O O . GLU A 1 399 ? 52.145 5.343 -42.189 1.00 94.12 399 GLU A O 1
ATOM 3275 N N . ASP A 1 400 ? 50.819 4.868 -43.961 1.00 96.62 400 ASP A N 1
ATOM 3276 C CA . ASP A 1 400 ? 49.779 5.862 -43.684 1.00 96.62 400 ASP A CA 1
ATOM 3277 C C . ASP A 1 400 ? 49.000 5.521 -42.401 1.00 96.62 400 ASP A C 1
ATOM 3279 O O . ASP A 1 400 ? 48.693 4.362 -42.100 1.00 96.62 400 ASP A O 1
ATOM 3283 N N . SER A 1 401 ? 48.665 6.543 -41.613 1.00 94.31 401 SER A N 1
ATOM 3284 C CA . SER A 1 401 ? 47.953 6.365 -40.344 1.00 94.31 401 SER A CA 1
ATOM 3285 C C . SER A 1 401 ? 46.537 5.809 -40.527 1.00 94.31 401 SER A C 1
ATOM 3287 O O . SER A 1 401 ? 46.072 5.065 -39.664 1.00 94.31 401 SER A O 1
ATOM 3289 N N . ARG A 1 402 ? 45.871 6.107 -41.650 1.00 95.25 402 ARG A N 1
ATOM 3290 C CA . ARG A 1 402 ? 44.537 5.595 -42.014 1.00 95.25 402 ARG A CA 1
ATOM 3291 C C . ARG A 1 402 ? 44.584 4.141 -42.475 1.00 95.25 402 ARG A C 1
ATOM 3293 O O . ARG A 1 402 ? 43.601 3.426 -42.341 1.00 95.25 402 ARG A O 1
ATOM 3300 N N . TYR A 1 403 ? 45.728 3.683 -42.984 1.00 95.38 403 TYR A N 1
ATOM 3301 C CA . TYR A 1 403 ? 45.954 2.261 -43.236 1.00 95.38 403 TYR A CA 1
ATOM 3302 C C . TYR A 1 403 ? 46.145 1.503 -41.913 1.00 95.38 403 TYR A C 1
ATOM 3304 O O . TYR A 1 403 ? 45.530 0.454 -41.696 1.00 95.38 403 TYR A O 1
ATOM 3312 N N . LYS A 1 404 ? 46.978 2.054 -41.017 1.00 94.69 404 LYS A N 1
ATOM 3313 C CA . LYS A 1 404 ? 47.299 1.479 -39.697 1.00 94.69 404 LYS A CA 1
ATOM 3314 C C . LYS A 1 404 ? 46.101 1.466 -38.739 1.00 94.69 404 LYS A C 1
ATOM 3316 O O . LYS A 1 404 ? 45.996 0.581 -37.895 1.00 94.69 404 LYS A O 1
ATOM 3321 N N . SER A 1 405 ? 45.155 2.400 -38.873 1.00 93.81 405 SER A N 1
ATOM 3322 C CA . SER A 1 405 ? 43.945 2.443 -38.030 1.00 93.81 405 SER A CA 1
ATOM 3323 C C . SER A 1 405 ? 43.047 1.206 -38.171 1.00 93.81 405 SER A C 1
ATOM 3325 O O . SER A 1 405 ? 42.260 0.928 -37.268 1.00 93.81 405 SER A O 1
ATOM 3327 N N . LEU A 1 406 ? 43.192 0.448 -39.263 1.00 94.88 406 LEU A N 1
ATOM 3328 C CA . LEU A 1 406 ? 42.490 -0.808 -39.531 1.00 94.88 406 LEU A CA 1
ATOM 3329 C C . LEU A 1 406 ? 43.356 -2.055 -39.265 1.00 94.88 406 LEU A C 1
ATOM 3331 O O . LEU A 1 406 ? 43.027 -3.138 -39.738 1.00 94.88 406 LEU A O 1
ATOM 3335 N N . ASP A 1 407 ? 44.458 -1.955 -38.513 1.00 93.75 407 ASP A N 1
ATOM 3336 C CA . ASP A 1 407 ? 45.352 -3.101 -38.259 1.00 93.75 407 ASP A CA 1
ATOM 3337 C C . ASP A 1 407 ? 44.664 -4.288 -37.574 1.00 93.75 407 ASP A C 1
ATOM 3339 O O . ASP A 1 407 ? 45.033 -5.435 -37.823 1.00 93.75 407 ASP A O 1
ATOM 3343 N N . ARG A 1 408 ? 43.642 -4.022 -36.754 1.00 93.75 408 ARG A N 1
ATOM 3344 C CA . ARG A 1 408 ? 42.804 -5.049 -36.111 1.00 93.75 408 ARG A CA 1
ATOM 3345 C C . ARG A 1 408 ? 41.641 -5.531 -36.977 1.00 93.75 408 ARG A C 1
ATOM 3347 O O . ARG A 1 408 ? 41.012 -6.526 -36.648 1.00 93.75 408 ARG A O 1
ATOM 3354 N N . LEU A 1 409 ? 41.372 -4.830 -38.072 1.00 94.75 409 LEU A N 1
ATOM 3355 C CA . LEU A 1 409 ? 40.299 -5.099 -39.023 1.00 94.75 409 LEU A CA 1
ATOM 3356 C C . LEU A 1 409 ? 40.912 -5.489 -40.374 1.00 94.75 409 LEU A C 1
ATOM 3358 O O . LEU A 1 409 ? 40.567 -4.946 -41.424 1.00 94.75 409 LEU A O 1
ATOM 3362 N N . ASP A 1 410 ? 41.887 -6.404 -40.356 1.00 91.75 410 ASP A N 1
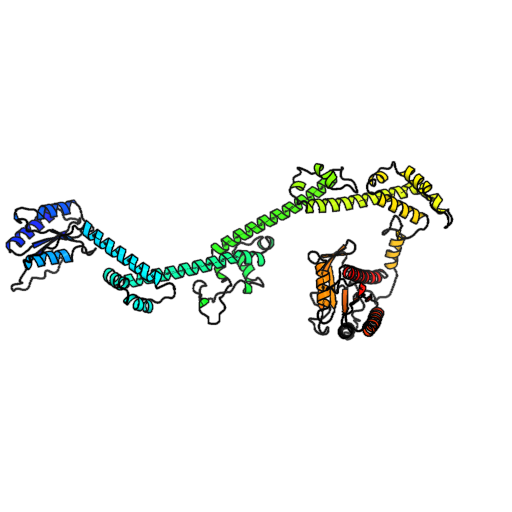ATOM 3363 C CA . ASP A 1 410 ? 42.661 -6.749 -41.550 1.00 91.75 410 ASP A CA 1
ATOM 3364 C C . ASP A 1 410 ? 41.788 -7.371 -42.649 1.00 91.75 410 ASP A C 1
ATOM 3366 O O . ASP A 1 410 ? 42.044 -7.150 -43.834 1.00 91.75 410 ASP A O 1
ATOM 3370 N N . GLN A 1 411 ? 40.750 -8.114 -42.254 1.00 92.75 411 GLN A N 1
ATOM 3371 C CA . GLN A 1 411 ? 39.774 -8.707 -43.164 1.00 92.75 411 GLN A CA 1
ATOM 3372 C C . GLN A 1 411 ? 38.926 -7.635 -43.853 1.00 92.75 411 GLN A C 1
ATOM 3374 O O . GLN A 1 411 ? 38.853 -7.634 -45.081 1.00 92.75 411 GLN A O 1
ATOM 3379 N N . ASP A 1 412 ? 38.364 -6.686 -43.095 1.00 92.62 412 ASP A N 1
ATOM 3380 C CA . ASP A 1 412 ? 37.627 -5.547 -43.654 1.00 92.62 412 ASP A CA 1
ATOM 3381 C C . ASP A 1 412 ? 38.517 -4.720 -44.584 1.00 92.62 412 ASP A C 1
ATOM 3383 O O . ASP A 1 412 ? 38.126 -4.400 -45.703 1.00 92.62 412 ASP A O 1
ATOM 3387 N N . ARG A 1 413 ? 39.752 -4.424 -44.161 1.00 94.38 413 ARG A N 1
ATOM 3388 C CA . ARG A 1 413 ? 40.716 -3.668 -44.969 1.00 94.38 413 ARG A CA 1
ATOM 3389 C C . ARG A 1 413 ? 41.002 -4.358 -46.305 1.00 94.38 413 ARG A C 1
ATOM 3391 O O . ARG A 1 413 ? 40.989 -3.703 -47.347 1.00 94.38 413 ARG A O 1
ATOM 3398 N N . LYS A 1 414 ? 41.232 -5.677 -46.297 1.00 91.50 414 LYS A N 1
ATOM 3399 C CA . LYS A 1 414 ? 41.420 -6.475 -47.524 1.00 91.50 414 LYS A CA 1
ATOM 3400 C C . LYS A 1 414 ? 40.170 -6.463 -48.396 1.00 91.50 414 LYS A C 1
ATOM 3402 O O . LYS A 1 414 ? 40.284 -6.282 -49.603 1.00 91.50 414 LYS A O 1
ATOM 3407 N N . LEU A 1 415 ? 38.992 -6.632 -47.796 1.00 90.88 415 LEU A N 1
ATOM 3408 C CA . LEU A 1 415 ? 37.720 -6.603 -48.511 1.00 90.88 415 LEU A CA 1
ATOM 3409 C C . LEU A 1 415 ? 37.509 -5.256 -49.211 1.00 90.88 415 LEU A C 1
ATOM 3411 O O . LEU A 1 415 ? 37.223 -5.238 -50.404 1.00 90.88 415 LEU A O 1
ATOM 3415 N N . MET A 1 416 ? 37.726 -4.143 -48.510 1.00 91.50 416 MET A N 1
ATOM 3416 C CA . MET A 1 416 ? 37.613 -2.795 -49.075 1.00 91.50 416 MET A CA 1
ATOM 3417 C C . MET A 1 416 ? 38.611 -2.562 -50.214 1.00 91.50 416 MET A C 1
ATOM 3419 O O . MET A 1 416 ? 38.251 -1.988 -51.242 1.00 91.50 416 MET A O 1
ATOM 3423 N N . LEU A 1 417 ? 39.848 -3.051 -50.074 1.00 90.94 417 LEU A N 1
ATOM 3424 C CA . LEU A 1 417 ? 40.842 -3.003 -51.147 1.00 90.94 417 LEU A CA 1
ATOM 3425 C C . LEU A 1 417 ? 40.389 -3.810 -52.375 1.00 90.94 417 LEU A C 1
ATOM 3427 O O . LEU A 1 417 ? 40.498 -3.327 -53.501 1.00 90.94 417 LEU A O 1
ATOM 3431 N N . PHE A 1 418 ? 39.845 -5.014 -52.178 1.00 88.00 418 PHE A N 1
ATOM 3432 C CA . PHE A 1 418 ? 39.322 -5.836 -53.271 1.00 88.00 418 PHE A CA 1
ATOM 3433 C C . PHE A 1 418 ? 38.088 -5.233 -53.933 1.00 88.00 418 PHE A C 1
ATOM 3435 O O . PHE A 1 418 ? 37.981 -5.289 -55.154 1.00 88.00 418 PHE A O 1
ATOM 3442 N N . GLN A 1 419 ? 37.188 -4.624 -53.165 1.00 87.38 419 GLN A N 1
ATOM 3443 C CA . GLN A 1 419 ? 36.046 -3.886 -53.704 1.00 87.38 419 GLN A CA 1
ATOM 3444 C C . GLN A 1 419 ? 36.518 -2.703 -54.553 1.00 87.38 419 GLN A C 1
ATOM 3446 O O . GLN A 1 419 ? 36.033 -2.521 -55.667 1.00 87.38 419 GLN A O 1
ATOM 3451 N N . HIS A 1 420 ? 37.518 -1.951 -54.083 1.00 88.06 420 HIS A N 1
ATOM 3452 C CA . HIS A 1 420 ? 38.101 -0.843 -54.836 1.00 88.06 420 HIS A CA 1
ATOM 3453 C C . HIS A 1 420 ? 38.764 -1.313 -56.141 1.00 88.06 420 HIS A C 1
ATOM 3455 O O . HIS A 1 420 ? 38.495 -0.760 -57.205 1.00 88.06 420 HIS A O 1
ATOM 3461 N N . LEU A 1 421 ? 39.571 -2.378 -56.090 1.00 85.62 421 LEU A N 1
ATOM 3462 C CA . LEU A 1 421 ? 40.162 -3.008 -57.277 1.00 85.62 421 LEU A CA 1
ATOM 3463 C C . LEU A 1 421 ? 39.091 -3.527 -58.245 1.00 85.62 421 LEU A C 1
ATOM 3465 O O . LEU A 1 421 ? 39.189 -3.313 -59.453 1.00 85.62 421 LEU A O 1
ATOM 3469 N N . GLY A 1 422 ? 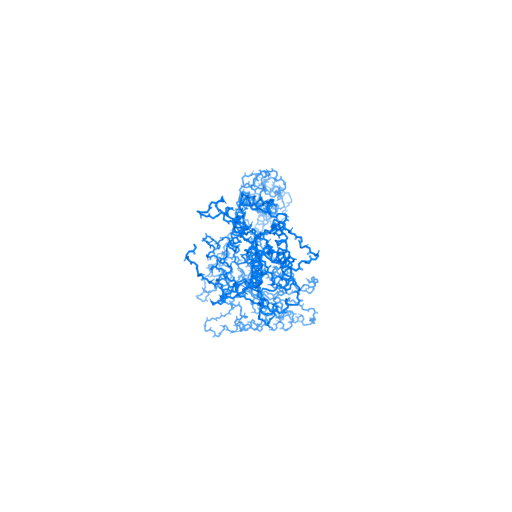38.054 -4.169 -57.704 1.00 79.88 422 GLY A N 1
ATOM 3470 C CA . GLY A 1 422 ? 36.891 -4.635 -58.444 1.00 79.88 422 GLY A CA 1
ATOM 3471 C C . GLY A 1 422 ? 36.211 -3.491 -59.182 1.00 79.88 422 GLY A C 1
ATOM 3472 O O . GLY A 1 422 ? 35.971 -3.616 -60.376 1.00 79.88 422 GLY A O 1
ATOM 3473 N N . PHE A 1 423 ? 35.998 -2.354 -58.518 1.00 82.88 423 PHE A N 1
ATOM 3474 C CA . PHE A 1 423 ? 35.436 -1.148 -59.123 1.00 82.88 423 PHE A CA 1
ATOM 3475 C C . PHE A 1 423 ? 36.335 -0.538 -60.207 1.00 82.88 423 PHE A C 1
ATOM 3477 O O . PHE A 1 423 ? 35.831 -0.130 -61.249 1.00 82.88 423 PHE A O 1
ATOM 3484 N N . VAL A 1 424 ? 37.656 -0.490 -60.007 1.00 82.00 424 VAL A N 1
ATOM 3485 C CA . VAL A 1 424 ? 38.596 0.035 -61.017 1.00 82.00 424 VAL A CA 1
ATOM 3486 C C . VAL A 1 424 ? 38.639 -0.854 -62.268 1.00 82.00 424 VAL A C 1
ATOM 3488 O O . VAL A 1 424 ? 38.707 -0.335 -63.384 1.00 82.00 424 VAL A O 1
ATOM 3491 N N . HIS A 1 425 ? 38.586 -2.177 -62.093 1.00 73.38 425 HIS A N 1
ATOM 3492 C CA . HIS A 1 425 ? 38.642 -3.159 -63.180 1.00 73.38 425 HIS A CA 1
ATOM 3493 C C . HIS A 1 425 ? 37.293 -3.325 -63.903 1.00 73.38 425 HIS A C 1
ATOM 3495 O O . HIS A 1 425 ? 37.226 -3.347 -65.131 1.00 73.38 425 HIS A O 1
ATOM 3501 N N . CYS A 1 426 ? 36.204 -3.439 -63.143 1.00 73.88 426 CYS A N 1
ATOM 3502 C CA . CYS A 1 426 ? 34.836 -3.556 -63.630 1.00 73.88 426 CYS A CA 1
ATOM 3503 C C . CYS A 1 426 ? 33.930 -2.676 -62.755 1.00 73.88 426 CYS A C 1
ATOM 3505 O O . CYS A 1 426 ? 33.475 -3.127 -61.702 1.00 73.88 426 CYS A O 1
ATOM 3507 N N . PRO A 1 427 ? 33.677 -1.418 -63.161 1.00 72.81 427 PRO A N 1
ATOM 3508 C CA . PRO A 1 427 ? 32.832 -0.509 -62.398 1.00 72.81 427 PRO A CA 1
ATOM 3509 C C . PRO A 1 427 ? 31.428 -1.094 -62.221 1.00 72.81 427 PRO A C 1
ATOM 3511 O O . PRO A 1 427 ? 30.613 -1.094 -63.141 1.00 72.81 427 PRO A O 1
ATOM 3514 N N . ILE A 1 428 ? 31.163 -1.613 -61.026 1.00 71.50 428 ILE A N 1
ATOM 3515 C CA . ILE A 1 428 ? 29.863 -2.114 -60.585 1.00 71.50 428 ILE A CA 1
ATOM 3516 C C . ILE A 1 428 ? 29.389 -1.173 -59.478 1.00 71.50 428 ILE A C 1
ATOM 3518 O O . ILE A 1 428 ? 30.180 -0.773 -58.618 1.00 71.50 428 ILE A O 1
ATOM 3522 N N . ARG A 1 429 ? 28.110 -0.790 -59.516 1.00 70.06 429 ARG A N 1
ATOM 3523 C CA . ARG A 1 429 ? 27.517 0.233 -58.641 1.00 70.06 429 ARG A CA 1
ATOM 3524 C C . ARG A 1 429 ? 27.743 -0.073 -57.159 1.00 70.06 429 ARG A C 1
ATOM 3526 O O . ARG A 1 429 ? 28.123 0.820 -56.410 1.00 70.06 429 ARG A O 1
ATOM 3533 N N . GLU A 1 430 ? 27.576 -1.331 -56.769 1.00 71.31 430 GLU A N 1
ATOM 3534 C CA . GLU A 1 430 ? 27.711 -1.837 -55.398 1.00 71.31 430 GLU A CA 1
ATOM 3535 C C . GLU A 1 430 ? 29.160 -1.799 -54.881 1.00 71.31 430 GLU A C 1
ATOM 3537 O O . GLU A 1 430 ? 29.389 -1.822 -53.677 1.00 71.31 430 GLU A O 1
ATOM 3542 N N . HIS A 1 431 ? 30.147 -1.698 -55.777 1.00 76.88 431 HIS A N 1
ATOM 3543 C CA . HIS A 1 431 ? 31.562 -1.542 -55.430 1.00 76.88 431 HIS A CA 1
ATOM 3544 C C . HIS A 1 431 ? 32.044 -0.089 -55.536 1.00 76.88 431 HIS A C 1
ATOM 3546 O O . HIS A 1 431 ? 33.223 0.190 -55.316 1.00 76.88 431 HIS A O 1
ATOM 3552 N N . CYS A 1 432 ? 31.160 0.852 -55.886 1.00 80.44 432 CYS A N 1
ATOM 3553 C CA . CYS A 1 432 ? 31.544 2.249 -56.002 1.00 80.44 432 CYS A CA 1
ATOM 3554 C C . CYS A 1 432 ? 32.000 2.796 -54.639 1.00 80.44 432 CYS A C 1
ATOM 3556 O O . CYS A 1 432 ? 31.248 2.697 -53.670 1.00 80.44 432 CYS A O 1
ATOM 3558 N N . PRO A 1 433 ? 33.165 3.468 -54.557 1.00 77.56 433 PRO A N 1
ATOM 3559 C CA . PRO A 1 433 ? 33.634 4.076 -53.315 1.00 77.56 433 PRO A CA 1
ATOM 3560 C C . PRO A 1 433 ? 32.680 5.123 -52.725 1.00 77.56 433 PRO A C 1
ATOM 3562 O O . PRO A 1 433 ? 32.756 5.455 -51.554 1.00 77.56 433 PRO A O 1
ATOM 3565 N N . ALA A 1 434 ? 31.774 5.672 -53.526 1.00 77.88 434 ALA A N 1
ATOM 3566 C CA . ALA A 1 434 ? 30.774 6.603 -53.029 1.00 77.88 434 ALA A CA 1
ATOM 3567 C C . ALA A 1 434 ? 29.413 5.940 -52.766 1.00 77.88 434 ALA A C 1
ATOM 3569 O O . ALA A 1 434 ? 28.511 6.648 -52.348 1.00 77.88 434 ALA A O 1
ATOM 3570 N N . PHE A 1 435 ? 29.210 4.637 -53.007 1.00 77.25 435 PHE A N 1
ATOM 3571 C CA . PHE A 1 435 ? 27.922 3.961 -52.787 1.00 77.25 435 PHE A CA 1
ATOM 3572 C C . PHE A 1 435 ? 27.497 4.019 -51.304 1.00 77.25 435 PHE A C 1
ATOM 3574 O O . PHE A 1 435 ? 28.339 3.799 -50.437 1.00 77.25 435 PHE A O 1
ATOM 3581 N N . PRO A 1 436 ? 26.217 4.308 -50.981 1.00 74.38 436 PRO A N 1
ATOM 3582 C CA . PRO A 1 436 ? 25.058 4.521 -51.865 1.00 74.38 436 PRO A CA 1
ATOM 3583 C C . PRO A 1 436 ? 24.861 5.979 -52.335 1.00 74.38 436 PRO A C 1
ATOM 3585 O O . PRO A 1 436 ? 23.796 6.336 -52.841 1.00 74.38 436 PRO A O 1
ATOM 3588 N N . ASN A 1 437 ? 25.860 6.835 -52.149 1.00 77.50 437 ASN A N 1
ATOM 3589 C CA . ASN A 1 437 ? 25.867 8.269 -52.454 1.00 77.50 437 ASN A CA 1
ATOM 3590 C C . ASN A 1 437 ? 26.650 8.623 -53.735 1.00 77.50 437 ASN A C 1
ATOM 3592 O O . ASN A 1 437 ? 26.996 9.784 -53.950 1.00 77.50 437 ASN A O 1
ATOM 3596 N N . CYS A 1 438 ? 26.971 7.651 -54.592 1.00 81.06 438 CYS A N 1
ATOM 3597 C CA . CYS A 1 438 ? 27.666 7.921 -55.847 1.00 81.06 438 CYS A CA 1
ATOM 3598 C C . CYS A 1 438 ? 26.738 8.617 -56.843 1.00 81.06 438 CYS A C 1
ATOM 3600 O O . CYS A 1 438 ? 25.523 8.457 -56.767 1.00 81.06 438 CYS A O 1
ATOM 3602 N N . MET A 1 439 ? 27.295 9.370 -57.800 1.00 76.75 439 MET A N 1
ATOM 3603 C CA . MET A 1 439 ? 26.477 10.086 -58.785 1.00 76.75 439 MET A CA 1
ATOM 3604 C C . MET A 1 439 ? 25.551 9.152 -59.556 1.00 76.75 439 MET A C 1
ATOM 3606 O O . MET A 1 439 ? 24.434 9.558 -59.804 1.00 76.75 439 MET A O 1
ATOM 3610 N N . ASP A 1 440 ? 25.940 7.916 -59.870 1.00 74.31 440 ASP A N 1
ATOM 3611 C CA . ASP A 1 440 ? 25.047 6.979 -60.563 1.00 74.31 440 ASP A CA 1
ATOM 3612 C C . ASP A 1 440 ? 23.864 6.557 -59.680 1.00 74.31 440 ASP A C 1
ATOM 3614 O O . ASP A 1 440 ? 22.725 6.630 -60.126 1.00 74.31 440 ASP A O 1
ATOM 3618 N N . ALA A 1 441 ? 24.098 6.225 -58.405 1.00 76.69 441 ALA A N 1
ATOM 3619 C CA . ALA A 1 441 ? 23.030 5.895 -57.456 1.00 76.69 441 ALA A CA 1
ATOM 3620 C C . ALA A 1 441 ? 22.169 7.118 -57.090 1.00 76.69 441 ALA A C 1
ATOM 3622 O O . ALA A 1 441 ? 20.964 6.991 -56.886 1.00 76.69 441 ALA A O 1
ATOM 3623 N N . LEU A 1 442 ? 22.765 8.312 -57.022 1.00 76.56 442 LEU A N 1
ATOM 3624 C CA . LEU A 1 442 ? 22.059 9.570 -56.789 1.00 76.56 442 LEU A CA 1
ATOM 3625 C C . LEU A 1 442 ? 21.282 10.017 -58.024 1.00 76.56 442 LEU A C 1
ATOM 3627 O O . LEU A 1 442 ? 20.166 10.480 -57.873 1.00 76.56 442 LEU A O 1
ATOM 3631 N N . ILE A 1 443 ? 21.831 9.887 -59.232 1.00 68.88 443 ILE A N 1
ATOM 3632 C CA . ILE A 1 443 ? 21.150 10.174 -60.499 1.00 68.88 443 ILE A CA 1
ATOM 3633 C C . ILE A 1 443 ? 20.021 9.176 -60.688 1.00 68.88 443 ILE A C 1
ATOM 3635 O O . ILE A 1 443 ? 18.944 9.595 -61.067 1.00 68.88 443 ILE A O 1
ATOM 3639 N N . GLU A 1 444 ? 20.207 7.898 -60.376 1.00 67.31 444 GLU A N 1
ATOM 3640 C CA . GLU A 1 444 ? 19.126 6.911 -60.368 1.00 67.31 444 GLU A CA 1
ATOM 3641 C C . GLU A 1 444 ? 18.041 7.301 -59.355 1.00 67.31 444 GLU A C 1
ATOM 3643 O O . GLU A 1 444 ? 16.873 7.344 -59.725 1.00 67.31 444 GLU A O 1
ATOM 3648 N N . ARG A 1 445 ? 18.426 7.726 -58.142 1.00 70.06 445 ARG A N 1
ATOM 3649 C CA . ARG A 1 445 ? 17.519 8.271 -57.112 1.00 70.06 445 ARG A CA 1
ATOM 3650 C C . ARG A 1 445 ? 16.895 9.629 -57.484 1.00 70.06 445 ARG A C 1
ATOM 3652 O O . ARG A 1 445 ? 15.864 10.002 -56.948 1.00 70.06 445 ARG A O 1
ATOM 3659 N N . VAL A 1 446 ? 17.509 10.417 -58.366 1.00 56.91 446 VAL A N 1
ATOM 3660 C CA . VAL A 1 446 ? 17.027 11.751 -58.782 1.00 56.91 446 VAL A CA 1
ATOM 3661 C C . VAL A 1 446 ? 16.222 11.679 -60.082 1.00 56.91 446 VAL A C 1
ATOM 3663 O O . VAL A 1 446 ? 15.320 12.486 -60.287 1.00 56.91 446 VAL A O 1
ATOM 3666 N N . LEU A 1 447 ? 16.540 10.743 -60.974 1.00 52.28 447 LEU A N 1
ATOM 3667 C CA . LEU A 1 447 ? 15.805 10.440 -62.203 1.00 52.28 447 LEU A CA 1
ATOM 3668 C C . LEU A 1 447 ? 14.596 9.566 -61.922 1.00 52.28 447 LEU A C 1
ATOM 3670 O O . LEU A 1 447 ? 13.606 9.724 -62.632 1.00 52.28 447 LEU A O 1
ATOM 3674 N N . SER A 1 448 ? 14.655 8.707 -60.896 1.00 54.94 448 SER A N 1
ATOM 3675 C CA . SER A 1 448 ? 13.436 8.212 -60.273 1.00 54.94 448 SER A CA 1
ATOM 3676 C C . SER A 1 448 ? 12.599 9.429 -59.883 1.00 54.94 448 SER A C 1
ATOM 3678 O O . SER A 1 448 ? 11.500 9.593 -60.374 1.00 54.94 448 SER A O 1
ATOM 3680 N N . ASN A 1 449 ? 13.158 10.402 -59.177 1.00 49.47 449 ASN A N 1
ATOM 3681 C CA . ASN A 1 449 ? 12.363 11.534 -58.725 1.00 49.47 449 ASN A CA 1
ATOM 3682 C C . ASN A 1 449 ? 11.794 12.425 -59.881 1.00 49.47 449 ASN A C 1
ATOM 3684 O O . ASN A 1 449 ? 10.597 12.651 -59.979 1.00 49.47 449 ASN A O 1
ATOM 3688 N N . LYS A 1 450 ? 12.578 12.884 -60.870 1.00 40.81 450 LYS A N 1
ATOM 3689 C CA . LYS A 1 450 ? 12.186 14.022 -61.754 1.00 40.81 450 LYS A CA 1
ATOM 3690 C C . LYS A 1 450 ? 11.464 13.738 -63.095 1.00 40.81 450 LYS A C 1
ATOM 3692 O O . LYS A 1 450 ? 11.343 14.662 -63.911 1.00 40.81 450 LYS A O 1
ATOM 3697 N N . ALA A 1 451 ? 10.980 12.533 -63.395 1.00 38.19 451 ALA A N 1
ATOM 3698 C CA . ALA A 1 451 ? 10.267 12.276 -64.660 1.00 38.19 451 ALA A CA 1
ATOM 3699 C C . ALA A 1 451 ? 8.817 12.836 -64.648 1.00 38.19 451 ALA A C 1
ATOM 3701 O O . ALA A 1 451 ? 8.014 12.499 -63.793 1.00 38.19 451 ALA A O 1
ATOM 3702 N N . HIS A 1 452 ? 8.435 13.688 -65.611 1.00 37.50 452 HIS A N 1
ATOM 3703 C CA . HIS A 1 452 ? 7.099 14.325 -65.696 1.00 37.50 452 HIS A CA 1
ATOM 3704 C C . HIS A 1 452 ? 5.968 13.342 -66.099 1.00 37.50 452 HIS A C 1
ATOM 3706 O O . HIS A 1 452 ? 6.039 12.790 -67.202 1.00 37.50 452 HIS A O 1
ATOM 3712 N N . ARG A 1 453 ? 4.887 13.196 -65.297 1.00 42.56 453 ARG A N 1
ATOM 3713 C CA . ARG A 1 453 ? 3.632 12.463 -65.645 1.00 42.56 453 ARG A CA 1
ATOM 3714 C C . ARG A 1 453 ? 2.344 13.036 -64.985 1.00 42.56 453 ARG A C 1
ATOM 3716 O O . ARG A 1 453 ? 2.458 13.864 -64.089 1.00 42.56 453 ARG A O 1
ATOM 3723 N N . PRO A 1 454 ? 1.129 12.701 -65.499 1.00 36.78 454 PRO A N 1
ATOM 3724 C CA . PRO A 1 454 ? -0.073 13.546 -65.433 1.00 36.78 454 PRO A CA 1
ATOM 3725 C C . PRO A 1 454 ? -0.804 13.564 -64.081 1.00 36.78 454 PRO A C 1
ATOM 3727 O O . PRO A 1 454 ? -0.656 12.676 -63.250 1.00 36.78 454 PRO A O 1
ATOM 3730 N N . SER A 1 455 ? -1.654 14.583 -63.910 1.00 36.94 455 SER A N 1
ATOM 3731 C CA . SER A 1 455 ? -2.323 15.039 -62.677 1.00 36.94 455 SER A CA 1
ATOM 3732 C C . SER A 1 455 ? -3.261 14.050 -61.959 1.00 36.94 455 SER A C 1
ATOM 3734 O O . SER A 1 455 ? -3.942 14.446 -61.020 1.00 36.94 455 SER A O 1
ATOM 3736 N N . SER A 1 456 ? -3.305 12.781 -62.362 1.00 39.44 456 SER A N 1
ATOM 3737 C CA . SER A 1 456 ? -4.106 11.712 -61.748 1.00 39.44 456 SER A CA 1
ATOM 3738 C C . SER A 1 456 ? -3.325 10.833 -60.753 1.00 39.44 456 SER A C 1
ATOM 3740 O O . SER A 1 456 ? -3.892 9.892 -60.210 1.00 39.44 456 SER A O 1
ATOM 3742 N N . TRP A 1 457 ? -2.041 11.118 -60.499 1.00 41.03 457 TRP A N 1
ATOM 3743 C CA . TRP A 1 457 ? -1.152 10.293 -59.655 1.00 41.03 457 TRP A CA 1
ATOM 3744 C C . TRP A 1 457 ? -0.691 10.940 -58.337 1.00 41.03 457 TRP A C 1
ATOM 3746 O O . TRP A 1 457 ? 0.095 10.361 -57.597 1.00 41.03 457 TRP A O 1
ATOM 3756 N N . ASN A 1 458 ? -1.208 12.120 -57.996 1.00 38.53 458 ASN A N 1
ATOM 3757 C CA . ASN A 1 458 ? -0.639 12.970 -56.944 1.00 38.53 458 ASN A CA 1
ATOM 3758 C C . ASN A 1 458 ? -1.180 12.754 -55.511 1.00 38.53 458 ASN A C 1
ATOM 3760 O O . ASN A 1 458 ? -1.041 13.655 -54.687 1.00 38.53 458 ASN A O 1
ATOM 3764 N N . HIS A 1 459 ? -1.801 11.612 -55.177 1.00 42.59 459 HIS A N 1
ATOM 3765 C CA . HIS A 1 459 ? -2.500 11.471 -53.881 1.00 42.59 459 HIS A CA 1
ATOM 3766 C C . HIS A 1 459 ? -2.238 10.195 -53.052 1.00 42.59 459 HIS A C 1
ATOM 3768 O O . HIS A 1 459 ? -2.913 9.989 -52.049 1.00 42.59 459 HIS A O 1
ATOM 3774 N N . SER A 1 460 ? -1.229 9.376 -53.368 1.00 47.19 460 SER A N 1
ATOM 3775 C CA . SER A 1 460 ? -0.953 8.115 -52.647 1.00 47.19 460 SER A CA 1
ATOM 3776 C C . SER A 1 460 ? 0.139 8.223 -51.559 1.00 47.19 460 SER A C 1
ATOM 3778 O O . SER A 1 460 ? 1.021 7.374 -51.481 1.00 47.19 460 SER A O 1
ATOM 3780 N N . ASN A 1 461 ? 0.089 9.224 -50.675 1.00 51.12 461 ASN A N 1
ATOM 3781 C CA . ASN A 1 461 ? 1.022 9.303 -49.531 1.00 51.12 461 ASN A CA 1
ATOM 3782 C C . ASN A 1 461 ? 0.543 8.533 -48.282 1.00 51.12 461 ASN A C 1
ATOM 3784 O O . ASN A 1 461 ? 1.167 8.615 -47.231 1.00 51.12 461 ASN A O 1
ATOM 3788 N N . GLN A 1 462 ? -0.572 7.802 -48.378 1.00 55.38 462 GLN A N 1
ATOM 3789 C CA . GLN A 1 462 ? -1.275 7.223 -47.227 1.00 55.38 462 GLN A CA 1
ATOM 3790 C C . GLN A 1 462 ? -0.571 6.006 -46.597 1.00 55.38 462 GLN A C 1
ATOM 3792 O O . GLN A 1 462 ? -0.795 5.724 -45.429 1.00 55.38 462 GLN A O 1
ATOM 3797 N N . TRP A 1 463 ? 0.276 5.297 -47.350 1.00 56.38 463 TRP A N 1
ATOM 3798 C CA . TRP A 1 463 ? 0.878 4.014 -46.939 1.00 56.38 463 TRP A CA 1
ATOM 3799 C C . TRP A 1 463 ? 2.410 4.069 -46.836 1.00 56.38 463 TRP A C 1
ATOM 3801 O O . TRP A 1 463 ? 3.085 3.041 -46.832 1.00 56.38 463 TRP A O 1
ATOM 3811 N N . LEU A 1 464 ? 2.967 5.283 -46.833 1.00 59.06 464 LEU A N 1
ATOM 3812 C CA . LEU A 1 464 ? 4.400 5.530 -46.737 1.00 59.06 464 LEU A CA 1
ATOM 3813 C C . LEU A 1 464 ? 4.837 5.470 -45.275 1.00 59.06 464 LEU A C 1
ATOM 3815 O O . LEU A 1 464 ? 4.204 6.069 -44.410 1.00 59.06 464 LEU A O 1
ATOM 3819 N N . LEU A 1 465 ? 5.970 4.817 -45.023 1.00 59.31 465 LEU A N 1
ATOM 3820 C CA . LEU A 1 465 ? 6.676 4.972 -43.756 1.00 59.31 465 LEU A CA 1
ATOM 3821 C C . LEU A 1 465 ? 7.147 6.426 -43.656 1.00 59.31 465 LEU A C 1
ATOM 3823 O O . LEU A 1 465 ? 7.913 6.891 -44.505 1.00 59.31 465 LEU A O 1
ATOM 3827 N N . ASN A 1 466 ? 6.664 7.152 -42.651 1.00 55.28 466 ASN A N 1
ATOM 3828 C CA . ASN A 1 466 ? 7.142 8.498 -42.359 1.00 55.28 466 ASN A CA 1
ATOM 3829 C C . ASN A 1 466 ? 8.632 8.405 -42.004 1.00 55.28 466 ASN A C 1
ATOM 3831 O O . ASN A 1 466 ? 9.004 7.609 -41.146 1.00 55.28 466 ASN A O 1
ATOM 3835 N N . SER A 1 467 ? 9.489 9.219 -42.627 1.00 51.16 467 SER A N 1
ATOM 3836 C CA . SER A 1 467 ? 10.946 9.179 -42.395 1.00 51.16 467 SER A CA 1
ATOM 3837 C C . SER A 1 467 ? 11.350 9.434 -40.939 1.00 51.16 467 SER A C 1
ATOM 3839 O O . SER A 1 467 ? 12.470 9.111 -40.554 1.00 51.16 467 SER A O 1
ATOM 3841 N N . ASP A 1 468 ? 10.430 10.001 -40.157 1.00 45.28 468 ASP A N 1
ATOM 3842 C CA . ASP A 1 468 ? 10.637 10.421 -38.775 1.00 45.28 468 ASP A CA 1
ATOM 3843 C C . ASP A 1 468 ? 9.964 9.476 -37.758 1.00 45.28 468 ASP A C 1
ATOM 3845 O O . ASP A 1 468 ? 10.169 9.641 -36.557 1.00 45.28 468 ASP A O 1
ATOM 3849 N N . SER A 1 469 ? 9.168 8.490 -38.205 1.00 59.59 469 SER A N 1
ATOM 3850 C CA . SER A 1 469 ? 8.489 7.524 -37.329 1.00 59.59 469 SER A CA 1
ATOM 3851 C C . SER A 1 469 ? 8.857 6.088 -37.690 1.00 59.59 469 SER A C 1
ATOM 3853 O O . SER A 1 469 ? 8.539 5.616 -38.780 1.00 59.59 469 SER A O 1
ATOM 3855 N N . ASN A 1 470 ? 9.421 5.355 -36.736 1.00 74.00 470 ASN A N 1
ATOM 3856 C CA . ASN A 1 470 ? 9.748 3.934 -36.883 1.00 74.00 470 ASN A CA 1
ATOM 3857 C C . ASN A 1 470 ? 8.519 3.005 -36.749 1.00 74.00 470 ASN A C 1
ATOM 3859 O O . ASN A 1 470 ? 8.677 1.806 -36.568 1.00 74.00 470 ASN A O 1
ATOM 3863 N N . GLN A 1 471 ? 7.290 3.524 -36.824 1.00 84.25 471 GLN A N 1
ATOM 3864 C CA . GLN A 1 471 ? 6.066 2.746 -36.609 1.00 84.25 471 GLN A CA 1
ATOM 3865 C C . GLN A 1 471 ? 5.649 1.953 -37.862 1.00 84.25 471 GLN A C 1
ATOM 3867 O O . GLN A 1 471 ? 5.532 2.509 -38.958 1.00 84.25 471 GLN A O 1
ATOM 3872 N N . LEU A 1 472 ? 5.363 0.659 -37.700 1.00 88.81 472 LEU A N 1
ATOM 3873 C CA . LEU A 1 472 ? 4.917 -0.251 -38.754 1.00 88.81 472 LEU A CA 1
ATOM 3874 C C . LEU A 1 472 ? 3.620 -0.976 -38.348 1.00 88.81 472 LEU A C 1
ATOM 3876 O O . LEU A 1 472 ? 3.635 -1.951 -37.605 1.00 88.81 472 LEU A O 1
ATOM 3880 N N . ASN A 1 473 ? 2.493 -0.522 -38.897 1.00 90.94 473 ASN A N 1
ATOM 3881 C CA . ASN A 1 473 ? 1.165 -1.065 -38.640 1.00 90.94 473 ASN A CA 1
ATOM 3882 C C . ASN A 1 473 ? 0.872 -2.238 -39.588 1.00 90.94 473 ASN A C 1
ATOM 3884 O O . ASN A 1 473 ? 0.813 -2.066 -40.809 1.00 90.94 473 ASN A O 1
ATOM 3888 N N . LEU A 1 474 ? 0.677 -3.429 -39.037 1.00 93.56 474 LEU A N 1
ATOM 3889 C CA . LEU A 1 474 ? 0.548 -4.692 -39.751 1.00 93.56 474 LEU A CA 1
ATOM 3890 C C . LEU A 1 474 ? -0.863 -5.258 -39.614 1.00 93.56 474 LEU A C 1
ATOM 3892 O O . LEU A 1 474 ? -1.346 -5.506 -38.512 1.00 93.56 474 LEU A O 1
ATOM 3896 N N . VAL A 1 475 ? -1.511 -5.534 -40.743 1.00 94.12 475 VAL A N 1
ATOM 3897 C CA . VAL A 1 475 ? -2.716 -6.373 -40.773 1.00 94.12 475 VAL A CA 1
ATOM 3898 C C . VAL A 1 475 ? -2.291 -7.820 -40.944 1.00 94.12 475 VAL A C 1
ATOM 3900 O O . VAL A 1 475 ? -1.534 -8.128 -41.860 1.00 94.12 475 VAL A O 1
ATOM 3903 N N . ILE A 1 476 ? -2.804 -8.721 -40.116 1.00 96.31 476 ILE A N 1
ATOM 3904 C CA . ILE A 1 476 ? -2.578 -10.158 -40.271 1.00 96.31 476 ILE A CA 1
ATOM 3905 C C . ILE A 1 476 ? -3.930 -10.820 -40.511 1.00 96.31 476 ILE A C 1
ATOM 3907 O O . ILE A 1 476 ? -4.762 -10.910 -39.612 1.00 96.31 476 ILE A O 1
ATOM 3911 N N . LEU A 1 477 ? -4.151 -11.246 -41.750 1.00 95.69 477 LEU A N 1
ATOM 3912 C CA . LEU A 1 477 ? -5.359 -11.907 -42.216 1.00 95.69 477 LEU A CA 1
ATOM 3913 C C . LEU A 1 477 ? -5.126 -13.417 -42.274 1.00 95.69 477 LEU A C 1
ATOM 3915 O O . LEU A 1 477 ? -4.211 -13.889 -42.949 1.00 95.69 477 LEU A O 1
ATOM 3919 N N . GLY A 1 478 ? -5.986 -14.183 -41.615 1.00 94.19 478 GLY A N 1
ATOM 3920 C CA . GLY A 1 478 ? -5.907 -15.640 -41.608 1.00 94.19 478 GLY A CA 1
ATOM 3921 C C . GLY A 1 478 ? -7.133 -16.252 -40.950 1.00 94.19 478 GLY A C 1
ATOM 3922 O O . GLY A 1 478 ? -7.874 -15.573 -40.253 1.00 94.19 478 GLY A O 1
ATOM 3923 N N . PHE A 1 479 ? -7.371 -17.537 -41.186 1.00 93.38 479 PHE A N 1
ATOM 3924 C CA . PHE A 1 479 ? -8.582 -18.217 -40.726 1.00 93.38 479 PHE A CA 1
ATOM 3925 C C . PHE A 1 479 ? -8.283 -19.178 -39.569 1.00 93.38 479 PHE A C 1
ATOM 3927 O O . PHE A 1 479 ? -7.212 -19.780 -39.540 1.00 93.38 479 PHE A O 1
ATOM 3934 N N . LYS A 1 480 ? -9.228 -19.349 -38.630 1.00 88.12 480 LYS A N 1
ATOM 3935 C CA . LYS A 1 480 ? -9.135 -20.308 -37.504 1.00 88.12 480 LYS A CA 1
ATOM 3936 C C . LYS A 1 480 ? -7.820 -20.203 -36.703 1.00 88.12 480 LYS A C 1
ATOM 3938 O O . LYS A 1 480 ? -7.159 -21.209 -36.467 1.00 88.12 480 LYS A O 1
ATOM 3943 N N . GLY A 1 481 ? -7.437 -18.990 -36.297 1.00 87.75 481 GLY A N 1
ATOM 3944 C CA . GLY A 1 481 ? -6.268 -18.755 -35.432 1.00 87.75 481 GLY A CA 1
ATOM 3945 C C . GLY A 1 481 ? -4.911 -18.680 -36.146 1.00 87.75 481 GLY A C 1
ATOM 3946 O O . GLY A 1 481 ? -3.928 -18.307 -35.517 1.00 87.75 481 GLY A O 1
ATOM 3947 N N . LEU A 1 482 ? -4.834 -18.926 -37.463 1.00 90.56 482 LEU A N 1
ATOM 3948 C CA . LEU A 1 482 ? -3.571 -18.833 -38.221 1.00 90.56 482 LEU A CA 1
ATOM 3949 C C . LEU A 1 482 ? -2.907 -17.449 -38.144 1.00 90.56 482 LEU A C 1
ATOM 3951 O O . LEU A 1 482 ? -1.685 -17.342 -38.077 1.00 90.56 482 LEU A O 1
ATOM 3955 N N . ALA A 1 483 ? -3.712 -16.386 -38.158 1.00 93.25 483 ALA A N 1
ATOM 3956 C CA . ALA A 1 483 ? -3.215 -15.020 -38.033 1.00 93.25 483 ALA A CA 1
ATOM 3957 C C . ALA A 1 483 ? -2.666 -14.721 -36.627 1.00 93.25 483 ALA A C 1
ATOM 3959 O O . ALA A 1 483 ? -1.696 -13.978 -36.484 1.00 93.25 483 ALA A O 1
ATOM 3960 N N . GLU A 1 484 ? -3.265 -15.320 -35.599 1.00 93.12 484 GLU A N 1
ATOM 3961 C CA . GLU A 1 484 ? -2.830 -15.189 -34.209 1.00 93.12 484 GLU A CA 1
ATOM 3962 C C . GLU A 1 484 ? -1.525 -15.959 -33.969 1.00 93.12 484 GLU A C 1
ATOM 3964 O O . GLU A 1 484 ? -0.600 -15.420 -33.370 1.00 93.12 484 GLU A O 1
ATOM 3969 N N . GLU A 1 485 ? -1.395 -17.164 -34.532 1.00 91.81 485 GLU A N 1
ATOM 3970 C CA . GLU A 1 485 ? -0.149 -17.940 -34.510 1.00 91.81 485 GLU A CA 1
ATOM 3971 C C . GLU A 1 485 ? 1.022 -17.171 -35.146 1.00 91.81 485 GLU A C 1
ATOM 3973 O O . GLU A 1 485 ? 2.081 -17.060 -34.527 1.00 91.81 485 GLU A O 1
ATOM 3978 N N . LEU A 1 486 ? 0.830 -16.580 -36.336 1.00 92.25 486 LEU A N 1
ATOM 3979 C CA . LEU A 1 486 ? 1.865 -15.748 -36.962 1.00 92.25 486 LEU A CA 1
ATOM 3980 C C . LEU A 1 486 ? 2.164 -14.498 -36.121 1.00 92.25 486 LEU A C 1
ATOM 3982 O O . LEU A 1 486 ? 3.327 -14.138 -35.957 1.00 92.25 486 LEU A O 1
ATOM 3986 N N . SER A 1 487 ? 1.140 -13.834 -35.573 1.00 93.88 487 SER A N 1
ATOM 3987 C CA . SER A 1 487 ? 1.348 -12.656 -34.723 1.00 93.88 487 SER A CA 1
ATOM 3988 C C . SER A 1 487 ? 2.165 -12.980 -33.475 1.00 93.88 487 SER A C 1
ATOM 3990 O O . SER A 1 487 ? 3.009 -12.174 -33.093 1.00 93.88 487 SER A O 1
ATOM 3992 N N . ASN A 1 488 ? 1.914 -14.125 -32.840 1.00 92.62 488 ASN A N 1
ATOM 3993 C CA . ASN A 1 488 ? 2.628 -14.552 -31.641 1.00 92.62 488 ASN A CA 1
ATOM 3994 C C . ASN A 1 488 ? 4.096 -14.857 -31.947 1.00 92.62 488 ASN A C 1
ATOM 3996 O O . ASN A 1 488 ? 4.966 -14.459 -31.178 1.00 92.62 488 ASN A O 1
ATOM 4000 N N . GLU A 1 489 ? 4.378 -15.482 -33.092 1.00 91.62 489 GLU A N 1
ATOM 4001 C CA . GLU A 1 489 ? 5.753 -15.737 -33.528 1.00 91.62 489 GLU A CA 1
ATOM 4002 C C . GLU A 1 489 ? 6.506 -14.437 -33.858 1.00 91.62 489 GLU A C 1
ATOM 4004 O O . GLU A 1 489 ? 7.676 -14.301 -33.507 1.00 91.62 489 GLU A O 1
ATOM 4009 N N . ILE A 1 490 ? 5.843 -13.447 -34.475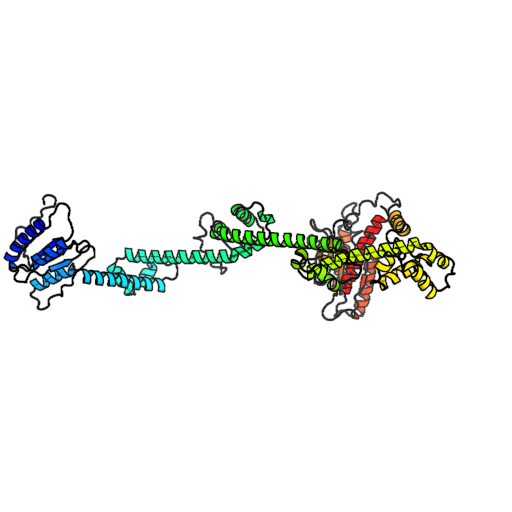 1.00 92.44 490 ILE A N 1
ATOM 4010 C CA . ILE A 1 490 ? 6.451 -12.126 -34.707 1.00 92.44 490 ILE A CA 1
ATOM 4011 C C . ILE A 1 490 ? 6.759 -11.438 -33.368 1.00 92.44 490 ILE A C 1
ATOM 4013 O O . ILE A 1 490 ? 7.874 -10.956 -33.174 1.00 92.44 490 ILE A O 1
ATOM 4017 N N . ARG A 1 491 ? 5.812 -11.437 -32.418 1.00 92.00 491 ARG A N 1
ATOM 4018 C CA . ARG A 1 491 ? 6.006 -10.840 -31.083 1.00 92.00 491 ARG A CA 1
ATOM 4019 C C . ARG A 1 491 ? 7.119 -11.520 -30.287 1.00 92.00 491 ARG A C 1
ATOM 4021 O O . ARG A 1 491 ? 7.864 -10.830 -29.606 1.00 92.00 491 ARG A O 1
ATOM 4028 N N . ALA A 1 492 ? 7.275 -12.840 -30.406 1.00 89.62 492 ALA A N 1
ATOM 4029 C CA . ALA A 1 492 ? 8.344 -13.590 -29.740 1.00 89.62 492 ALA A CA 1
ATOM 4030 C C . ALA A 1 492 ? 9.759 -13.178 -30.194 1.00 89.62 492 ALA A C 1
ATOM 4032 O O . ALA A 1 492 ? 10.737 -13.486 -29.514 1.00 89.62 492 ALA A O 1
ATOM 4033 N N . GLN A 1 493 ? 9.870 -12.490 -31.332 1.00 87.06 493 GLN A N 1
ATOM 4034 C CA . GLN A 1 493 ? 11.122 -11.977 -31.891 1.00 87.06 493 GLN A CA 1
ATOM 4035 C C . GLN A 1 493 ? 11.309 -10.466 -31.673 1.00 87.06 493 GLN A C 1
ATOM 4037 O O . GLN A 1 493 ? 12.289 -9.908 -32.165 1.00 87.06 493 GLN A O 1
ATOM 4042 N N . CYS A 1 494 ? 10.380 -9.806 -30.975 1.00 87.25 494 CYS A N 1
ATOM 4043 C CA . CYS A 1 494 ? 10.445 -8.381 -30.648 1.00 87.25 494 CYS A CA 1
ATOM 4044 C C . CYS A 1 494 ? 10.933 -8.159 -29.206 1.00 87.25 494 CYS A C 1
ATOM 4046 O O . CYS A 1 494 ? 10.724 -9.010 -28.341 1.00 87.25 494 CYS A O 1
ATOM 4048 N N . ASP A 1 495 ? 11.512 -6.987 -28.944 1.00 79.94 495 ASP A N 1
ATOM 4049 C CA . ASP A 1 495 ? 11.755 -6.451 -27.596 1.00 79.94 495 ASP A CA 1
ATOM 4050 C C . ASP A 1 495 ? 10.798 -5.262 -27.396 1.00 79.94 495 ASP A C 1
ATOM 4052 O O . ASP A 1 495 ? 10.891 -4.285 -28.131 1.00 79.94 495 ASP A O 1
ATOM 4056 N N . ASP A 1 496 ? 9.800 -5.380 -26.511 1.00 79.88 496 ASP A N 1
ATOM 4057 C CA . ASP A 1 496 ? 8.721 -4.384 -26.317 1.00 79.88 496 ASP A CA 1
ATOM 4058 C C . ASP A 1 496 ? 8.020 -3.915 -27.623 1.00 79.88 496 ASP A C 1
ATOM 4060 O O . ASP A 1 496 ? 7.860 -2.724 -27.885 1.00 79.88 496 ASP A O 1
ATOM 4064 N N . ASP A 1 497 ? 7.589 -4.868 -28.464 1.00 83.06 497 ASP A N 1
ATOM 4065 C CA . ASP A 1 497 ? 7.001 -4.632 -29.802 1.00 83.06 497 ASP A CA 1
ATOM 4066 C C . ASP A 1 497 ? 7.949 -3.899 -30.794 1.00 83.06 497 ASP A C 1
ATOM 4068 O O . ASP A 1 497 ? 7.528 -3.511 -31.888 1.00 83.06 497 ASP A O 1
ATOM 4072 N N . GLU A 1 498 ? 9.247 -3.767 -30.483 1.00 85.50 498 GLU A N 1
ATOM 4073 C CA . GLU A 1 498 ? 10.284 -3.319 -31.419 1.00 85.50 498 GLU A CA 1
ATOM 4074 C C . GLU A 1 498 ? 10.945 -4.505 -32.138 1.00 85.50 498 GLU A C 1
ATOM 4076 O O . GLU A 1 498 ? 11.480 -5.426 -31.520 1.00 85.50 498 GLU A O 1
ATOM 4081 N N . TYR A 1 499 ? 10.947 -4.467 -33.472 1.00 87.62 499 TYR A N 1
ATOM 4082 C CA . TYR A 1 499 ? 11.570 -5.475 -34.327 1.00 87.62 499 TYR A CA 1
ATOM 4083 C C . TYR A 1 499 ? 12.753 -4.885 -35.104 1.00 87.62 499 TYR A C 1
ATOM 4085 O O . TYR A 1 499 ? 12.592 -3.931 -35.872 1.00 87.62 499 TYR A O 1
ATOM 4093 N N . GLU A 1 500 ? 13.946 -5.470 -34.953 1.00 83.69 500 GLU A N 1
ATOM 4094 C CA . GLU A 1 500 ? 15.135 -5.079 -35.717 1.00 83.69 500 GLU A CA 1
ATOM 4095 C C . GLU A 1 500 ? 15.190 -5.813 -37.066 1.00 83.69 500 GLU A C 1
ATOM 4097 O O . GLU A 1 500 ? 15.373 -7.028 -37.137 1.00 83.69 500 GLU A O 1
ATOM 4102 N N . LEU A 1 501 ? 15.092 -5.063 -38.165 1.00 81.19 501 LEU A N 1
ATOM 4103 C CA . LEU A 1 501 ? 15.217 -5.585 -39.524 1.00 81.19 501 LEU A CA 1
ATOM 4104 C C . LEU A 1 501 ? 16.277 -4.805 -40.306 1.00 81.19 501 LEU A C 1
ATOM 4106 O O . LEU A 1 501 ? 16.149 -3.600 -40.519 1.00 81.19 501 LEU A O 1
ATOM 4110 N N . ASP A 1 502 ? 17.311 -5.508 -40.779 1.00 76.75 502 ASP A N 1
ATOM 4111 C CA . ASP A 1 502 ? 18.433 -4.940 -41.542 1.00 76.75 502 ASP A CA 1
ATOM 4112 C C . ASP A 1 502 ? 19.027 -3.682 -40.846 1.00 76.75 502 ASP A C 1
ATOM 4114 O O . ASP A 1 502 ? 19.207 -2.624 -41.461 1.00 76.75 502 ASP A O 1
ATOM 4118 N N . CYS A 1 503 ? 19.283 -3.795 -39.533 1.00 70.00 503 CYS A N 1
ATOM 4119 C CA . CYS A 1 503 ? 19.795 -2.746 -38.634 1.00 70.00 503 CYS A CA 1
ATOM 4120 C C . CYS A 1 503 ? 18.879 -1.515 -38.455 1.00 70.00 503 CYS A C 1
ATOM 4122 O O . CYS A 1 503 ? 19.350 -0.457 -38.033 1.00 70.00 503 CYS A O 1
ATOM 4124 N N . HIS A 1 504 ? 17.590 -1.625 -38.795 1.00 72.69 504 HIS A N 1
ATOM 4125 C CA . HIS A 1 504 ? 16.567 -0.611 -38.530 1.00 72.69 504 HIS A CA 1
ATOM 4126 C C . HIS A 1 504 ? 15.540 -1.163 -37.539 1.00 72.69 504 HIS A C 1
ATOM 4128 O O . HIS A 1 504 ? 15.014 -2.252 -37.752 1.00 72.69 504 HIS A O 1
ATOM 4134 N N . LEU A 1 505 ? 15.240 -0.403 -36.487 1.00 80.38 505 LEU A N 1
ATOM 4135 C CA . LEU A 1 505 ? 14.208 -0.750 -35.508 1.00 80.38 505 LEU A CA 1
ATOM 4136 C C . LEU A 1 505 ? 12.842 -0.270 -35.998 1.00 80.38 505 LEU A C 1
ATOM 4138 O O . LEU A 1 505 ? 12.712 0.892 -36.387 1.00 80.38 505 LEU A O 1
ATOM 4142 N N . TYR A 1 506 ? 11.845 -1.152 -35.962 1.00 84.44 506 TYR A N 1
ATOM 4143 C CA . TYR A 1 506 ? 10.447 -0.843 -36.251 1.00 84.44 506 TYR A CA 1
ATOM 4144 C C . TYR A 1 506 ? 9.577 -1.134 -35.030 1.00 84.44 506 TYR A C 1
ATOM 4146 O O . TYR A 1 506 ? 9.582 -2.260 -34.550 1.00 84.44 506 TYR A O 1
ATOM 4154 N N . CYS A 1 507 ? 8.787 -0.166 -34.570 1.00 88.81 507 CYS A N 1
ATOM 4155 C CA . CYS A 1 507 ? 7.749 -0.391 -33.562 1.00 88.81 507 CYS A CA 1
ATOM 4156 C C . CYS A 1 507 ? 6.514 -0.968 -34.265 1.00 88.81 507 CYS A C 1
ATOM 4158 O O . CYS A 1 507 ? 5.926 -0.299 -35.121 1.00 88.81 507 CYS A O 1
ATOM 4160 N N . LEU A 1 508 ? 6.145 -2.208 -33.960 1.00 92.19 508 LEU A N 1
ATOM 4161 C CA . LEU A 1 508 ? 5.090 -2.939 -34.654 1.00 92.19 508 LEU A CA 1
ATOM 4162 C C . LEU A 1 508 ? 3.738 -2.758 -33.958 1.00 92.19 508 LEU A C 1
ATOM 4164 O O . LEU A 1 508 ? 3.603 -2.989 -32.763 1.00 92.19 508 LEU A O 1
ATOM 4168 N N . GLU A 1 509 ? 2.708 -2.409 -34.725 1.00 92.12 509 GLU A N 1
ATOM 4169 C CA . GLU A 1 509 ? 1.321 -2.400 -34.250 1.00 92.12 509 GLU A CA 1
ATOM 4170 C C . GLU A 1 509 ? 0.501 -3.388 -35.080 1.00 92.12 509 GLU A C 1
ATOM 4172 O O . GLU A 1 509 ? 0.621 -3.416 -36.303 1.00 92.12 509 GLU A O 1
ATOM 4177 N N . TYR A 1 510 ? -0.343 -4.204 -34.450 1.00 92.56 510 TYR A N 1
ATOM 4178 C CA . TYR A 1 510 ? -0.979 -5.343 -35.116 1.00 92.56 510 TYR A CA 1
ATOM 4179 C C . TYR A 1 510 ? -2.495 -5.212 -35.171 1.00 92.56 510 TYR A C 1
ATOM 4181 O O . TYR A 1 510 ? -3.143 -4.880 -34.180 1.00 92.56 510 TYR A O 1
ATOM 4189 N N . ARG A 1 511 ? -3.076 -5.615 -36.301 1.00 92.50 511 ARG A N 1
ATOM 4190 C CA . ARG A 1 511 ? -4.506 -5.886 -36.431 1.00 92.50 511 ARG A CA 1
ATOM 4191 C C . ARG A 1 511 ? -4.734 -7.279 -37.003 1.00 92.50 511 ARG A C 1
ATOM 4193 O O . ARG A 1 511 ? -4.551 -7.510 -38.195 1.00 92.50 511 ARG A O 1
ATOM 4200 N N . ILE A 1 512 ? -5.132 -8.200 -36.133 1.00 94.62 512 ILE A N 1
ATOM 4201 C CA . ILE A 1 512 ? -5.402 -9.604 -36.461 1.00 94.62 512 ILE A CA 1
ATOM 4202 C C . ILE A 1 512 ? -6.857 -9.722 -36.933 1.00 94.62 512 ILE A C 1
ATOM 4204 O O . ILE A 1 512 ? -7.758 -9.207 -36.271 1.00 94.62 512 ILE A O 1
ATOM 4208 N N . ILE A 1 513 ? -7.090 -10.361 -38.083 1.00 93.88 513 ILE A N 1
ATOM 4209 C CA . ILE A 1 513 ? -8.414 -10.469 -38.710 1.00 93.88 513 ILE A CA 1
ATOM 4210 C C . ILE A 1 513 ? -8.707 -11.925 -39.090 1.00 93.88 513 ILE A C 1
ATOM 4212 O O . ILE A 1 513 ? -8.099 -12.469 -40.015 1.00 93.88 513 ILE A O 1
ATOM 4216 N N . ASP A 1 514 ? -9.699 -12.520 -38.423 1.00 91.69 514 ASP A N 1
ATOM 4217 C CA . ASP A 1 514 ? -10.174 -13.895 -38.649 1.00 91.69 514 ASP A CA 1
ATOM 4218 C C . ASP A 1 514 ? -11.686 -14.013 -38.942 1.00 91.69 514 ASP A C 1
ATOM 4220 O O . ASP A 1 514 ? -12.210 -15.118 -39.109 1.00 91.69 514 ASP A O 1
ATOM 4224 N N . GLY A 1 515 ? -12.385 -12.876 -39.040 1.00 88.25 515 GLY A N 1
ATOM 4225 C CA . GLY A 1 515 ? -13.817 -12.793 -39.322 1.00 88.25 515 GLY A CA 1
ATOM 4226 C C . GLY A 1 515 ? -14.171 -11.918 -40.529 1.00 88.25 515 GLY A C 1
ATOM 4227 O O . GLY A 1 515 ? -13.322 -11.391 -41.235 1.00 88.25 515 GLY A O 1
ATOM 4228 N N . ASP A 1 516 ? -15.472 -11.738 -40.769 1.00 88.06 516 ASP A N 1
ATOM 4229 C CA . ASP A 1 516 ? -15.978 -11.091 -41.988 1.00 88.06 516 ASP A CA 1
ATOM 4230 C C . ASP A 1 516 ? -15.557 -9.618 -42.121 1.00 88.06 516 ASP A C 1
ATOM 4232 O O . ASP A 1 516 ? -16.043 -8.757 -41.385 1.00 88.06 516 ASP A O 1
ATOM 4236 N N . VAL A 1 517 ? -14.694 -9.334 -43.100 1.00 87.44 517 VAL A N 1
ATOM 4237 C CA . VAL A 1 517 ? -14.073 -8.020 -43.349 1.00 87.44 517 VAL A CA 1
ATOM 4238 C C . VAL A 1 517 ? -15.056 -6.908 -43.719 1.00 87.44 517 VAL A C 1
ATOM 4240 O O . VAL A 1 517 ? -14.706 -5.732 -43.638 1.00 87.44 517 VAL A O 1
ATOM 4243 N N . SER A 1 518 ? -16.295 -7.246 -44.104 1.00 83.00 518 SER A N 1
ATOM 4244 C CA . SER A 1 518 ? -17.341 -6.236 -44.330 1.00 83.00 518 SER A CA 1
ATOM 4245 C C . SER A 1 518 ? -17.893 -5.626 -43.040 1.00 83.00 518 SER A C 1
ATOM 4247 O O . SER A 1 518 ? -18.616 -4.631 -43.089 1.00 83.00 518 SER A O 1
ATOM 4249 N N . LEU A 1 519 ? -17.569 -6.204 -41.882 1.00 85.94 519 LEU A N 1
ATOM 4250 C CA . LEU A 1 519 ? -17.974 -5.678 -40.586 1.00 85.94 519 LEU A CA 1
ATOM 4251 C C . LEU A 1 519 ? -16.910 -4.701 -40.045 1.00 85.94 519 LEU A C 1
ATOM 4253 O O . LEU A 1 519 ? -15.721 -5.008 -40.123 1.00 85.94 519 LEU A O 1
ATOM 4257 N N . PRO A 1 520 ? -17.294 -3.558 -39.438 1.00 81.44 520 PRO A N 1
ATOM 4258 C CA . PRO A 1 520 ? -16.343 -2.536 -38.977 1.00 81.44 520 PRO A CA 1
ATOM 4259 C C . PRO A 1 520 ? -15.255 -3.033 -38.012 1.00 81.44 520 PRO A C 1
ATOM 4261 O O . PRO A 1 520 ? -14.148 -2.503 -38.002 1.00 81.44 520 PRO A O 1
ATOM 4264 N N . GLN A 1 521 ? -15.542 -4.053 -37.201 1.00 82.88 521 GLN A N 1
ATOM 4265 C CA . GLN A 1 521 ? -14.562 -4.641 -36.285 1.00 82.88 521 GLN A CA 1
ATOM 4266 C C . GLN A 1 521 ? -13.421 -5.366 -37.021 1.00 82.88 521 GLN A C 1
ATOM 4268 O O . GLN A 1 521 ? -12.273 -5.295 -36.589 1.00 82.88 521 GLN A O 1
ATOM 4273 N N . ASN A 1 522 ? -13.718 -5.959 -38.180 1.00 86.25 522 ASN A N 1
ATOM 4274 C CA . ASN A 1 522 ? -12.800 -6.769 -38.986 1.00 86.25 522 ASN A CA 1
ATOM 4275 C C . ASN A 1 522 ? -12.328 -6.031 -40.248 1.00 86.25 522 ASN A C 1
ATOM 4277 O O . ASN A 1 522 ? -11.754 -6.637 -41.150 1.00 86.25 522 ASN A O 1
ATOM 4281 N N . SER A 1 523 ? -12.585 -4.724 -40.343 1.00 85.69 523 SER A N 1
ATOM 4282 C CA . SER A 1 523 ? -12.062 -3.901 -41.427 1.00 85.69 523 SER A CA 1
ATOM 4283 C C . SER A 1 523 ? -10.536 -3.809 -41.338 1.00 85.69 523 SER A C 1
ATOM 4285 O O . SER A 1 523 ? -9.959 -3.852 -40.258 1.00 85.69 523 SER A O 1
ATOM 4287 N N . PHE A 1 524 ? -9.850 -3.623 -42.462 1.00 85.12 524 PHE A N 1
ATOM 4288 C CA . PHE A 1 524 ? -8.384 -3.495 -42.454 1.00 85.12 524 PHE A CA 1
ATOM 4289 C C . PHE A 1 524 ? -7.914 -2.164 -41.838 1.00 85.12 524 PHE A C 1
ATOM 4291 O O . PHE A 1 524 ? -6.801 -2.063 -41.331 1.00 85.12 524 PHE A O 1
ATOM 4298 N N . GLN A 1 525 ? -8.773 -1.142 -41.863 1.00 82.69 525 GLN A N 1
ATOM 4299 C CA . GLN A 1 525 ? -8.521 0.203 -41.344 1.00 82.69 525 GLN A CA 1
ATOM 4300 C C . GLN A 1 525 ? -9.612 0.592 -40.337 1.00 82.69 525 GLN A C 1
ATOM 4302 O O . GLN A 1 525 ? -10.784 0.270 -40.538 1.00 82.69 525 GLN A O 1
ATOM 4307 N N . SER A 1 526 ? -9.251 1.265 -39.245 1.00 81.31 526 SER A N 1
ATOM 4308 C CA . SER A 1 526 ? -10.189 1.906 -38.304 1.00 81.31 526 SER A CA 1
ATOM 4309 C C . SER A 1 526 ? -9.828 3.385 -38.140 1.00 81.31 526 SER A C 1
ATOM 4311 O O . SER A 1 526 ? -8.929 3.889 -38.811 1.00 81.31 526 SER A O 1
ATOM 4313 N N . ILE A 1 527 ? -10.558 4.100 -37.280 1.00 76.69 527 ILE A N 1
ATOM 4314 C CA . ILE A 1 527 ? -10.284 5.512 -36.975 1.00 76.69 527 ILE A CA 1
ATOM 4315 C C . ILE A 1 527 ? -8.891 5.676 -36.345 1.00 76.69 527 ILE A C 1
ATOM 4317 O O . ILE A 1 527 ? -8.200 6.637 -36.669 1.00 76.69 527 ILE A O 1
ATOM 4321 N N . ASP A 1 528 ? -8.472 4.706 -35.530 1.00 80.56 528 ASP A N 1
ATOM 4322 C CA . ASP A 1 528 ? -7.223 4.764 -34.763 1.00 80.56 528 ASP A CA 1
ATOM 4323 C C . ASP A 1 528 ? -6.097 3.903 -35.365 1.00 80.56 528 ASP A C 1
ATOM 4325 O O . ASP A 1 528 ? -4.967 3.973 -34.903 1.00 80.56 528 ASP A O 1
ATOM 4329 N N . PHE A 1 529 ? -6.376 3.119 -36.417 1.00 83.25 529 PHE A N 1
ATOM 4330 C CA . PHE A 1 529 ? -5.402 2.218 -37.041 1.00 83.25 529 PHE A CA 1
ATOM 4331 C C . PHE A 1 529 ? -5.372 2.373 -38.564 1.00 83.25 529 PHE A C 1
ATOM 4333 O O . PHE A 1 529 ? -6.346 2.052 -39.259 1.00 83.25 529 PHE A O 1
ATOM 4340 N N . LEU A 1 530 ? -4.222 2.808 -39.086 1.00 83.75 530 LEU A N 1
ATOM 4341 C CA . LEU A 1 530 ? -3.938 2.923 -40.516 1.00 83.75 530 LEU A CA 1
ATOM 4342 C C . LEU A 1 530 ? -2.881 1.876 -40.921 1.00 83.75 530 LEU A C 1
ATOM 4344 O O . LEU A 1 530 ? -1.745 1.989 -40.466 1.00 83.75 530 LEU A O 1
ATOM 4348 N N . PRO A 1 531 ? -3.212 0.865 -41.744 1.00 86.69 531 PRO A N 1
ATOM 4349 C CA . PRO A 1 531 ? -2.292 -0.237 -42.039 1.00 86.69 531 PRO A CA 1
ATOM 4350 C C . PRO A 1 531 ? -1.164 0.142 -43.009 1.00 86.69 531 PRO A C 1
ATOM 4352 O O . PRO A 1 531 ? -1.433 0.637 -44.090 1.00 86.69 531 PRO A O 1
ATOM 4355 N N . HIS A 1 532 ? 0.093 -0.175 -42.700 1.00 87.69 532 HIS A N 1
ATOM 4356 C CA . HIS A 1 532 ? 1.224 -0.011 -43.628 1.00 87.69 532 HIS A CA 1
ATOM 4357 C C . HIS A 1 532 ? 1.449 -1.236 -44.521 1.00 87.69 532 HIS A C 1
ATOM 4359 O O . HIS A 1 532 ? 2.006 -1.108 -45.609 1.00 87.69 532 HIS A O 1
ATOM 4365 N N . GLY A 1 533 ? 1.016 -2.421 -44.088 1.00 88.94 533 GLY A N 1
ATOM 4366 C CA . GLY A 1 533 ? 1.129 -3.654 -44.860 1.00 88.94 533 GLY A CA 1
ATOM 4367 C C . GLY A 1 533 ? 0.226 -4.765 -44.330 1.00 88.94 533 GLY A C 1
ATOM 4368 O O . GLY A 1 533 ? -0.330 -4.653 -43.237 1.00 88.94 533 GLY A O 1
ATOM 4369 N N . CYS A 1 534 ? 0.057 -5.828 -45.117 1.00 92.75 534 CYS A N 1
ATOM 4370 C CA . CYS A 1 534 ? -0.805 -6.955 -44.781 1.00 92.75 534 CYS A CA 1
ATOM 4371 C C . CYS A 1 534 ? -0.135 -8.308 -45.056 1.00 92.75 534 CYS A C 1
ATOM 4373 O O . CYS A 1 534 ? 0.350 -8.564 -46.157 1.00 92.75 534 CYS A O 1
ATOM 4375 N N . PHE A 1 535 ? -0.172 -9.197 -44.068 1.00 96.06 535 PHE A N 1
ATOM 4376 C CA . PHE A 1 535 ? 0.121 -10.616 -44.227 1.00 96.06 535 PHE A CA 1
ATOM 4377 C C . PHE A 1 535 ? -1.175 -11.392 -44.439 1.00 96.06 535 PHE A C 1
ATOM 4379 O O . PHE A 1 535 ? -2.102 -11.265 -43.646 1.00 96.06 535 PHE A O 1
ATOM 4386 N N . CYS A 1 536 ? -1.235 -12.199 -45.496 1.00 95.31 536 CYS A N 1
ATOM 4387 C CA . CYS A 1 536 ? -2.343 -13.115 -45.764 1.00 95.31 536 CYS A CA 1
ATOM 4388 C C . CYS A 1 536 ? -1.840 -14.548 -45.625 1.00 95.31 536 CYS A C 1
ATOM 4390 O O . CYS A 1 536 ? -1.014 -14.984 -46.424 1.00 95.31 536 CYS A O 1
ATOM 4392 N N . VAL A 1 537 ? -2.322 -15.268 -44.616 1.00 95.31 537 VAL A N 1
ATOM 4393 C CA . VAL A 1 537 ? -1.806 -16.588 -44.244 1.00 95.31 537 VAL A CA 1
ATOM 4394 C C . VAL A 1 537 ? -2.878 -17.651 -44.424 1.00 95.31 537 VAL A C 1
ATOM 4396 O O . VAL A 1 537 ? -3.995 -17.508 -43.922 1.00 95.31 537 VAL A O 1
ATOM 4399 N N . TYR A 1 538 ? -2.528 -18.739 -45.106 1.00 95.44 538 TYR A N 1
ATOM 4400 C CA . TYR A 1 538 ? -3.414 -19.881 -45.307 1.00 95.44 538 TYR A CA 1
ATOM 4401 C C . TYR A 1 538 ? -2.642 -21.208 -45.272 1.00 95.44 538 TYR A C 1
ATOM 4403 O O . TYR A 1 538 ? -1.442 -21.254 -45.544 1.00 95.44 538 TYR A O 1
ATOM 4411 N N . SER A 1 539 ? -3.338 -22.288 -44.917 1.00 92.88 539 SER A N 1
ATOM 4412 C CA . SER A 1 539 ? -2.749 -23.623 -44.725 1.00 92.88 539 SER A CA 1
ATOM 4413 C C . SER A 1 539 ? -3.500 -24.766 -45.409 1.00 92.88 539 SER A C 1
ATOM 4415 O O . SER A 1 539 ? -2.949 -25.847 -45.608 1.00 92.88 539 SER A O 1
ATOM 4417 N N . ASN A 1 540 ? -4.760 -24.537 -45.776 1.00 92.19 540 ASN A N 1
ATOM 4418 C CA . ASN A 1 540 ? -5.675 -25.517 -46.360 1.00 92.19 540 ASN A CA 1
ATOM 4419 C C . ASN A 1 540 ? -6.716 -24.822 -47.272 1.00 92.19 540 ASN A C 1
ATOM 4421 O O . ASN A 1 540 ? -6.797 -23.586 -47.263 1.00 92.19 540 ASN A O 1
ATOM 4425 N N . PRO A 1 541 ? -7.547 -25.571 -48.027 1.00 93.38 541 PRO A N 1
ATOM 4426 C CA . PRO A 1 541 ? -8.496 -24.978 -48.973 1.00 93.38 541 PRO A CA 1
ATOM 4427 C C . PRO A 1 541 ? -9.494 -24.005 -48.340 1.00 93.38 541 PRO A C 1
ATOM 4429 O O . PRO A 1 541 ? -9.787 -22.969 -48.922 1.00 93.38 541 PRO A O 1
ATOM 4432 N N . GLU A 1 542 ? -9.976 -24.287 -47.130 1.00 93.44 542 GLU A N 1
ATOM 4433 C CA . GLU A 1 542 ? -10.935 -23.420 -46.432 1.00 93.44 542 GLU A CA 1
ATOM 4434 C C . GLU A 1 542 ? -10.305 -22.064 -46.071 1.00 93.44 542 GLU A C 1
ATOM 4436 O O . GLU A 1 542 ? -10.896 -21.012 -46.307 1.00 93.44 542 GLU A O 1
ATOM 4441 N N . SER A 1 543 ? -9.071 -22.078 -45.558 1.00 94.12 543 SER A N 1
ATOM 4442 C CA . SER A 1 543 ? -8.325 -20.851 -45.250 1.00 94.12 543 SER A CA 1
ATOM 4443 C C . SER A 1 543 ? -7.913 -20.063 -46.500 1.00 94.12 543 SER A C 1
ATOM 4445 O O . SER A 1 543 ? -7.861 -18.836 -46.444 1.00 94.12 543 SER A O 1
ATOM 4447 N N . PHE A 1 544 ? -7.665 -20.739 -47.630 1.00 95.38 544 PHE A N 1
ATOM 4448 C CA . PHE A 1 544 ? -7.362 -20.083 -48.903 1.00 95.38 544 PHE A CA 1
ATOM 4449 C C . PHE A 1 544 ? -8.578 -19.327 -49.452 1.00 95.38 544 PHE A C 1
ATOM 4451 O O . PHE A 1 544 ? -8.487 -18.148 -49.791 1.00 95.38 544 PHE A O 1
ATOM 4458 N N . GLU A 1 545 ? -9.737 -19.988 -49.475 1.00 95.31 545 GLU A N 1
ATOM 4459 C CA . GLU A 1 545 ? -11.004 -19.372 -49.878 1.00 95.31 545 GLU A CA 1
ATOM 4460 C C . GLU A 1 545 ? -11.325 -18.158 -48.995 1.00 95.31 545 GLU A C 1
ATOM 4462 O O . GLU A 1 545 ? -11.681 -17.102 -49.510 1.00 95.31 545 GLU A O 1
ATOM 4467 N N . TYR A 1 546 ? -11.096 -18.257 -47.680 1.00 95.19 546 TYR A N 1
ATOM 4468 C CA . TYR A 1 546 ? -11.282 -17.136 -46.758 1.00 95.19 546 TYR A CA 1
ATOM 4469 C C . TYR A 1 546 ? -10.410 -15.919 -47.100 1.00 95.19 546 TYR A C 1
ATOM 4471 O O . TYR A 1 546 ? -10.934 -14.800 -47.151 1.00 95.19 546 TYR A O 1
ATOM 4479 N N . ILE A 1 547 ? -9.100 -16.097 -47.332 1.00 94.56 547 ILE A N 1
ATOM 4480 C CA . ILE A 1 547 ? -8.232 -14.957 -47.669 1.00 94.56 547 ILE A CA 1
ATOM 4481 C C . ILE A 1 547 ? -8.605 -14.369 -49.031 1.00 94.56 547 ILE A C 1
ATOM 4483 O O . ILE A 1 547 ? -8.618 -13.148 -49.178 1.00 94.56 547 ILE A O 1
ATOM 4487 N N . ARG A 1 548 ? -8.976 -15.209 -50.008 1.00 93.31 548 ARG A N 1
ATOM 4488 C CA . ARG A 1 548 ? -9.374 -14.764 -51.345 1.00 93.31 548 ARG A CA 1
ATOM 4489 C C . ARG A 1 548 ? -10.654 -13.934 -51.286 1.00 93.31 548 ARG A C 1
ATOM 4491 O O . ARG A 1 548 ? -10.656 -12.804 -51.768 1.00 93.31 548 ARG A O 1
ATOM 4498 N N . ASP A 1 549 ? -11.693 -14.450 -50.635 1.00 91.94 549 ASP A N 1
ATOM 4499 C CA . ASP A 1 549 ? -12.979 -13.767 -50.476 1.00 91.94 549 ASP A CA 1
ATOM 4500 C C . ASP A 1 549 ? -12.832 -12.471 -49.663 1.00 91.94 549 ASP A C 1
ATOM 4502 O O . ASP A 1 549 ? -13.461 -11.458 -49.969 1.00 91.94 549 ASP A O 1
ATOM 4506 N N . SER A 1 550 ? -11.983 -12.470 -48.632 1.00 91.12 550 SER A N 1
ATOM 4507 C CA . SER A 1 550 ? -11.708 -11.287 -47.806 1.00 91.12 550 SER A CA 1
ATOM 4508 C C . SER A 1 550 ? -10.979 -10.192 -48.586 1.00 91.12 550 SER A C 1
ATOM 4510 O O . SER A 1 550 ? -11.334 -9.013 -48.489 1.00 91.12 550 SER A O 1
ATOM 4512 N N . LEU A 1 551 ? -9.989 -10.562 -49.400 1.00 88.12 551 LEU A N 1
ATOM 4513 C CA . LEU A 1 551 ? -9.300 -9.626 -50.286 1.00 88.12 551 LEU A CA 1
ATOM 4514 C C . LEU A 1 551 ? -10.252 -9.098 -51.363 1.00 88.12 551 LEU A C 1
ATOM 4516 O O . LEU A 1 551 ? -10.306 -7.889 -51.580 1.00 88.12 551 LEU A O 1
ATOM 4520 N N . GLU A 1 552 ? -11.069 -9.960 -51.973 1.00 84.94 552 GLU A N 1
ATOM 4521 C CA . GLU A 1 552 ? -12.058 -9.564 -52.978 1.00 84.94 552 GLU A CA 1
ATOM 4522 C C . GLU A 1 552 ? -13.097 -8.594 -52.398 1.00 84.94 552 GLU A C 1
ATOM 4524 O O . GLU A 1 552 ? -13.302 -7.516 -52.949 1.00 84.94 552 GLU A O 1
ATOM 4529 N N . LYS A 1 553 ? -13.688 -8.894 -51.234 1.00 84.25 553 LYS A N 1
ATOM 4530 C CA . LYS A 1 553 ? -14.617 -7.986 -50.536 1.00 84.25 553 LYS A CA 1
ATOM 4531 C C . LYS A 1 553 ? -13.970 -6.647 -50.187 1.00 84.25 553 LYS A C 1
ATOM 4533 O O . LYS A 1 553 ? -14.603 -5.602 -50.337 1.00 84.25 553 LYS A O 1
ATOM 4538 N N . THR A 1 554 ? -12.716 -6.652 -49.742 1.00 76.69 554 THR A N 1
ATOM 4539 C CA . THR A 1 554 ? -11.980 -5.426 -49.385 1.00 76.69 554 THR A CA 1
ATOM 4540 C C . THR A 1 554 ? -11.658 -4.575 -50.621 1.00 76.69 554 THR A C 1
ATOM 4542 O O . THR A 1 554 ? -11.703 -3.344 -50.558 1.00 76.69 554 THR A O 1
ATOM 4545 N N . LEU A 1 555 ? -11.408 -5.215 -51.767 1.00 68.44 555 LEU A N 1
ATOM 4546 C CA . LEU A 1 555 ? -11.233 -4.558 -53.066 1.00 68.44 555 LEU A CA 1
ATOM 4547 C C . LEU A 1 555 ? -12.571 -4.052 -53.650 1.00 68.44 555 LEU A C 1
ATOM 4549 O O . LEU A 1 555 ? -12.615 -2.965 -54.226 1.00 68.44 555 LEU A O 1
ATOM 4553 N N . LEU A 1 556 ? -13.668 -4.802 -53.477 1.00 61.97 556 LEU A N 1
ATOM 4554 C CA . LEU A 1 556 ? -14.998 -4.514 -54.039 1.00 61.97 556 LEU A CA 1
ATOM 4555 C C . LEU A 1 556 ? -15.824 -3.493 -53.244 1.00 61.97 556 LEU A C 1
ATOM 4557 O O . LEU A 1 556 ? -16.436 -2.626 -53.859 1.00 61.97 556 LEU A O 1
ATOM 4561 N N . SER A 1 557 ? -15.812 -3.533 -51.904 1.00 58.44 557 SER A N 1
ATOM 4562 C CA . SER A 1 557 ? -16.567 -2.629 -50.984 1.00 58.44 557 SER A CA 1
ATOM 4563 C C . SER A 1 557 ? -16.275 -1.132 -51.151 1.00 58.44 557 SER A C 1
ATOM 4565 O O . SER A 1 557 ? -16.844 -0.253 -50.510 1.00 58.44 557 SER A O 1
ATOM 4567 N N . ASN A 1 558 ? -15.321 -0.858 -52.007 1.00 51.09 558 ASN A N 1
ATOM 4568 C CA . ASN A 1 558 ? -14.472 0.289 -51.980 1.00 51.09 558 ASN A CA 1
ATOM 4569 C C . ASN A 1 558 ? -14.658 0.944 -53.393 1.00 51.09 558 ASN A C 1
ATOM 4571 O O . ASN A 1 558 ? -14.623 2.162 -53.519 1.00 51.09 558 ASN A O 1
ATOM 4575 N N . LEU A 1 559 ? -15.033 0.154 -54.427 1.00 47.66 559 LEU A N 1
ATOM 4576 C CA . LEU A 1 559 ? -15.487 0.573 -55.768 1.00 47.66 559 LEU A CA 1
ATOM 4577 C C . LEU A 1 559 ? -16.875 1.255 -55.778 1.00 47.66 559 LEU A C 1
ATOM 4579 O O . LEU A 1 559 ? -17.202 1.947 -56.740 1.00 47.66 559 LEU A O 1
ATOM 4583 N N . GLU A 1 560 ? -17.699 1.059 -54.742 1.00 47.62 560 GLU A N 1
ATOM 4584 C CA . GLU A 1 560 ? -19.061 1.623 -54.649 1.00 47.62 560 GLU A CA 1
ATOM 4585 C C . GLU A 1 560 ? -19.095 3.099 -54.189 1.00 47.62 560 GLU A C 1
ATOM 4587 O O . GLU A 1 560 ? -20.150 3.734 -54.225 1.00 47.62 560 GLU A O 1
ATOM 4592 N N . GLN A 1 561 ? -17.952 3.678 -53.791 1.00 48.47 561 GLN A N 1
ATOM 4593 C CA . GLN A 1 561 ? -17.808 5.104 -53.474 1.00 48.47 561 GLN A CA 1
ATOM 4594 C C . GLN A 1 561 ? -17.215 5.841 -54.690 1.00 48.47 561 GLN A C 1
ATOM 4596 O O . GLN A 1 561 ? -16.041 5.661 -55.008 1.00 48.47 561 GLN A O 1
ATOM 4601 N N . GLU A 1 562 ? -18.027 6.649 -55.390 1.00 40.81 562 GLU A N 1
ATOM 4602 C CA . GLU A 1 562 ? -17.632 7.388 -56.606 1.00 40.81 562 GLU A CA 1
ATOM 4603 C C . GLU A 1 562 ? -16.230 8.040 -56.497 1.00 40.81 562 GLU A C 1
ATOM 4605 O O . GLU A 1 562 ? -15.892 8.692 -55.507 1.00 40.81 562 GLU A O 1
ATOM 4610 N N . ASP A 1 563 ? -15.427 7.846 -57.551 1.00 41.75 563 ASP A N 1
ATOM 4611 C CA . ASP A 1 563 ? -14.059 8.349 -57.778 1.00 41.75 563 ASP A CA 1
ATOM 4612 C C . ASP A 1 563 ? -12.938 7.886 -56.830 1.00 41.75 563 ASP A C 1
ATOM 4614 O O . ASP A 1 563 ? -11.805 8.370 -56.926 1.00 41.75 563 ASP A O 1
ATOM 4618 N N . ARG A 1 564 ? -13.171 6.885 -55.977 1.00 44.34 564 ARG A N 1
ATOM 4619 C CA . ARG A 1 564 ? -12.094 6.248 -55.204 1.00 44.34 564 ARG A CA 1
ATOM 4620 C C . ARG A 1 564 ? -11.946 4.798 -55.618 1.00 44.34 564 ARG A C 1
ATOM 4622 O O . ARG A 1 564 ? -12.668 3.933 -55.150 1.00 44.34 564 ARG A O 1
ATOM 4629 N N . LEU A 1 565 ? -10.972 4.531 -56.491 1.00 39.97 565 LEU A N 1
ATOM 4630 C CA . LEU A 1 565 ? -10.473 3.168 -56.627 1.00 39.97 565 LEU A CA 1
ATOM 4631 C C . LEU A 1 565 ? -9.676 2.803 -55.371 1.00 39.97 565 LEU A C 1
ATOM 4633 O O . LEU A 1 565 ? -8.847 3.601 -54.928 1.00 39.97 565 LEU A O 1
ATOM 4637 N N . PRO A 1 566 ? -9.876 1.619 -54.799 1.00 41.59 566 PRO A N 1
ATOM 4638 C CA . PRO A 1 566 ? -9.545 1.416 -53.403 1.00 41.59 566 PRO A CA 1
ATOM 4639 C C . PRO A 1 566 ? -8.522 0.299 -53.264 1.00 41.59 566 PRO A C 1
ATOM 4641 O O . PRO A 1 566 ? -8.502 -0.642 -54.050 1.00 41.59 566 PRO A O 1
ATOM 4644 N N . PHE A 1 567 ? -7.647 0.362 -52.269 1.00 49.69 567 PHE A N 1
ATOM 4645 C CA . PHE A 1 567 ? -6.671 -0.710 -52.029 1.00 49.69 567 PHE A CA 1
ATOM 4646 C C . PHE A 1 567 ? -5.645 -0.992 -53.148 1.00 49.69 567 PHE A C 1
ATOM 4648 O O . PHE A 1 567 ? -4.797 -1.867 -52.976 1.00 49.69 567 PHE A O 1
ATOM 4655 N N . GLN A 1 568 ? -5.612 -0.217 -54.239 1.00 53.47 568 GLN A N 1
ATOM 4656 C CA . GLN A 1 568 ? -4.466 -0.175 -55.157 1.00 53.47 568 GLN A CA 1
ATOM 4657 C C . GLN A 1 568 ? -3.274 0.488 -54.455 1.00 53.47 568 GLN A C 1
ATOM 4659 O O . GLN A 1 568 ? -2.966 1.653 -54.680 1.00 53.47 568 GLN A O 1
ATOM 4664 N N . GLY A 1 569 ? -2.627 -0.225 -53.538 1.00 61.50 569 GLY A N 1
ATOM 4665 C CA . GLY A 1 569 ? -1.456 0.314 -52.861 1.00 61.50 569 GLY A CA 1
ATOM 4666 C C . GLY A 1 569 ? -0.991 -0.474 -51.657 1.00 61.50 569 GLY A C 1
ATOM 4667 O O . GLY A 1 569 ? 0.225 -0.593 -51.517 1.00 61.50 569 GLY A O 1
ATOM 4668 N N . LEU A 1 570 ? -1.899 -1.056 -50.854 1.00 78.06 570 LEU A N 1
ATOM 4669 C CA . LEU A 1 570 ? -1.495 -1.741 -49.623 1.00 78.06 570 LEU A CA 1
ATOM 4670 C C . LEU A 1 570 ? -0.498 -2.862 -49.967 1.00 78.06 570 LEU A C 1
ATOM 4672 O O . LEU A 1 570 ? -0.814 -3.731 -50.785 1.00 78.06 570 LEU A O 1
ATOM 4676 N N . PRO A 1 571 ? 0.723 -2.821 -49.421 1.00 86.56 571 PRO A N 1
ATOM 4677 C CA . PRO A 1 571 ? 1.699 -3.887 -49.581 1.00 86.56 571 PRO A CA 1
ATOM 4678 C C . PRO A 1 571 ? 1.172 -5.161 -48.923 1.00 86.56 571 PRO A C 1
ATOM 4680 O O . PRO A 1 571 ? 0.832 -5.156 -47.743 1.00 86.56 571 PRO A O 1
ATOM 4683 N N . ILE A 1 572 ? 1.073 -6.236 -49.700 1.00 90.19 572 ILE A N 1
ATOM 4684 C CA . ILE A 1 572 ? 0.594 -7.543 -49.241 1.00 90.19 572 ILE A CA 1
ATOM 4685 C C . ILE A 1 572 ? 1.760 -8.525 -49.340 1.00 90.19 572 ILE A C 1
ATOM 4687 O O . ILE A 1 572 ? 2.604 -8.373 -50.218 1.00 90.19 572 ILE A O 1
ATOM 4691 N N . VAL A 1 573 ? 1.814 -9.519 -48.462 1.00 94.38 573 VAL A N 1
ATOM 4692 C CA . VAL A 1 573 ? 2.616 -10.735 -48.637 1.00 94.38 573 VAL A CA 1
ATOM 4693 C C . VAL A 1 573 ? 1.704 -11.925 -48.361 1.00 94.38 573 VAL A C 1
ATOM 4695 O O . VAL A 1 573 ? 1.022 -11.959 -47.334 1.00 94.38 573 VAL A O 1
ATOM 4698 N N . ILE A 1 574 ? 1.669 -12.882 -49.288 1.00 95.00 574 ILE A N 1
ATOM 4699 C CA . ILE A 1 574 ? 0.874 -14.106 -49.155 1.00 95.00 574 ILE A CA 1
ATOM 4700 C C . ILE A 1 574 ? 1.787 -15.230 -48.666 1.00 95.00 574 ILE A C 1
ATOM 4702 O O . ILE A 1 574 ? 2.800 -15.525 -49.297 1.00 95.00 574 ILE A O 1
ATOM 4706 N N . LEU A 1 575 ? 1.415 -15.858 -47.551 1.00 94.69 575 LEU A N 1
ATOM 4707 C CA . LEU A 1 575 ? 2.135 -16.968 -46.938 1.00 94.69 575 LEU A CA 1
ATOM 4708 C C . LEU A 1 575 ? 1.299 -18.243 -47.026 1.00 94.69 575 LEU A C 1
ATOM 4710 O O . LEU A 1 575 ? 0.174 -18.292 -46.521 1.00 94.69 575 LEU A O 1
ATOM 4714 N N . PHE A 1 576 ? 1.881 -19.279 -47.623 1.00 93.81 576 PHE A N 1
ATOM 4715 C CA . PHE A 1 576 ? 1.342 -20.629 -47.598 1.00 93.81 576 PHE A CA 1
ATOM 4716 C C . PHE A 1 576 ? 2.132 -21.495 -46.623 1.00 93.81 576 PHE A C 1
ATOM 4718 O O . PHE A 1 576 ? 3.333 -21.702 -46.800 1.00 93.81 576 PHE A O 1
ATOM 4725 N N . VAL A 1 577 ? 1.444 -22.014 -45.606 1.00 89.12 577 VAL A N 1
ATOM 4726 C CA . VAL A 1 577 ? 2.027 -22.900 -44.593 1.00 89.12 577 VAL A CA 1
ATOM 4727 C C . VAL A 1 577 ? 1.204 -24.174 -44.536 1.00 89.12 577 VAL A C 1
ATOM 4729 O O . VAL A 1 577 ? 0.167 -24.207 -43.879 1.00 89.12 577 VAL A O 1
ATOM 4732 N N . ALA A 1 578 ? 1.635 -25.206 -45.260 1.00 83.31 578 ALA A N 1
ATOM 4733 C CA . ALA A 1 578 ? 0.859 -26.430 -45.424 1.00 83.31 578 ALA A CA 1
ATOM 4734 C C . ALA A 1 578 ? 0.499 -27.076 -44.074 1.00 83.31 578 ALA A C 1
ATOM 4736 O O . ALA A 1 578 ? 1.360 -27.318 -43.227 1.00 83.31 578 ALA A O 1
ATOM 4737 N N . ASP A 1 579 ? -0.783 -27.388 -43.887 1.00 79.25 579 ASP A N 1
ATOM 4738 C CA . ASP A 1 579 ? -1.226 -28.215 -42.768 1.00 79.25 579 ASP A CA 1
ATOM 4739 C C . ASP A 1 579 ? -0.841 -29.684 -43.024 1.00 79.25 579 ASP A C 1
ATOM 4741 O O . ASP A 1 579 ? -1.059 -30.225 -44.109 1.00 79.25 579 ASP A O 1
ATOM 4745 N N . SER A 1 580 ? -0.295 -30.340 -41.997 1.00 72.75 580 SER A N 1
ATOM 4746 C CA . SER A 1 580 ? 0.064 -31.765 -41.980 1.00 72.75 580 SER A CA 1
ATOM 4747 C C . SER A 1 580 ? -1.066 -32.719 -42.398 1.00 72.75 580 SER A C 1
ATOM 4749 O O . SER A 1 580 ? -0.801 -33.866 -42.756 1.00 72.75 580 SER A O 1
ATOM 4751 N N . LEU A 1 581 ? -2.320 -32.261 -42.336 1.00 76.12 581 LEU A N 1
ATOM 4752 C CA . LEU A 1 581 ? -3.520 -33.030 -42.664 1.00 76.12 581 LEU A CA 1
ATOM 4753 C C . LEU A 1 581 ? -3.964 -32.906 -44.135 1.00 76.12 581 LEU A C 1
ATOM 4755 O O . LEU A 1 581 ? -4.920 -33.576 -44.527 1.00 76.12 581 LEU A O 1
ATOM 4759 N N . VAL A 1 582 ? -3.316 -32.058 -44.942 1.00 80.19 582 VAL A N 1
ATOM 4760 C CA . VAL A 1 582 ? -3.683 -31.808 -46.348 1.00 80.19 582 VAL A CA 1
ATOM 4761 C C . VAL A 1 582 ? -2.965 -32.795 -47.273 1.00 80.19 582 VAL A C 1
ATOM 4763 O O . VAL A 1 582 ? -1.771 -33.049 -47.129 1.00 80.19 582 VAL A O 1
ATOM 4766 N N . GLU A 1 583 ? -3.691 -33.365 -48.239 1.00 84.12 583 GLU A N 1
ATOM 4767 C CA . GLU A 1 583 ? -3.116 -34.307 -49.206 1.00 84.12 583 GLU A CA 1
ATOM 4768 C C . GLU A 1 583 ? -2.104 -33.623 -50.142 1.00 84.12 583 GLU A C 1
ATOM 4770 O O . GLU A 1 583 ? -2.280 -32.476 -50.544 1.00 84.12 583 GLU A O 1
ATOM 4775 N N . GLU A 1 584 ? -1.071 -34.352 -50.574 1.00 81.06 584 GLU A N 1
ATOM 4776 C CA . GLU A 1 584 ? 0.014 -33.829 -51.424 1.00 81.06 584 GLU A CA 1
ATOM 4777 C C . GLU A 1 584 ? -0.490 -33.192 -52.737 1.00 81.06 584 GLU A C 1
ATOM 4779 O O . GLU A 1 584 ? 0.031 -32.168 -53.181 1.00 81.06 584 GLU A O 1
ATOM 4784 N N . ASN A 1 585 ? -1.562 -33.740 -53.323 1.00 83.44 585 ASN A N 1
ATOM 4785 C CA . ASN A 1 585 ? -2.207 -33.166 -54.510 1.00 83.44 585 ASN A CA 1
ATOM 4786 C C . ASN A 1 585 ? -2.869 -31.809 -54.221 1.00 83.44 585 ASN A C 1
ATOM 4788 O O . ASN A 1 585 ? -2.820 -30.911 -55.061 1.00 83.44 585 ASN A O 1
ATOM 4792 N N . ASP A 1 586 ? -3.480 -31.652 -53.045 1.00 85.00 586 ASP A N 1
ATOM 4793 C CA . ASP A 1 586 ? -4.080 -30.385 -52.628 1.00 85.00 586 ASP A CA 1
ATOM 4794 C C . ASP A 1 586 ? -3.011 -29.360 -52.241 1.00 85.00 586 ASP A C 1
ATOM 4796 O O . ASP A 1 586 ? -3.192 -28.182 -52.527 1.00 85.00 586 ASP A O 1
ATOM 4800 N N . ILE A 1 587 ? -1.871 -29.781 -51.682 1.00 86.88 587 ILE A N 1
ATOM 4801 C CA . ILE A 1 587 ? -0.723 -28.895 -51.425 1.00 86.88 587 ILE A CA 1
ATOM 4802 C C . ILE A 1 587 ? -0.211 -28.291 -52.739 1.00 86.88 587 ILE A C 1
ATOM 4804 O O . ILE A 1 587 ? -0.022 -27.079 -52.825 1.00 86.88 587 ILE A O 1
ATOM 4808 N N . LEU A 1 588 ? -0.018 -29.112 -53.778 1.00 87.38 588 LEU A N 1
ATOM 4809 C CA . LEU A 1 588 ? 0.415 -28.629 -55.095 1.00 87.38 588 LEU A CA 1
ATOM 4810 C C . LEU A 1 588 ? -0.605 -27.663 -55.709 1.00 87.38 588 LEU A C 1
ATOM 4812 O O . LEU A 1 588 ? -0.226 -26.593 -56.181 1.00 87.38 588 LEU A O 1
ATOM 4816 N N . ARG A 1 589 ? -1.896 -28.005 -55.640 1.00 92.06 589 ARG A N 1
ATOM 4817 C CA . ARG A 1 589 ? -2.976 -27.140 -56.127 1.00 92.06 589 ARG A CA 1
ATOM 4818 C C . ARG A 1 589 ? -3.016 -25.801 -55.389 1.00 92.06 589 ARG A C 1
ATOM 4820 O O . ARG A 1 589 ? -3.109 -24.760 -56.028 1.00 92.06 589 ARG A O 1
ATOM 4827 N N . LEU A 1 590 ? -2.913 -25.812 -54.062 1.00 92.69 590 LEU A N 1
ATOM 4828 C CA . LEU A 1 590 ? -2.929 -24.605 -53.236 1.00 92.69 590 LEU A CA 1
ATOM 4829 C C . LEU A 1 590 ? -1.719 -23.707 -53.494 1.00 92.69 590 LEU A C 1
ATOM 4831 O O . LEU A 1 590 ? -1.877 -22.493 -53.547 1.00 92.69 590 LEU A O 1
ATOM 4835 N N . ARG A 1 591 ? -0.536 -24.283 -53.730 1.00 92.19 591 ARG A N 1
ATOM 4836 C CA . ARG A 1 591 ? 0.653 -23.524 -54.152 1.00 92.19 591 ARG A CA 1
ATOM 4837 C C . ARG A 1 591 ? 0.423 -22.799 -55.470 1.00 92.19 591 ARG A C 1
ATOM 4839 O O . ARG A 1 591 ? 0.733 -21.615 -55.571 1.00 92.19 591 ARG A O 1
ATOM 4846 N N . GLU A 1 592 ? -0.138 -23.489 -56.462 1.00 92.81 592 GLU A N 1
ATOM 4847 C CA . GLU A 1 592 ? -0.467 -22.890 -57.760 1.00 92.81 592 GLU A CA 1
ATOM 4848 C C . GLU A 1 592 ? -1.539 -21.797 -57.626 1.00 92.81 592 GLU A C 1
ATOM 4850 O O . GLU A 1 592 ? -1.384 -20.709 -58.182 1.00 92.81 592 GLU A O 1
ATOM 4855 N N . GLU A 1 593 ? -2.599 -22.049 -56.855 1.00 94.31 593 GLU A N 1
ATOM 4856 C CA . GLU A 1 593 ? -3.680 -21.088 -56.613 1.00 94.31 593 GLU A CA 1
ATOM 4857 C C . GLU A 1 593 ? -3.188 -19.855 -55.830 1.00 94.31 593 GLU A C 1
ATOM 4859 O O . GLU A 1 593 ? -3.518 -18.720 -56.185 1.00 94.31 593 GLU A O 1
ATOM 4864 N N . GLY A 1 594 ? -2.343 -20.048 -54.815 1.00 93.50 594 GLY A N 1
ATOM 4865 C CA . GLY A 1 594 ? -1.718 -18.978 -54.042 1.00 93.50 594 GLY A CA 1
ATOM 4866 C C . GLY A 1 594 ? -0.737 -18.137 -54.842 1.00 93.50 594 GLY A C 1
ATOM 4867 O O . GLY A 1 594 ? -0.803 -16.909 -54.776 1.00 93.50 594 GLY A O 1
ATOM 4868 N N . GLN A 1 595 ? 0.122 -18.774 -55.641 1.00 92.25 595 GLN A N 1
ATOM 4869 C CA . GLN A 1 595 ? 1.014 -18.071 -56.561 1.00 92.25 595 GLN A CA 1
ATOM 4870 C C . GLN A 1 595 ? 0.205 -17.280 -57.596 1.00 92.25 595 GLN A C 1
ATOM 4872 O O . GLN A 1 595 ? 0.495 -16.112 -57.833 1.00 92.25 595 GLN A O 1
ATOM 4877 N N . SER A 1 596 ? -0.862 -17.865 -58.154 1.00 92.44 596 SER A N 1
ATOM 4878 C CA . SER A 1 596 ? -1.739 -17.168 -59.099 1.00 92.44 596 SER A CA 1
ATOM 4879 C C . SER A 1 596 ? -2.437 -15.960 -58.465 1.00 92.44 596 SER A C 1
ATOM 4881 O O . SER A 1 596 ? -2.605 -14.934 -59.130 1.00 92.44 596 SER A O 1
ATOM 4883 N N . LEU A 1 597 ? -2.860 -16.060 -57.200 1.00 89.88 597 LEU A N 1
ATOM 4884 C CA . LEU A 1 597 ? -3.442 -14.937 -56.463 1.00 89.88 597 LEU A CA 1
ATOM 4885 C C . LEU A 1 597 ? -2.395 -13.843 -56.211 1.00 89.88 597 LEU A C 1
ATOM 4887 O O . LEU A 1 597 ? -2.675 -12.664 -56.432 1.00 89.88 597 LEU A O 1
ATOM 4891 N N . ALA A 1 598 ? -1.182 -14.228 -55.812 1.00 87.31 598 ALA A N 1
ATOM 4892 C CA . ALA A 1 598 ? -0.074 -13.306 -55.584 1.00 87.31 598 ALA A CA 1
ATOM 4893 C C . ALA A 1 598 ? 0.339 -12.562 -56.864 1.00 87.31 598 ALA A C 1
ATOM 4895 O O . ALA A 1 598 ? 0.505 -11.340 -56.845 1.00 87.31 598 ALA A O 1
ATOM 4896 N N . ASP A 1 599 ? 0.407 -13.271 -57.994 1.00 84.25 599 ASP A N 1
ATOM 4897 C CA . ASP A 1 599 ? 0.685 -12.701 -59.313 1.00 84.25 599 ASP A CA 1
ATOM 4898 C C . ASP A 1 599 ? -0.400 -11.696 -59.723 1.00 84.25 599 ASP A C 1
ATOM 4900 O O . ASP A 1 599 ? -0.095 -10.603 -60.210 1.00 84.25 599 ASP A O 1
ATOM 4904 N N . SER A 1 600 ? -1.674 -12.024 -59.472 1.00 83.50 600 SER A N 1
ATOM 4905 C CA . SER A 1 600 ? -2.801 -11.127 -59.752 1.00 83.50 600 SER A CA 1
ATOM 4906 C C . SER A 1 600 ? -2.770 -9.853 -58.900 1.00 83.50 600 SER A C 1
ATOM 4908 O O . SER A 1 600 ? -3.215 -8.801 -59.362 1.00 83.50 600 SER A O 1
ATOM 4910 N N . LEU A 1 601 ? -2.261 -9.934 -57.668 1.00 81.50 601 LEU A N 1
ATOM 4911 C CA . LEU A 1 601 ? -2.152 -8.807 -56.733 1.00 81.50 601 LEU A CA 1
ATOM 4912 C C . LEU A 1 601 ? -0.795 -8.087 -56.800 1.00 81.50 601 LEU A C 1
ATOM 4914 O O . LEU A 1 601 ? -0.607 -7.061 -56.136 1.00 81.50 601 LEU A O 1
ATOM 4918 N N . GLN A 1 602 ? 0.136 -8.595 -57.616 1.00 82.44 602 GLN A N 1
ATOM 4919 C CA . GLN A 1 602 ? 1.516 -8.116 -57.721 1.00 82.44 602 GLN A CA 1
ATOM 4920 C C . GLN A 1 602 ? 2.181 -8.012 -56.342 1.00 82.44 602 GLN A C 1
ATOM 4922 O O . GLN A 1 602 ? 2.711 -6.960 -55.950 1.00 82.44 602 GLN A O 1
ATOM 4927 N N . CYS A 1 603 ? 2.093 -9.098 -55.577 1.00 86.12 603 CYS A N 1
ATOM 4928 C CA . CYS A 1 603 ? 2.660 -9.204 -54.244 1.00 86.12 603 CYS A CA 1
ATOM 4929 C C . CYS A 1 603 ? 3.540 -10.451 -54.103 1.00 86.12 603 CYS A C 1
ATOM 4931 O O . CYS A 1 603 ? 3.399 -11.390 -54.885 1.00 86.12 603 CYS A O 1
ATOM 4933 N N . PRO A 1 604 ? 4.451 -10.488 -53.121 1.00 91.06 604 PRO A N 1
ATOM 4934 C CA . PRO A 1 604 ? 5.283 -11.657 -52.924 1.00 91.06 604 PRO A CA 1
ATOM 4935 C C . PRO A 1 604 ? 4.496 -12.853 -52.376 1.00 91.06 604 PRO A C 1
ATOM 4937 O O . PRO A 1 604 ? 3.568 -12.691 -51.575 1.00 91.06 604 PRO A O 1
ATOM 4940 N N . PHE A 1 605 ? 4.901 -14.046 -52.809 1.00 93.25 605 PHE A N 1
ATOM 4941 C CA . PHE A 1 605 ? 4.394 -15.333 -52.346 1.00 93.25 605 PHE A CA 1
ATOM 4942 C C . PHE A 1 605 ? 5.509 -16.091 -51.624 1.00 93.25 605 PHE A C 1
ATOM 4944 O O . PHE A 1 605 ? 6.616 -16.213 -52.152 1.00 93.25 605 PHE A O 1
ATOM 4951 N N . ILE A 1 606 ? 5.222 -16.587 -50.422 1.00 92.25 606 ILE A N 1
ATOM 4952 C CA . ILE A 1 606 ? 6.144 -17.400 -49.629 1.00 92.25 606 ILE A CA 1
ATOM 4953 C C . ILE A 1 606 ? 5.513 -18.776 -49.425 1.00 92.25 606 ILE A C 1
ATOM 4955 O O . ILE A 1 606 ? 4.501 -18.905 -48.737 1.00 92.25 606 ILE A O 1
ATOM 4959 N N . ASP A 1 607 ? 6.127 -19.790 -50.029 1.00 87.25 607 ASP A N 1
ATOM 4960 C CA . ASP A 1 607 ? 5.775 -21.202 -49.869 1.00 87.25 607 ASP A CA 1
ATOM 4961 C C . ASP A 1 607 ? 6.698 -21.841 -48.832 1.00 87.25 607 ASP A C 1
ATOM 4963 O O . ASP A 1 607 ? 7.905 -21.959 -49.056 1.00 87.25 607 ASP A O 1
ATOM 4967 N N . VAL A 1 608 ? 6.136 -22.229 -47.690 1.00 79.00 608 VAL A N 1
ATOM 4968 C CA . VAL A 1 608 ? 6.886 -22.870 -46.609 1.00 79.00 608 VAL A CA 1
ATOM 4969 C C . VAL A 1 608 ? 6.892 -24.373 -46.847 1.00 79.00 608 VAL A C 1
ATOM 4971 O O . VAL A 1 608 ? 5.858 -25.043 -46.784 1.00 79.00 608 VAL A O 1
ATOM 4974 N N . SER A 1 609 ? 8.072 -24.916 -47.145 1.00 65.81 609 SER A N 1
ATOM 4975 C CA . SER A 1 609 ? 8.231 -26.352 -47.371 1.00 65.81 609 SER A CA 1
ATOM 4976 C 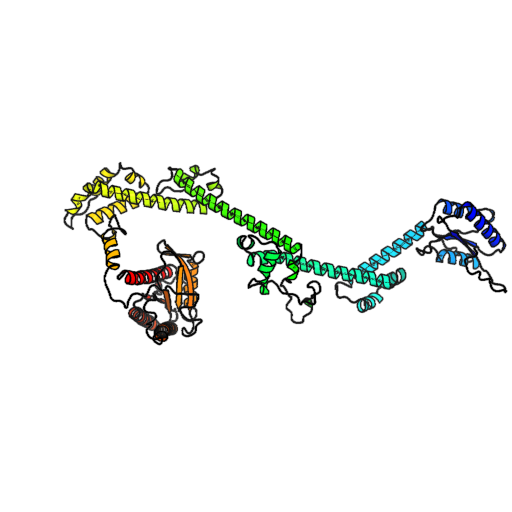C . SER A 1 609 ? 8.185 -27.124 -46.053 1.00 65.81 609 SER A C 1
ATOM 4978 O O . SER A 1 609 ? 8.803 -26.726 -45.072 1.00 65.81 609 SER A O 1
ATOM 4980 N N . LEU A 1 610 ? 7.512 -28.281 -46.046 1.00 57.91 610 LEU A N 1
ATOM 4981 C CA . LEU A 1 610 ? 7.416 -29.172 -44.876 1.00 57.91 610 LEU A CA 1
ATOM 4982 C C . LEU A 1 610 ? 8.788 -29.660 -44.358 1.00 57.91 610 LEU A C 1
ATOM 4984 O O . LEU A 1 610 ? 8.886 -30.090 -43.215 1.00 57.91 610 LEU A O 1
ATOM 4988 N N . GLU A 1 611 ? 9.843 -29.583 -45.177 1.00 52.56 611 GLU A N 1
ATOM 4989 C CA . GLU A 1 611 ? 11.225 -29.918 -44.798 1.00 52.56 611 GLU A CA 1
ATOM 4990 C C . GLU A 1 611 ? 11.924 -28.818 -43.967 1.00 52.56 611 GLU A C 1
ATOM 4992 O O . GLU A 1 611 ? 12.952 -29.086 -43.351 1.00 52.56 611 GLU A O 1
ATOM 4997 N N . GLU A 1 612 ? 11.371 -27.598 -43.921 1.00 50.22 612 GLU A N 1
ATOM 4998 C CA . GLU A 1 612 ? 11.918 -26.431 -43.200 1.00 50.22 612 GLU A CA 1
ATOM 4999 C C . GLU A 1 612 ? 11.234 -26.183 -41.840 1.00 50.22 612 GLU A C 1
ATOM 5001 O O . GLU A 1 612 ? 11.544 -25.215 -41.138 1.00 50.22 612 GLU A O 1
ATOM 5006 N N . VAL A 1 613 ? 10.299 -27.059 -41.461 1.00 54.25 613 VAL A N 1
ATOM 5007 C CA . VAL A 1 613 ? 9.533 -26.986 -40.213 1.00 54.25 613 VAL A CA 1
ATOM 5008 C C . VAL A 1 613 ? 10.218 -27.866 -39.165 1.00 54.25 613 VAL A C 1
ATOM 5010 O O . VAL A 1 613 ? 10.110 -29.092 -39.199 1.00 54.25 613 VAL A O 1
ATOM 5013 N N . ASP A 1 614 ? 10.947 -27.244 -38.236 1.00 49.41 614 ASP A N 1
ATOM 5014 C CA . ASP A 1 614 ? 11.379 -27.920 -37.009 1.00 49.41 614 ASP A CA 1
ATOM 5015 C C . ASP A 1 614 ? 10.132 -28.198 -36.144 1.00 49.41 614 ASP A C 1
ATOM 5017 O O . ASP A 1 614 ? 9.154 -27.454 -36.204 1.00 49.41 614 ASP A O 1
ATOM 5021 N N . GLY A 1 615 ? 10.107 -29.302 -35.399 1.00 56.53 615 GLY A N 1
ATOM 5022 C CA . GLY A 1 615 ? 8.884 -29.827 -34.773 1.00 56.53 615 GLY A CA 1
ATOM 5023 C C . GLY A 1 615 ? 8.007 -28.819 -33.990 1.00 56.53 615 GLY A C 1
ATOM 5024 O O . GLY A 1 615 ? 8.464 -27.815 -33.448 1.00 56.53 615 GLY A O 1
ATOM 5025 N N . GLU A 1 616 ? 6.712 -29.149 -33.906 1.00 55.34 616 GLU A N 1
ATOM 5026 C CA . GLU A 1 616 ? 5.603 -28.442 -33.221 1.00 55.34 616 GLU A CA 1
ATOM 5027 C C . GLU A 1 616 ? 5.279 -26.995 -33.658 1.00 55.34 616 GLU A C 1
ATOM 5029 O O . GLU A 1 616 ? 4.137 -26.578 -33.461 1.00 55.34 616 GLU A O 1
ATOM 5034 N N . HIS A 1 617 ? 6.178 -26.255 -34.322 1.00 64.62 617 HIS A N 1
ATOM 5035 C CA . HIS A 1 617 ? 5.972 -24.833 -34.646 1.00 64.62 617 HIS A CA 1
ATOM 5036 C C . HIS A 1 617 ? 5.877 -24.591 -36.159 1.00 64.62 617 HIS A C 1
ATOM 5038 O O . HIS A 1 617 ? 6.837 -24.774 -36.899 1.00 64.62 617 HIS A O 1
ATOM 5044 N N . ARG A 1 618 ? 4.700 -24.150 -36.628 1.00 73.56 618 ARG A N 1
ATOM 5045 C CA . ARG A 1 618 ? 4.409 -23.878 -38.053 1.00 73.56 618 ARG A CA 1
ATOM 5046 C C . ARG A 1 618 ? 5.109 -22.630 -38.612 1.00 73.56 618 ARG A C 1
ATOM 5048 O O . ARG A 1 618 ? 5.288 -22.532 -39.823 1.00 73.56 618 ARG A O 1
ATOM 5055 N N . PHE A 1 619 ? 5.505 -21.696 -37.751 1.00 85.31 619 PHE A N 1
ATOM 5056 C CA . PHE A 1 619 ? 6.247 -20.485 -38.101 1.00 85.31 619 PHE A CA 1
ATOM 5057 C C . PHE A 1 619 ? 7.592 -20.487 -37.368 1.00 85.31 619 PHE A C 1
ATOM 5059 O O . PHE A 1 619 ? 7.698 -21.048 -36.282 1.00 85.31 619 PHE A O 1
ATOM 5066 N N . ASN A 1 620 ? 8.620 -19.881 -37.965 1.00 83.44 620 ASN A N 1
ATOM 5067 C CA . ASN A 1 620 ? 9.949 -19.777 -37.364 1.00 83.44 620 ASN A CA 1
ATOM 5068 C C . ASN A 1 620 ? 10.579 -18.398 -37.626 1.00 83.44 620 ASN A C 1
ATOM 5070 O O . ASN A 1 620 ? 10.119 -17.631 -38.480 1.00 83.44 620 ASN A O 1
ATOM 5074 N N . ALA A 1 621 ? 11.681 -18.110 -36.930 1.00 84.12 621 ALA A N 1
ATOM 5075 C CA . ALA A 1 621 ? 12.399 -16.840 -37.044 1.00 84.12 621 ALA A CA 1
ATOM 5076 C C . ALA A 1 621 ? 12.894 -16.511 -38.458 1.00 84.12 621 ALA A C 1
ATOM 5078 O O . ALA A 1 621 ? 12.825 -15.361 -38.892 1.00 84.12 621 ALA A O 1
ATOM 5079 N N . ALA A 1 622 ? 13.346 -17.510 -39.218 1.00 84.06 622 ALA A N 1
ATOM 5080 C CA . ALA A 1 622 ? 13.818 -17.291 -40.584 1.00 84.06 622 ALA A CA 1
ATOM 5081 C C . ALA A 1 622 ? 12.672 -16.885 -41.529 1.00 84.06 622 ALA A C 1
ATOM 5083 O O . ALA A 1 622 ? 12.835 -15.980 -42.353 1.00 84.06 622 ALA A O 1
ATOM 5084 N N . LEU A 1 623 ? 11.505 -17.517 -41.381 1.00 87.19 623 LEU A N 1
ATOM 5085 C CA . LEU A 1 623 ? 10.295 -17.223 -42.138 1.00 87.19 623 LEU A CA 1
ATOM 5086 C C . LEU A 1 623 ? 9.764 -15.826 -41.818 1.00 87.19 623 LEU A C 1
ATOM 5088 O O . LEU A 1 623 ? 9.478 -15.066 -42.741 1.00 87.19 623 LEU A O 1
ATOM 5092 N N . VAL A 1 624 ? 9.677 -15.472 -40.533 1.00 89.75 624 VAL A N 1
ATOM 5093 C CA . VAL A 1 624 ? 9.244 -14.136 -40.099 1.00 89.75 624 VAL A CA 1
ATOM 5094 C C . VAL A 1 624 ? 10.186 -13.057 -40.627 1.00 89.75 624 VAL A C 1
ATOM 5096 O O . VAL A 1 624 ? 9.721 -12.096 -41.242 1.00 89.75 624 VAL A O 1
ATOM 5099 N N . ALA A 1 625 ? 11.501 -13.246 -40.489 1.00 88.38 625 ALA A N 1
ATOM 5100 C CA . ALA A 1 625 ? 12.484 -12.303 -41.012 1.00 88.38 625 ALA A CA 1
ATOM 5101 C C . ALA A 1 625 ? 12.372 -12.142 -42.539 1.00 88.38 625 ALA A C 1
ATOM 5103 O O . ALA A 1 625 ? 12.470 -11.028 -43.056 1.00 88.38 625 ALA A O 1
ATOM 5104 N N . ASN A 1 626 ? 12.134 -13.231 -43.280 1.00 90.31 626 ASN A N 1
ATOM 5105 C CA . ASN A 1 626 ? 11.907 -13.176 -44.725 1.00 90.31 626 ASN A CA 1
ATOM 5106 C C . ASN A 1 626 ? 10.598 -12.446 -45.073 1.00 90.31 626 ASN A C 1
ATOM 5108 O O . ASN A 1 626 ? 10.600 -11.554 -45.920 1.00 90.31 626 ASN A O 1
ATOM 5112 N N . ALA A 1 627 ? 9.496 -12.769 -44.395 1.00 91.19 627 ALA A N 1
ATOM 5113 C CA . ALA A 1 627 ? 8.188 -12.165 -44.630 1.00 91.19 627 ALA A CA 1
ATOM 5114 C C . ALA A 1 627 ? 8.188 -10.656 -44.343 1.00 91.19 627 ALA A C 1
ATOM 5116 O O . ALA A 1 627 ? 7.747 -9.870 -45.185 1.00 91.19 627 ALA A O 1
ATOM 5117 N N . LEU A 1 628 ? 8.757 -10.232 -43.209 1.00 91.12 628 LEU A N 1
ATOM 5118 C CA . LEU A 1 628 ? 8.923 -8.818 -42.864 1.00 91.12 628 LEU A CA 1
ATOM 5119 C C . LEU A 1 628 ? 9.857 -8.104 -43.840 1.00 91.12 628 LEU A C 1
ATOM 5121 O O . LEU A 1 628 ? 9.531 -7.006 -44.293 1.00 91.12 628 LEU A O 1
ATOM 5125 N N . ARG A 1 629 ? 10.963 -8.737 -44.257 1.00 91.50 629 ARG A N 1
ATOM 5126 C CA . ARG A 1 629 ? 11.842 -8.179 -45.294 1.00 91.50 629 ARG A CA 1
ATOM 5127 C C . ARG A 1 629 ? 11.102 -7.958 -46.606 1.00 91.50 629 ARG A C 1
ATOM 5129 O O . ARG A 1 629 ? 11.211 -6.874 -47.172 1.00 91.50 629 ARG A O 1
ATOM 5136 N N . GLN A 1 630 ? 10.329 -8.931 -47.080 1.00 90.12 630 GLN A N 1
ATOM 5137 C CA . GLN A 1 630 ? 9.576 -8.806 -48.330 1.00 90.12 630 GLN A CA 1
ATOM 5138 C C . GLN A 1 630 ? 8.441 -7.786 -48.234 1.00 90.12 630 GLN A C 1
ATOM 5140 O O . GLN A 1 630 ? 8.194 -7.053 -49.196 1.00 90.12 630 GLN A O 1
ATOM 5145 N N . LEU A 1 631 ? 7.790 -7.671 -47.076 1.00 90.00 631 LEU A N 1
ATOM 5146 C CA . LEU A 1 631 ? 6.763 -6.663 -46.845 1.00 90.00 631 LEU A CA 1
ATOM 5147 C C . LEU A 1 631 ? 7.365 -5.255 -46.807 1.00 90.00 631 LEU A C 1
ATOM 5149 O O . LEU A 1 631 ? 6.904 -4.380 -47.534 1.00 90.00 631 LEU A O 1
ATOM 5153 N N . VAL A 1 632 ? 8.435 -5.040 -46.037 1.00 86.38 632 VAL A N 1
ATOM 5154 C CA . VAL A 1 632 ? 9.145 -3.753 -45.961 1.00 86.38 632 VAL A CA 1
ATOM 5155 C C . VAL A 1 632 ? 9.761 -3.387 -47.307 1.00 86.38 632 VAL A C 1
ATOM 5157 O O . VAL A 1 632 ? 9.688 -2.231 -47.717 1.00 86.38 632 VAL A O 1
ATOM 5160 N N . GLN A 1 633 ? 10.302 -4.351 -48.053 1.00 83.94 633 GLN A N 1
ATOM 5161 C CA . GLN A 1 633 ? 10.728 -4.129 -49.433 1.00 83.94 633 GLN A CA 1
ATOM 5162 C C . GLN A 1 633 ? 9.553 -3.768 -50.337 1.00 83.94 633 GLN A C 1
ATOM 5164 O O . GLN A 1 633 ? 9.703 -2.872 -51.153 1.00 83.94 633 GLN A O 1
ATOM 5169 N N . SER A 1 634 ? 8.382 -4.385 -50.178 1.00 81.19 634 SER A N 1
ATOM 5170 C CA . SER A 1 634 ? 7.180 -4.043 -50.949 1.00 81.19 634 SER A CA 1
ATOM 5171 C C . SER A 1 634 ? 6.660 -2.644 -50.609 1.00 81.19 634 SER A C 1
ATOM 5173 O O . SER A 1 634 ? 6.327 -1.888 -51.520 1.00 81.19 634 SER A O 1
ATOM 5175 N N . ILE A 1 635 ? 6.671 -2.259 -49.327 1.00 79.44 635 ILE A N 1
ATOM 5176 C CA . ILE A 1 635 ? 6.384 -0.899 -48.851 1.00 79.44 635 ILE A CA 1
ATOM 5177 C C . ILE A 1 635 ? 7.378 0.083 -49.476 1.00 79.44 635 ILE A C 1
ATOM 5179 O O . ILE A 1 635 ? 6.970 1.058 -50.100 1.00 79.44 635 ILE A O 1
ATOM 5183 N N . ARG A 1 636 ? 8.684 -0.198 -49.390 1.00 73.44 636 ARG A N 1
ATOM 5184 C CA . ARG A 1 636 ? 9.760 0.645 -49.936 1.00 73.44 636 ARG A CA 1
ATOM 5185 C C . ARG A 1 636 ? 9.773 0.692 -51.461 1.00 73.44 636 ARG A C 1
ATOM 5187 O O . ARG A 1 636 ? 10.099 1.728 -52.020 1.00 73.44 636 ARG A O 1
ATOM 5194 N N . HIS A 1 637 ? 9.414 -0.385 -52.149 1.00 66.44 637 HIS A N 1
ATOM 5195 C CA . HIS A 1 637 ? 9.333 -0.454 -53.607 1.00 66.44 637 HIS A CA 1
ATOM 5196 C C . HIS A 1 637 ? 8.103 0.299 -54.115 1.00 66.44 637 HIS A C 1
ATOM 5198 O O . HIS A 1 637 ? 8.183 0.991 -55.123 1.00 66.44 637 HIS A O 1
ATOM 5204 N N . ARG A 1 638 ? 6.980 0.243 -53.390 1.00 64.06 638 ARG A N 1
ATOM 5205 C CA . ARG A 1 638 ? 5.776 1.033 -53.694 1.00 64.06 638 ARG A CA 1
ATOM 5206 C C . ARG A 1 638 ? 5.960 2.512 -53.327 1.00 64.06 638 ARG A C 1
ATOM 5208 O O . ARG A 1 638 ? 5.577 3.374 -54.113 1.00 64.06 638 ARG A O 1
ATOM 5215 N N . ALA A 1 639 ? 6.677 2.810 -52.242 1.00 53.28 639 ALA A N 1
ATOM 5216 C CA . ALA A 1 639 ? 7.220 4.140 -51.947 1.00 53.28 639 ALA A CA 1
ATOM 5217 C C . ALA A 1 639 ? 8.206 4.607 -53.030 1.00 53.28 639 ALA A C 1
ATOM 5219 O O . ALA A 1 639 ? 8.224 5.770 -53.421 1.00 53.28 639 ALA A O 1
ATOM 5220 N N . GLY A 1 640 ? 9.000 3.675 -53.552 1.00 40.59 640 GLY A N 1
ATOM 5221 C CA . GLY A 1 640 ? 9.915 3.855 -54.667 1.00 40.59 640 GLY A CA 1
ATOM 5222 C C . GLY A 1 640 ? 9.181 4.139 -55.970 1.00 40.59 640 GLY A C 1
ATOM 5223 O O . GLY A 1 640 ? 9.635 4.981 -56.717 1.00 40.59 640 GLY A O 1
ATOM 5224 N N . PHE A 1 641 ? 8.013 3.545 -56.220 1.00 38.31 641 PHE A N 1
ATOM 5225 C CA . PHE A 1 641 ? 7.165 3.875 -57.370 1.00 38.31 641 PHE A CA 1
ATOM 5226 C C . PHE A 1 641 ? 6.546 5.278 -57.265 1.00 38.31 641 PHE A C 1
ATOM 5228 O O . PHE A 1 641 ? 6.388 5.943 -58.288 1.00 38.31 641 PHE A O 1
ATOM 5235 N N . ILE A 1 642 ? 6.272 5.756 -56.045 1.00 38.03 642 ILE A N 1
ATOM 5236 C CA . ILE A 1 642 ? 5.865 7.145 -55.764 1.00 38.03 642 ILE A CA 1
ATOM 5237 C C . ILE A 1 642 ? 7.055 8.110 -55.943 1.00 38.03 642 ILE A C 1
ATOM 5239 O O . ILE A 1 642 ? 6.882 9.195 -56.488 1.00 38.03 642 ILE A O 1
ATOM 5243 N N . ASN A 1 643 ? 8.276 7.670 -55.620 1.00 33.69 643 ASN A N 1
ATOM 5244 C CA . ASN A 1 643 ? 9.535 8.393 -55.853 1.00 33.69 643 ASN A CA 1
ATOM 5245 C C . ASN A 1 643 ? 10.188 8.105 -57.225 1.00 33.69 643 ASN A C 1
ATOM 5247 O O . ASN A 1 643 ? 11.296 8.557 -57.482 1.00 33.69 643 ASN A O 1
ATOM 5251 N N . VAL A 1 644 ? 9.531 7.361 -58.125 1.00 33.78 644 VAL A N 1
ATOM 5252 C CA . VAL A 1 644 ? 9.901 7.239 -59.554 1.00 33.78 644 VAL A CA 1
ATOM 5253 C C . VAL A 1 644 ? 9.122 8.271 -60.407 1.00 33.78 644 VAL A C 1
ATOM 5255 O O . VAL A 1 644 ? 9.344 8.397 -61.614 1.00 33.78 644 VAL A O 1
ATOM 5258 N N . TYR A 1 645 ? 8.250 9.063 -59.763 1.00 28.92 645 TYR A N 1
ATOM 5259 C CA . TYR A 1 645 ? 7.524 10.198 -60.345 1.00 28.92 645 TYR A CA 1
ATOM 5260 C C . TYR A 1 645 ? 7.320 11.381 -59.361 1.00 28.92 645 TYR A C 1
ATOM 5262 O O . TYR A 1 645 ? 6.292 12.059 -59.450 1.00 28.92 645 TYR A O 1
ATOM 5270 N N . GLN A 1 646 ? 8.274 11.666 -58.456 1.00 27.97 646 GLN A N 1
ATOM 5271 C CA . GLN A 1 646 ? 8.300 12.907 -57.643 1.00 27.97 646 GLN A CA 1
ATOM 5272 C C . GLN A 1 646 ? 9.654 13.608 -57.550 1.00 27.97 646 GLN A C 1
ATOM 5274 O O . GLN A 1 646 ? 10.566 13.035 -56.916 1.00 27.97 646 GLN A O 1
#

Secondary structure (DSSP, 8-state):
--SS---PPPSS------EEEEEE-S--TT--HHHHHHHHHHHHHHHHHTT--EEEEEE-GGG--HHHHHHHHHHHT-GGGTT--EEEE-BTTTTBSHHHHHHHHHHHHTT-SPPPPPPPHHHHHHHHHHHHHHHHHHHHHHHHHH---TT--HHHHHHHHTTSHHHHHHHHHH-HHHHHHHHHHHHHHHHHHHHHHHHHHHHHHHHHHHHHHS--SGGGTT--HHHHHHHHHHSTTHHHHEEPPPTTS-TTT--GGGSSSS----SEEGGGGGSHHHHHHHHHHHHHHHHHHHHHHHHHHHHHHHHHHHHHHS---TT--HHHHGGGTTT-HHHHTS-HHHHHHHHHHHHHHHHHHHHHHHHHHHHHTGGGGGGGGGS-TTPPPPHHHHHHHHHHHTTSHHHHTTTT-HHHHHHHHHHHHHHHHS--GGG-TTTTSSHHHHHHHHHHHH----TTSTT--TTPPPTT--EEEEEEEESTTHHHHHHHHHHTT-BTTEEEETTEEEEEEEEEE-S-TTSGGG-S--SS---SEEEEEESSHHHHHHHHHHHHHHHHTTTTSTT---SSS--EEEEEE--TTS-HHHHHHHHHHHHHHHHHHT--EEEE-GGG--TT-S--HHHHHHHHHHHHHHHHHHHHHHTT--

pLDDT: mean 84.55, std 15.04, range [27.97, 97.94]

Organism: NCBI:txid1464854